Protein AF-0000000076651238 (afdb_homodimer)

Secondary structure (DSSP, 8-state):
-----------------------------------HHHHT-EE-B-SSTTEEEEEEES---TTHHHHHHHHHHTT--EEEE---TTGGG-TTHHHHHHHHHHTT-EE-B--SS---HHHH-HHHHHHHHHHHHHHHHHHHS----EE--GGG---HHHHHHHHHTTPEEE--SEE--HHHH-STTTHHHHHHHHHHHHHT-TTTTSTT---BEEEEETTSHHIIIIIHHHHHHHHHHTTPEE--HHHHTTPPP-/-----------------------------------HHHHT-EE-B-SSTTEEEEEEES---TTHHHHHHHHHHTT--EEEE---TTGGG-TTHHHHHHHHHHTT-EE-B--SS---HHHH-HHHHHHHHHHHHHHHHHHHS----EE--GGG---HHHHHHHHHTTPEEE--SEE--HHHH-STTTHHHHHHHHHHHHHT-TTTTSTT---BEEEEETTSHHIIIIIHHHHHHHHHHTTPEE--HHHHTTPPP-

Sequence (508 aa):
MSSLQPAHKGILILLGVALVFFYFQSSSDYGSSISLRERTKVHRRCATPRTIALTYDDNPNEGIYDLLALLKSYNATATFFPNAPHHYNTVKLDKYVHDAHAAGHQIGIHTWDHINLDDAGHERALDNIEKMNAWLYNVIGSRSSFVRPPYGACEIDCRMTLTGNGYSIVQWNMDTLDWIFGTDDKFESTIEIIKNWVGNQPDIDKDDYAGPIVLMHGRYHTSATVVTQHLLDLFTSKGFRFVSISECLGLAREMSSLQPAHKGILILLGVALVFFYFQSSSDYGSSISLRERTKVHRRCATPRTIALTYDDNPNEGIYDLLALLKSYNATATFFPNAPHHYNTVKLDKYVHDAHAAGHQIGIHTWDHINLDDAGHERALDNIEKMNAWLYNVIGSRSSFVRPPYGACEIDCRMTLTGNGYSIVQWNMDTLDWIFGTDDKFESTIEIIKNWVGNQPDIDKDDYAGPIVLMHGRYHTSATVVTQHLLDLFTSKGFRFVSISECLGLARE

pLDDT: mean 88.25, std 22.01, range [24.16, 98.94]

Solvent-accessible surface area (backbone atoms only — not comparable to full-atom values): 27257 Å² total; per-residue (Å²): 134,86,82,80,77,83,87,75,84,77,84,76,75,72,80,72,72,69,78,73,70,72,71,69,67,70,68,68,70,66,65,77,72,73,47,69,64,66,39,48,54,68,42,34,48,29,65,28,51,37,20,28,21,50,32,25,42,47,56,52,48,83,53,42,56,61,26,53,52,54,32,53,76,66,69,39,29,34,26,37,22,36,44,37,50,76,51,89,69,29,87,56,42,60,57,53,52,33,52,44,42,73,72,63,29,37,65,40,35,20,29,32,76,55,53,50,38,64,75,52,43,67,68,53,38,53,49,32,39,48,53,35,33,55,52,39,27,72,56,66,73,47,71,56,50,40,32,36,47,34,95,67,36,57,48,70,71,38,26,37,49,40,39,72,69,65,33,44,41,43,60,49,70,35,72,38,51,34,91,78,26,29,42,87,90,32,43,65,60,25,51,48,46,51,51,51,53,56,72,70,39,92,55,63,80,43,79,77,29,40,31,46,18,33,45,40,38,35,59,28,59,39,36,34,43,57,50,40,48,49,50,52,53,54,38,48,76,65,62,39,44,46,27,26,59,36,49,17,57,68,42,74,79,119,128,91,75,82,80,82,83,87,79,74,73,86,71,72,81,73,72,70,78,75,69,75,73,69,68,69,68,68,72,66,64,76,72,74,48,70,64,67,39,48,54,67,41,33,49,29,64,28,50,37,19,28,20,49,31,25,40,48,55,52,48,84,52,41,57,61,25,53,52,53,31,54,78,67,71,39,28,33,26,36,21,37,44,36,50,76,52,88,68,29,86,58,40,62,56,53,53,33,53,44,41,74,72,65,28,37,65,39,35,20,29,32,77,56,55,51,38,65,77,52,42,67,69,54,38,52,50,31,39,46,54,36,34,54,50,40,26,71,56,65,72,46,70,54,50,40,32,37,46,33,94,68,35,57,48,69,70,37,26,3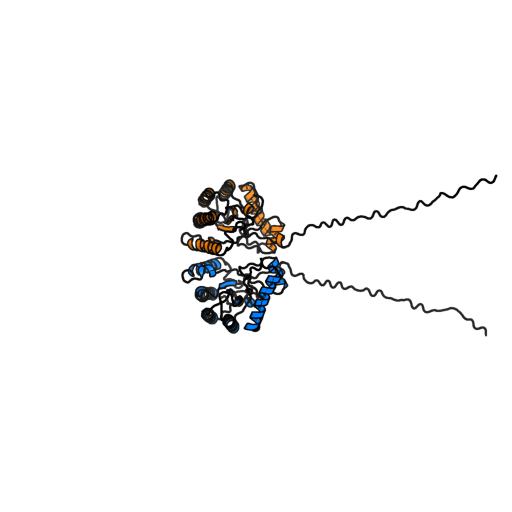7,50,40,36,73,70,66,32,44,41,44,59,50,72,35,73,38,52,36,91,78,24,29,43,87,88,33,42,66,59,27,52,48,46,50,50,51,54,55,71,71,40,91,54,63,81,43,79,76,30,40,31,46,20,34,46,40,36,36,60,28,59,39,36,34,42,58,51,43,49,50,51,53,54,55,38,47,77,64,62,38,42,46,27,25,59,35,51,16,57,68,43,74,80,121

InterPro domains:
  IPR002509 NodB homology domain [PF01522] (46-163)
  IPR002509 NodB homology domain [PS51677] (50-243)
  IPR011330 Glycoside hydrolase/deacetylase, beta/alpha-barrel [SSF88713] (41-251)

Foldseek 3Di:
DDDPDDDDDDDPVPPPVPPPPPPPPPPPCCVVPQPLCLLQPEAAFFQFFQAEEEEAEEAAAPLLVVLLVLCVVLVAEYEYAYEACPVVVNPCRLVSLQVNVVSPHHYAYCFHPLDQLVPLDLPRRVVRRVVRQVVVCVSHVDGAQEYERRVSHADSRNSNSSVVVRHHYYDWDQELVCVPQLDPVRSVSSVVSVVVVVVPPPCSLPRSDTGIHYYHHNHRSCRSHVVVNSVSVVSVVSRHHHYYPCVSHVHDDD/DPPPDDDDPDDPPPDPPPDPPPPPPPPPCCVVPQDLCLLQPEAAFFQFFQAEEEEAEEAAAPLLVVLLVLCVVLVAEYEYAYEACPVVVNPCRLVSLQVNVVSPHHYAYCFHPLDQ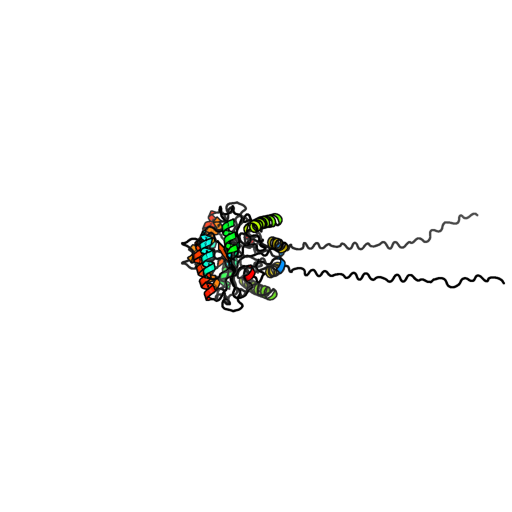LVPLDQVRNVVRRVVRQVVVCVSHVDGAQEYERRVNHADSRNSNSSVVVRHHYYDWDQELVCVPQLDPVRSVSSVVSVVVVVVPPPCSLPRSDTGIHYYHHNHRSCRSHVVVNSVSVVSVVSRHHHYYPCVSHVHDDD

Radius of gyration: 33.0 Å; Cα contacts (8 Å, |Δi|>4): 913; chains: 2; bounding box: 131×65×66 Å

Nearest PDB structures (foldseek):
  2iw0-assembly1_A  TM=9.184E-01  e=7.757E-20  Colletotrichum lindemuthianum
  7bly-assembly1_A  TM=9.451E-01  e=1.455E-18  Aspergillus niger CBS 513.88
  8hf9-assembly1_A  TM=8.721E-01  e=4.841E-15  Puccinia striiformis f. sp. tritici
  8hfa-assembly5_E  TM=8.864E-01  e=3.348E-14  Verticillium dahliae
  6hpa-assembly1_A  TM=8.774E-01  e=8.533E-14  Bacillus anthracis

Organism: Fusarium proliferatum (strain ET1) (NCBI:txid1227346)

Structure (mmCIF, N/CA/C/O backbone):
data_AF-0000000076651238-model_v1
#
loop_
_entity.id
_entity.type
_entity.pdbx_description
1 polymer 'Probable chitin binding protein'
#
loop_
_atom_site.group_PDB
_atom_site.id
_atom_site.type_symbol
_atom_site.label_atom_id
_atom_site.label_alt_id
_atom_site.label_comp_id
_atom_site.label_asym_id
_atom_site.label_entity_id
_atom_site.label_seq_id
_atom_site.pdbx_PDB_ins_code
_atom_site.Cartn_x
_atom_site.Cartn_y
_atom_site.Cartn_z
_atom_site.occupancy
_atom_site.B_iso_or_equiv
_atom_site.auth_seq_id
_atom_site.auth_comp_id
_atom_site.auth_asym_id
_atom_site.auth_atom_id
_atom_site.pdbx_PDB_model_num
ATOM 1 N N . MET A 1 1 ? 107.562 -9.992 -39.281 1 27.12 1 MET A N 1
ATOM 2 C CA . MET A 1 1 ? 106.312 -10.727 -39.375 1 27.12 1 MET A CA 1
ATOM 3 C C . MET A 1 1 ? 105.438 -10.398 -38.188 1 27.12 1 MET A C 1
ATOM 5 O O . MET A 1 1 ? 104.562 -11.188 -37.844 1 27.12 1 MET A O 1
ATOM 9 N N . SER A 1 2 ? 105.812 -9.312 -37.469 1 30.16 2 SER A N 1
ATOM 10 C CA . SER A 1 2 ? 105.375 -8.922 -36.125 1 30.16 2 SER A CA 1
ATOM 11 C C . SER A 1 2 ? 103.875 -8.531 -36.156 1 30.16 2 SER A C 1
ATOM 13 O O . SER A 1 2 ? 103.438 -7.777 -37.031 1 30.16 2 SER A O 1
ATOM 15 N N . SER A 1 3 ? 103 -9.398 -35.531 1 32.31 3 SER A N 1
ATOM 16 C CA . SER A 1 3 ? 101.625 -9.812 -35.312 1 32.31 3 SER A CA 1
ATOM 17 C C . SER A 1 3 ? 100.875 -8.742 -34.531 1 32.31 3 SER A C 1
ATOM 19 O O . SER A 1 3 ? 101.062 -8.57 -33.344 1 32.31 3 SER A O 1
ATOM 21 N N . LEU A 1 4 ? 100.75 -7.531 -35.219 1 29.38 4 LEU A N 1
ATOM 22 C CA . LEU A 1 4 ? 100.125 -6.332 -34.656 1 29.38 4 LEU A CA 1
ATOM 23 C C . LEU A 1 4 ? 98.688 -6.617 -34.219 1 29.38 4 LEU A C 1
ATOM 25 O O . LEU A 1 4 ? 97.875 -7.113 -35 1 29.38 4 LEU A O 1
ATOM 29 N N . GLN A 1 5 ? 98.375 -6.746 -32.906 1 28.61 5 GLN A N 1
ATOM 30 C CA . GLN A 1 5 ? 97.312 -7.238 -31.969 1 28.61 5 GLN A CA 1
ATOM 31 C C . GLN A 1 5 ? 96.125 -6.332 -31.969 1 28.61 5 GLN A C 1
ATOM 33 O O . GLN A 1 5 ? 95.25 -6.477 -31.109 1 28.61 5 GLN A O 1
ATOM 38 N N . PRO A 1 6 ? 95.812 -5.391 -32.938 1 25.62 6 PRO A N 1
ATOM 39 C CA . PRO A 1 6 ? 95 -4.285 -32.406 1 25.62 6 PRO A CA 1
ATOM 40 C C . PRO A 1 6 ? 93.625 -4.75 -31.906 1 25.62 6 PRO A C 1
ATOM 42 O O . PRO A 1 6 ? 93.188 -5.84 -32.25 1 25.62 6 PRO A O 1
ATOM 45 N N . ALA A 1 7 ? 92.75 -3.791 -31.141 1 29.86 7 ALA A N 1
ATOM 46 C CA . ALA A 1 7 ? 91.812 -3.383 -30.094 1 29.86 7 ALA A CA 1
ATOM 47 C C . ALA A 1 7 ? 90.375 -3.428 -30.578 1 29.86 7 ALA A C 1
ATOM 49 O O . ALA A 1 7 ? 89.438 -3.049 -29.844 1 29.86 7 ALA A O 1
ATOM 50 N N . HIS A 1 8 ? 90.125 -3.584 -31.984 1 25.14 8 HIS A N 1
ATOM 51 C CA . HIS A 1 8 ? 89 -2.775 -32.438 1 25.14 8 HIS A CA 1
ATOM 52 C C . HIS A 1 8 ? 87.75 -3.184 -31.734 1 25.14 8 HIS A C 1
ATOM 54 O O . HIS A 1 8 ? 87.062 -2.338 -31.172 1 25.14 8 HIS A O 1
ATOM 60 N N . LYS A 1 9 ? 86.688 -3.822 -32.469 1 28.11 9 LYS A N 1
ATOM 61 C CA . LYS A 1 9 ? 85.375 -3.477 -32.875 1 28.11 9 LYS A CA 1
ATOM 62 C C . LYS A 1 9 ? 84.312 -4.105 -31.953 1 28.11 9 LYS A C 1
ATOM 64 O O . LYS A 1 9 ? 83.938 -5.25 -32.156 1 28.11 9 LYS A O 1
ATOM 69 N N . GLY A 1 10 ? 84.625 -4.211 -30.594 1 26.03 10 GLY A N 1
ATOM 70 C CA . GLY A 1 10 ? 83.688 -4.949 -29.797 1 26.03 10 GLY A CA 1
ATOM 71 C C . GLY A 1 10 ? 82.25 -4.492 -30 1 26.03 10 GLY A C 1
ATOM 72 O O . GLY A 1 10 ? 82 -3.396 -30.516 1 26.03 10 GLY A O 1
ATOM 73 N N . ILE A 1 11 ? 81.25 -5.48 -29.781 1 27.14 11 ILE A N 1
ATOM 74 C CA . ILE A 1 11 ? 79.875 -5.902 -29.859 1 27.14 11 ILE A CA 1
ATOM 75 C C . ILE A 1 11 ? 79 -4.973 -29.016 1 27.14 11 ILE A C 1
ATOM 77 O O . ILE A 1 11 ? 79.125 -4.926 -27.797 1 27.14 11 ILE A O 1
ATOM 81 N N . LEU A 1 12 ? 78.875 -3.693 -29.406 1 26.05 12 LEU A N 1
ATOM 82 C CA . LEU A 1 12 ? 77.875 -2.773 -28.891 1 26.05 12 LEU A CA 1
ATOM 83 C C . LEU A 1 12 ? 76.5 -3.432 -28.844 1 26.05 12 LEU A C 1
ATOM 85 O O . LEU A 1 12 ? 75.625 -3.166 -29.688 1 26.05 12 LEU A O 1
ATOM 89 N N . ILE A 1 13 ? 76.375 -4.754 -28.578 1 29.97 13 ILE A N 1
ATOM 90 C CA . ILE A 1 13 ? 74.938 -5.223 -28.625 1 29.97 13 ILE A CA 1
ATOM 91 C C . ILE A 1 13 ? 74.125 -4.445 -27.609 1 29.97 13 ILE A C 1
ATOM 93 O O . ILE A 1 13 ? 74.312 -4.562 -26.391 1 29.97 13 ILE A O 1
ATOM 97 N N . LEU A 1 14 ? 74.062 -3.119 -27.75 1 27.58 14 LEU A N 1
ATOM 98 C CA . LEU A 1 14 ? 73.125 -2.316 -26.969 1 27.58 14 LEU A CA 1
ATOM 99 C C . LEU A 1 14 ? 71.812 -3.029 -26.797 1 27.58 14 LEU A C 1
ATOM 101 O O . LEU A 1 14 ? 71.312 -3.703 -27.719 1 27.58 14 LEU A O 1
ATOM 105 N N . LEU A 1 15 ? 71.375 -3.27 -25.469 1 28.48 15 LEU A N 1
ATOM 106 C CA . LEU A 1 15 ? 70.25 -3.65 -24.656 1 28.48 15 LEU A CA 1
ATOM 107 C C . LEU A 1 15 ? 69 -2.959 -25.141 1 28.48 15 LEU A C 1
ATOM 109 O O . LEU A 1 15 ? 68.875 -1.742 -25 1 28.48 15 LEU A O 1
ATOM 113 N N . GLY A 1 16 ? 68.562 -3.127 -26.359 1 29.48 16 GLY A N 1
ATOM 114 C CA . GLY A 1 16 ? 67.25 -2.674 -26.734 1 29.48 16 GLY A CA 1
ATOM 115 C C . GLY A 1 16 ? 66.188 -3.121 -25.766 1 29.48 16 GLY A C 1
ATOM 116 O O . GLY A 1 16 ? 65.625 -4.223 -25.891 1 29.48 16 GLY A O 1
ATOM 117 N N . VAL A 1 17 ? 66.5 -3.283 -24.484 1 30.72 17 VAL A N 1
ATOM 118 C CA . VAL A 1 17 ? 65.312 -3.629 -23.656 1 30.72 17 VAL A CA 1
ATOM 119 C C . VAL A 1 17 ? 64.188 -2.652 -23.938 1 30.72 17 VAL A C 1
ATOM 121 O O . VAL A 1 17 ? 64.312 -1.471 -23.594 1 30.72 17 VAL A O 1
ATOM 124 N N . ALA A 1 18 ? 63.656 -2.645 -25.141 1 28.78 18 ALA A N 1
ATOM 125 C CA . ALA A 1 18 ? 62.344 -2.02 -25.391 1 28.78 18 ALA A CA 1
ATOM 126 C C . ALA A 1 18 ? 61.438 -2.143 -24.172 1 28.78 18 ALA A C 1
ATOM 128 O O . ALA A 1 18 ? 61.375 -3.205 -23.547 1 28.78 18 ALA A O 1
ATOM 129 N N . LEU A 1 19 ? 61.094 -0.967 -23.547 1 31.25 19 LEU A N 1
ATOM 130 C CA . LEU A 1 19 ? 59.969 -0.554 -22.719 1 31.25 19 LEU A CA 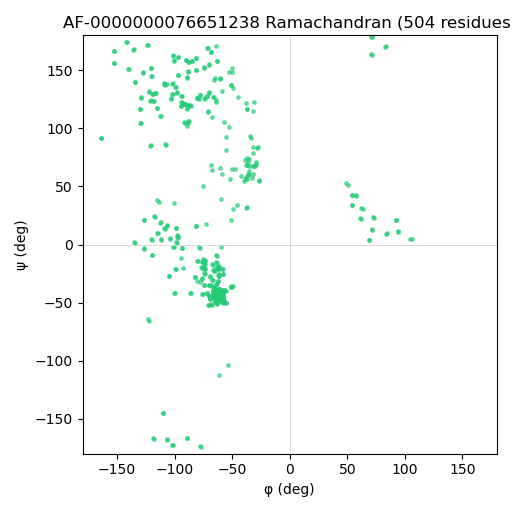1
ATOM 131 C C . LEU A 1 19 ? 58.688 -1.275 -23.141 1 31.25 19 LEU A C 1
ATOM 133 O O . LEU A 1 19 ? 58.156 -1.026 -24.219 1 31.25 19 LEU A O 1
ATOM 137 N N . VAL A 1 20 ? 58.688 -2.602 -23.125 1 33.62 20 VAL A N 1
ATOM 138 C CA . VAL A 1 20 ? 57.344 -3.182 -23.109 1 33.62 20 VAL A CA 1
ATOM 139 C C . VAL A 1 20 ? 56.438 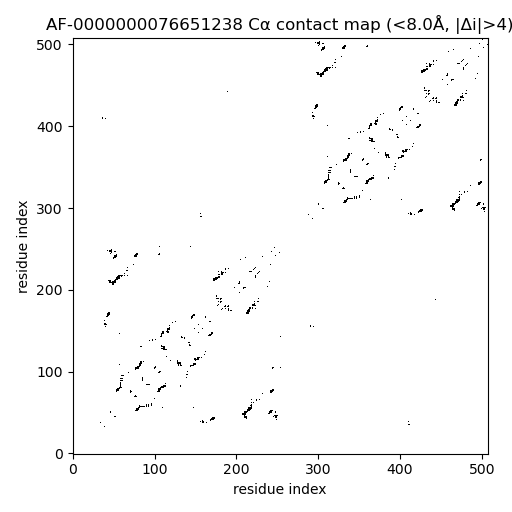-2.324 -22.234 1 33.62 20 VAL A C 1
ATOM 141 O O . VAL A 1 20 ? 56.594 -2.275 -21.016 1 33.62 20 VAL A O 1
ATOM 144 N N . PHE A 1 21 ? 56.125 -1.09 -22.672 1 32.09 21 PHE A N 1
ATOM 145 C CA . PHE A 1 21 ? 54.938 -0.409 -22.188 1 32.09 21 PHE A CA 1
ATOM 146 C C . PHE A 1 21 ? 53.812 -1.412 -21.859 1 32.09 21 PHE A C 1
ATOM 148 O O . PHE A 1 21 ? 53.344 -2.139 -22.75 1 32.09 21 PHE A O 1
ATOM 155 N N . PHE A 1 22 ? 53.906 -2.082 -20.688 1 33.88 22 PHE A N 1
ATOM 156 C CA . PHE A 1 22 ? 52.688 -2.562 -20.047 1 33.88 22 PHE A CA 1
ATOM 157 C C . PHE A 1 22 ? 51.531 -1.635 -20.359 1 33.88 22 PHE A C 1
ATOM 159 O O . PHE A 1 22 ? 51.469 -0.514 -19.844 1 33.88 22 PHE A O 1
ATOM 166 N N . TYR A 1 23 ? 51.094 -1.567 -21.594 1 33.16 23 TYR A N 1
ATOM 167 C CA . TYR A 1 23 ? 49.688 -1.209 -21.719 1 33.16 23 TYR A CA 1
ATOM 168 C C . TYR A 1 23 ? 48.844 -1.857 -20.609 1 33.16 23 TYR A C 1
ATOM 170 O O . TYR A 1 23 ? 48.531 -3.051 -20.688 1 33.16 23 TYR A O 1
ATOM 178 N N . PHE A 1 24 ? 49.156 -1.59 -19.359 1 34.59 24 PHE A N 1
ATOM 179 C CA . PHE A 1 24 ? 48 -1.722 -18.469 1 34.59 24 PHE A CA 1
ATOM 180 C C . PHE A 1 24 ? 46.75 -1.25 -19.172 1 34.59 24 PHE A C 1
ATOM 182 O O . PHE A 1 24 ? 46.562 -0.052 -19.391 1 34.59 24 PHE A O 1
ATOM 189 N N . GLN A 1 25 ? 46.25 -1.968 -20.141 1 31.53 25 GLN A N 1
ATOM 190 C CA . GLN A 1 25 ? 44.812 -1.87 -20.344 1 31.53 25 GLN A CA 1
ATOM 191 C C . GLN A 1 25 ? 44.062 -1.745 -19 1 31.53 25 GLN A C 1
ATOM 193 O O . GLN A 1 25 ? 44.062 -2.689 -18.219 1 31.53 25 GLN A O 1
ATOM 198 N N . SER A 1 26 ? 44.125 -0.64 -18.406 1 35.44 26 SER A N 1
ATOM 199 C CA . SER A 1 26 ? 42.969 -0.405 -17.562 1 35.44 26 SER A CA 1
ATOM 200 C C . SER A 1 26 ? 41.688 -0.993 -18.188 1 35.44 26 SER A C 1
ATOM 202 O O . SER A 1 26 ? 41.188 -0.472 -19.172 1 35.44 26 SER A O 1
ATOM 204 N N . SER A 1 27 ? 41.656 -2.279 -18.422 1 34.75 27 SER A N 1
ATOM 205 C CA . SER A 1 27 ? 40.25 -2.709 -18.438 1 34.75 27 SER A CA 1
ATOM 206 C C . SER A 1 27 ? 39.438 -1.913 -17.422 1 34.75 27 SER A C 1
ATOM 208 O O . SER A 1 27 ? 39.594 -2.086 -16.219 1 34.75 27 SER A O 1
ATOM 210 N N . SER A 1 28 ? 39.312 -0.667 -17.734 1 35.91 28 SER A N 1
ATOM 211 C CA . SER A 1 28 ? 38.094 -0.158 -17.094 1 35.91 28 SER A CA 1
ATOM 212 C C . SER A 1 28 ? 37 -1.203 -17.109 1 35.91 28 SER A C 1
ATOM 214 O O . SER A 1 28 ? 36.406 -1.501 -18.156 1 35.91 28 SER A O 1
ATOM 216 N N . ASP A 1 29 ? 37.188 -2.371 -16.594 1 35 29 ASP A N 1
ATOM 217 C CA . ASP A 1 29 ? 35.969 -3.049 -16.188 1 35 29 ASP A CA 1
ATOM 218 C C . ASP A 1 29 ? 34.844 -2.043 -15.852 1 35 29 ASP A C 1
ATOM 220 O O . ASP A 1 29 ? 34.812 -1.502 -14.75 1 35 29 ASP A O 1
ATOM 224 N N . TYR A 1 30 ? 34.531 -1.171 -16.734 1 37.22 30 TYR A N 1
ATOM 225 C CA . TYR A 1 30 ? 33.25 -0.538 -16.625 1 37.22 30 TYR A CA 1
ATOM 226 C C . TYR A 1 30 ? 32.188 -1.537 -16.156 1 37.22 30 TYR A C 1
ATOM 228 O O . TYR A 1 30 ? 31.547 -2.203 -16.969 1 37.22 30 TYR A O 1
ATOM 236 N N . GLY A 1 31 ? 32.469 -2.502 -15.383 1 41.16 31 GLY A N 1
ATOM 237 C CA . GLY A 1 31 ? 31.281 -3.105 -14.766 1 41.16 31 GLY A CA 1
ATOM 238 C C . GLY A 1 31 ? 30.125 -2.143 -14.625 1 41.16 31 GLY A C 1
ATOM 239 O O . GLY A 1 31 ? 30.266 -1.061 -14.055 1 41.16 31 GLY A O 1
ATOM 240 N N . SER A 1 32 ? 29.344 -1.942 -15.602 1 46.44 32 SER A N 1
ATOM 241 C CA . SER A 1 32 ? 28.109 -1.158 -15.648 1 46.44 32 SER A CA 1
ATOM 242 C C . SER A 1 32 ? 27.422 -1.145 -14.289 1 46.44 32 SER A C 1
ATOM 244 O O . SER A 1 32 ? 27 -2.191 -13.789 1 46.44 32 SER A O 1
ATOM 246 N N . SER A 1 33 ? 27.875 -0.523 -13.312 1 61.31 33 SER A N 1
ATOM 247 C CA . SER A 1 33 ? 27.234 -0.354 -12.008 1 61.31 33 SER A CA 1
ATOM 248 C C . SER A 1 33 ? 25.719 -0.256 -12.125 1 61.31 33 SER A C 1
ATOM 250 O O . SER A 1 33 ? 25.203 0.612 -12.836 1 61.31 33 SER A O 1
ATOM 252 N N . ILE A 1 34 ? 25 -1.379 -12.023 1 75.31 34 ILE A N 1
ATOM 253 C CA . ILE A 1 34 ? 23.547 -1.434 -11.93 1 75.31 34 ILE A CA 1
ATOM 254 C C . ILE A 1 34 ? 23.047 -0.261 -11.094 1 75.31 34 ILE A C 1
ATOM 256 O O . ILE A 1 34 ? 23.547 -0.005 -10 1 75.31 34 ILE A O 1
ATOM 260 N N . SER A 1 35 ? 22.312 0.549 -11.766 1 88.38 35 SER A N 1
ATOM 261 C CA . SER A 1 35 ? 21.75 1.735 -11.117 1 88.38 35 SER A CA 1
ATOM 262 C C . SER A 1 35 ? 21.047 1.375 -9.82 1 88.38 35 SER A C 1
ATOM 264 O O . SER A 1 35 ? 20.656 0.221 -9.609 1 88.38 35 SER A O 1
ATOM 266 N N . LEU A 1 36 ? 21.047 2.172 -8.938 1 90.12 36 LEU A N 1
ATOM 267 C CA . LEU A 1 36 ? 20.312 1.993 -7.699 1 90.12 36 LEU A CA 1
ATOM 268 C C . LEU A 1 36 ? 18.859 1.625 -7.988 1 90.12 36 LEU A C 1
ATOM 270 O O . LEU A 1 36 ? 18.266 0.798 -7.289 1 90.12 36 LEU A O 1
ATOM 274 N N . ARG A 1 37 ? 18.344 2.184 -9.031 1 90.5 37 ARG A N 1
ATOM 275 C CA . ARG A 1 37 ? 16.984 1.873 -9.453 1 90.5 37 ARG A CA 1
ATOM 276 C C . ARG A 1 37 ? 16.828 0.391 -9.781 1 90.5 37 ARG A C 1
ATOM 278 O O . ARG A 1 37 ? 15.852 -0.245 -9.375 1 90.5 37 ARG A O 1
ATOM 285 N N . GLU A 1 38 ? 17.766 -0.11 -10.484 1 93.25 38 GLU A N 1
ATOM 286 C CA . GLU A 1 38 ? 17.719 -1.519 -10.867 1 93.25 38 GLU A CA 1
ATOM 287 C C . GLU A 1 38 ? 17.953 -2.424 -9.664 1 93.25 38 GLU A C 1
ATOM 289 O O . GLU A 1 38 ? 17.312 -3.469 -9.523 1 93.25 38 GLU A O 1
ATOM 294 N N . ARG A 1 39 ? 18.781 -1.983 -8.773 1 93.94 39 ARG A N 1
ATOM 295 C CA . ARG A 1 39 ? 19.156 -2.785 -7.613 1 93.94 39 ARG A CA 1
ATOM 296 C C . ARG A 1 39 ? 18.047 -2.824 -6.582 1 93.94 39 ARG A C 1
ATOM 298 O O . ARG A 1 39 ? 18.062 -3.645 -5.66 1 93.94 39 ARG A O 1
ATOM 305 N N . THR A 1 40 ? 17.047 -1.931 -6.766 1 95.69 40 THR A N 1
ATOM 306 C CA . THR A 1 40 ? 15.984 -1.834 -5.766 1 95.69 40 THR A CA 1
ATOM 307 C C . THR A 1 40 ? 14.617 -1.968 -6.418 1 95.69 40 THR A C 1
ATOM 309 O O . THR A 1 40 ? 13.602 -1.587 -5.824 1 95.69 40 THR A O 1
ATOM 312 N N . LYS A 1 41 ? 14.594 -2.525 -7.535 1 95.75 41 LYS A N 1
ATOM 313 C CA . LYS A 1 41 ? 13.375 -2.564 -8.336 1 95.75 41 LYS A CA 1
ATOM 314 C C . LYS A 1 41 ? 12.336 -3.488 -7.711 1 95.75 41 LYS A C 1
ATOM 316 O O . LYS A 1 41 ? 12.656 -4.602 -7.293 1 95.75 41 LYS A O 1
ATOM 321 N N . VAL A 1 42 ? 11.133 -3.027 -7.578 1 97.75 42 VAL A N 1
ATOM 322 C CA . VAL A 1 42 ? 9.953 -3.791 -7.188 1 97.75 42 VAL A CA 1
ATOM 323 C C . VAL A 1 42 ? 8.906 -3.734 -8.305 1 97.75 42 VAL A C 1
ATOM 325 O O . VAL A 1 42 ? 8.625 -2.662 -8.844 1 97.75 42 VAL A O 1
ATOM 328 N N . HIS A 1 43 ? 8.391 -4.852 -8.719 1 98 43 HIS A N 1
ATOM 329 C CA . HIS A 1 43 ? 7.359 -4.898 -9.75 1 98 43 HIS A CA 1
ATOM 330 C C . HIS A 1 43 ? 5.965 -4.848 -9.148 1 98 43 HIS A C 1
ATOM 332 O O . HIS A 1 43 ? 5.59 -5.723 -8.359 1 98 43 HIS A O 1
ATOM 338 N N . ARG A 1 44 ? 5.191 -3.824 -9.539 1 97.75 44 ARG A N 1
ATOM 339 C CA . ARG A 1 44 ? 3.863 -3.654 -8.961 1 97.75 44 ARG A CA 1
ATOM 340 C C . ARG A 1 44 ? 2.787 -3.717 -10.039 1 97.75 44 ARG A C 1
ATOM 342 O O . ARG A 1 44 ? 1.594 -3.758 -9.734 1 97.75 44 ARG A O 1
ATOM 349 N N . ARG A 1 45 ? 3.225 -3.725 -11.289 1 97.88 45 ARG A N 1
ATOM 350 C CA . ARG A 1 45 ? 2.334 -3.773 -12.445 1 97.88 45 ARG A CA 1
ATOM 351 C C . ARG A 1 45 ? 3.018 -4.434 -13.633 1 97.88 45 ARG A C 1
ATOM 353 O O . ARG A 1 45 ? 4.238 -4.609 -13.641 1 97.88 45 ARG A O 1
ATOM 360 N N . CYS A 1 46 ? 2.186 -4.742 -14.586 1 98.56 46 CYS A N 1
ATOM 361 C CA . CYS A 1 46 ? 2.734 -5.328 -15.805 1 98.56 46 CYS A CA 1
ATOM 362 C C . CYS A 1 46 ? 3.537 -4.297 -16.594 1 98.56 46 CYS A C 1
ATOM 364 O O . CYS A 1 46 ? 3.338 -3.092 -16.422 1 98.56 46 CYS A O 1
ATOM 366 N N . ALA A 1 47 ? 4.461 -4.828 -17.375 1 98 47 ALA A N 1
ATOM 367 C CA . ALA A 1 47 ? 5.203 -4.035 -18.359 1 98 47 ALA A CA 1
ATOM 368 C C . ALA A 1 47 ? 4.707 -4.301 -19.766 1 98 47 ALA A C 1
ATOM 370 O O . ALA A 1 47 ? 4.789 -3.43 -20.641 1 98 47 ALA A O 1
ATOM 371 N N . THR A 1 48 ? 4.176 -5.465 -19.969 1 98.5 48 THR A N 1
ATOM 372 C CA . THR A 1 48 ? 3.658 -5.867 -21.266 1 98.5 48 THR A CA 1
ATOM 373 C C . THR A 1 48 ? 2.262 -5.293 -21.5 1 98.5 48 THR A C 1
ATOM 375 O O . THR A 1 48 ? 1.361 -5.496 -20.672 1 98.5 48 THR A O 1
ATOM 378 N N . PRO A 1 49 ? 2.061 -4.594 -22.594 1 98.44 49 PRO A N 1
ATOM 379 C CA . PRO A 1 49 ? 0.755 -3.98 -22.844 1 98.44 49 PRO A CA 1
ATOM 380 C C . PRO A 1 49 ? -0.372 -5.008 -22.938 1 98.44 49 PRO A C 1
ATOM 382 O O . PRO A 1 49 ? -0.153 -6.133 -23.391 1 98.44 49 PRO A O 1
ATOM 385 N N . ARG A 1 50 ? -1.53 -4.613 -22.422 1 98.69 50 ARG A N 1
ATOM 386 C CA . ARG A 1 50 ? -2.791 -5.34 -22.531 1 98.69 50 ARG A CA 1
ATOM 387 C C . ARG A 1 50 ? -2.699 -6.699 -21.859 1 98.69 50 ARG A C 1
ATOM 389 O O . ARG A 1 50 ? -3.254 -7.684 -22.344 1 98.69 50 ARG A O 1
ATOM 396 N N . THR A 1 51 ? -1.874 -6.711 -20.812 1 98.81 51 THR A N 1
ATOM 397 C CA . THR A 1 51 ? -1.811 -7.902 -19.969 1 98.81 51 THR A CA 1
ATOM 398 C C . THR A 1 51 ? -2.188 -7.57 -18.531 1 98.81 51 THR A C 1
ATOM 400 O O . THR A 1 51 ? -2.115 -6.41 -18.109 1 98.81 51 THR A O 1
ATOM 403 N N . ILE A 1 52 ? -2.695 -8.461 -17.828 1 98.88 52 ILE A N 1
ATOM 404 C CA . ILE A 1 52 ? -3.002 -8.43 -16.406 1 98.88 52 ILE A CA 1
ATOM 405 C C . ILE A 1 52 ? -2.535 -9.727 -15.742 1 98.88 52 ILE A C 1
ATOM 407 O O . ILE A 1 52 ? -2.65 -10.805 -16.328 1 98.88 52 ILE A O 1
ATOM 411 N N . ALA A 1 53 ? -1.984 -9.648 -14.57 1 98.94 53 ALA A N 1
ATOM 412 C CA . ALA A 1 53 ? -1.531 -10.82 -13.836 1 98.94 53 ALA A CA 1
ATOM 413 C C . ALA A 1 53 ? -2.383 -11.055 -12.594 1 98.94 53 ALA A C 1
ATOM 415 O O . ALA A 1 53 ? -2.336 -10.266 -11.641 1 98.94 53 ALA A O 1
ATOM 416 N N . LEU A 1 54 ? -3.174 -12.109 -12.602 1 98.94 54 LEU A N 1
ATOM 417 C CA . LEU A 1 54 ? -3.846 -12.562 -11.391 1 98.94 54 LEU A CA 1
ATOM 418 C C . LEU A 1 54 ? -2.891 -13.352 -10.5 1 98.94 54 LEU A C 1
ATOM 420 O O . LEU A 1 54 ? -2.229 -14.281 -10.977 1 98.94 54 LEU A O 1
ATOM 424 N N . THR A 1 55 ? -2.775 -12.93 -9.258 1 98.94 55 THR A N 1
ATOM 425 C CA . THR A 1 55 ? -1.851 -13.625 -8.367 1 98.94 55 THR A CA 1
ATOM 426 C C . THR A 1 55 ? -2.553 -14.047 -7.078 1 98.94 55 THR A C 1
ATOM 428 O O . THR A 1 55 ? -3.488 -13.383 -6.633 1 98.94 55 THR A O 1
ATOM 431 N N . TYR A 1 56 ? -2.102 -15.156 -6.535 1 98.88 56 TYR A N 1
ATOM 432 C CA . TYR A 1 56 ? -2.688 -15.758 -5.34 1 98.88 56 TYR A CA 1
ATOM 433 C C . TYR A 1 56 ? -1.612 -16.078 -4.309 1 98.88 56 TYR A C 1
ATOM 435 O O . TYR A 1 56 ? -0.753 -16.938 -4.551 1 98.88 56 TYR A O 1
ATOM 443 N N . ASP A 1 57 ? -1.745 -15.391 -3.188 1 98.5 57 ASP A N 1
ATOM 444 C CA . ASP A 1 57 ? -0.809 -15.609 -2.09 1 98.5 57 ASP A CA 1
ATOM 445 C C . ASP A 1 57 ? -1.308 -16.703 -1.151 1 98.5 57 ASP A C 1
ATOM 447 O O . ASP A 1 57 ? -2.498 -17.031 -1.144 1 98.5 57 ASP A O 1
ATOM 451 N N . ASP A 1 58 ? -0.356 -17.312 -0.365 1 98.06 58 ASP A N 1
ATOM 452 C CA . ASP A 1 58 ? -0.602 -18.297 0.674 1 98.06 58 ASP A CA 1
ATOM 453 C C . ASP A 1 58 ? -1.033 -19.641 0.067 1 98.06 58 ASP A C 1
ATOM 455 O O . ASP A 1 58 ? -1.152 -19.75 -1.154 1 98.06 58 ASP A O 1
ATOM 459 N N . ASN A 1 59 ? -1.241 -20.609 0.957 1 98.38 59 ASN A N 1
ATOM 460 C CA . ASN A 1 59 ? -1.564 -21.969 0.514 1 98.38 59 ASN A CA 1
ATOM 461 C C . ASN A 1 59 ? -3.027 -22.094 0.095 1 98.38 59 ASN A C 1
ATOM 463 O O . ASN A 1 59 ? -3.922 -21.641 0.814 1 98.38 59 ASN A O 1
ATOM 467 N N . PRO A 1 60 ? -3.195 -22.641 -1.104 1 97.25 60 PRO A N 1
ATOM 468 C CA . PRO A 1 60 ? -4.574 -22.969 -1.475 1 97.25 60 PRO A CA 1
ATOM 469 C C . PRO A 1 60 ? -5.125 -24.172 -0.697 1 97.25 60 PRO A C 1
ATOM 471 O O . PRO A 1 60 ? -4.398 -24.797 0.078 1 97.25 60 PRO A O 1
ATOM 474 N N . ASN A 1 61 ? -6.418 -24.359 -0.841 1 96.38 61 ASN A N 1
ATOM 475 C CA . ASN A 1 61 ? -7.09 -25.578 -0.419 1 96.38 61 ASN A CA 1
ATOM 476 C C . ASN A 1 61 ? -7.75 -26.297 -1.597 1 96.38 61 ASN A C 1
ATOM 478 O O . ASN A 1 61 ? -7.41 -26.031 -2.752 1 96.38 61 ASN A O 1
ATOM 482 N N . GLU A 1 62 ? -8.57 -27.203 -1.34 1 95.94 62 GLU A N 1
ATOM 483 C CA . GLU A 1 62 ? -9.18 -28.016 -2.391 1 95.94 62 GLU A CA 1
ATOM 484 C C . GLU A 1 62 ? -9.938 -27.141 -3.391 1 95.94 62 GLU A C 1
ATOM 486 O O . GLU A 1 62 ? -10.141 -27.531 -4.539 1 95.94 62 GLU A O 1
ATOM 491 N N . GLY A 1 63 ? -10.305 -25.953 -3.004 1 95.94 63 GLY A N 1
ATOM 492 C CA . GLY A 1 63 ? -10.992 -25.016 -3.881 1 95.94 63 GLY A CA 1
ATOM 493 C C . GLY A 1 63 ? -10.148 -24.578 -5.062 1 95.94 63 GLY A C 1
ATOM 494 O O . GLY A 1 63 ? -10.664 -23.969 -6.004 1 95.94 63 GLY A O 1
ATOM 495 N N . ILE A 1 64 ? -8.891 -24.922 -5.051 1 97.81 64 ILE A N 1
ATOM 496 C CA . ILE A 1 64 ? -8 -24.547 -6.137 1 97.81 64 ILE A CA 1
ATOM 497 C C . ILE A 1 64 ? -8.492 -25.156 -7.449 1 97.81 64 ILE A C 1
ATOM 499 O O . ILE A 1 64 ? -8.305 -24.578 -8.523 1 97.81 64 ILE A O 1
ATOM 503 N N . TYR A 1 65 ? -9.164 -26.234 -7.383 1 98.38 65 TYR A N 1
ATOM 504 C CA . TYR A 1 65 ? -9.578 -26.906 -8.609 1 98.38 65 TYR A CA 1
ATOM 505 C C . TYR A 1 65 ? -10.719 -26.156 -9.281 1 98.38 65 TYR A C 1
ATOM 507 O O . TYR A 1 65 ? -10.812 -26.125 -10.508 1 98.38 65 TYR A O 1
ATOM 515 N N . ASP A 1 66 ? -11.594 -25.562 -8.461 1 98.5 66 ASP A N 1
ATOM 516 C CA . ASP A 1 66 ? -12.586 -24.656 -9.039 1 98.5 66 ASP A CA 1
ATOM 517 C C . ASP A 1 66 ? -11.906 -23.453 -9.719 1 98.5 66 ASP A C 1
ATOM 519 O O . ASP A 1 66 ? -12.32 -23.031 -10.797 1 98.5 66 ASP A O 1
ATOM 523 N N . LEU A 1 67 ? -10.898 -22.969 -9.086 1 98.69 67 LEU A N 1
ATOM 524 C CA . LEU A 1 67 ? -10.148 -21.844 -9.633 1 98.69 67 LEU A CA 1
ATOM 525 C C . LEU A 1 67 ? -9.461 -22.234 -10.938 1 98.69 67 LEU A C 1
ATOM 527 O O . LEU A 1 67 ? -9.555 -21.5 -11.93 1 98.69 67 LEU A O 1
ATOM 531 N N . LEU A 1 68 ? -8.773 -23.344 -10.961 1 98.81 68 LEU A N 1
ATOM 532 C CA . LEU A 1 68 ? -8.062 -23.797 -12.156 1 98.81 68 LEU A CA 1
ATOM 533 C C . LEU A 1 68 ? -9.031 -24.016 -13.312 1 98.81 68 LEU A C 1
ATOM 535 O O . LEU A 1 68 ? -8.727 -23.688 -14.453 1 98.81 68 LEU A O 1
ATOM 539 N N . ALA A 1 69 ? -10.172 -24.578 -12.992 1 98.75 69 ALA A N 1
ATOM 540 C CA . ALA A 1 69 ? -11.18 -24.797 -14.023 1 98.75 69 ALA A CA 1
ATOM 541 C C . ALA A 1 69 ? -11.664 -23.469 -14.594 1 98.75 69 ALA A C 1
ATOM 543 O O . ALA A 1 69 ? -11.828 -23.328 -15.805 1 98.75 69 ALA A O 1
ATOM 544 N N . LEU A 1 70 ? -11.891 -22.578 -13.742 1 98.75 70 LEU A N 1
ATOM 545 C CA . LEU A 1 70 ? -12.344 -21.25 -14.156 1 98.75 70 LEU A CA 1
ATOM 546 C C . LEU A 1 70 ? -11.289 -20.562 -15.023 1 98.75 70 LEU A C 1
ATOM 548 O O . LEU A 1 70 ? -11.609 -20.031 -16.078 1 98.75 70 LEU A O 1
ATOM 552 N N . LEU A 1 71 ? -10.062 -20.547 -14.57 1 98.88 71 LEU A N 1
ATOM 553 C CA . LEU A 1 71 ? -8.977 -19.938 -15.336 1 98.88 71 LEU A CA 1
ATOM 554 C C . LEU A 1 71 ? -8.852 -20.594 -16.703 1 98.88 71 LEU A C 1
ATOM 556 O O . LEU A 1 71 ? -8.656 -19.906 -17.719 1 98.88 71 LEU A O 1
ATOM 560 N N . LYS A 1 72 ? -8.961 -21.891 -16.734 1 98.88 72 LYS A N 1
ATOM 561 C CA . LYS A 1 72 ? -8.883 -22.609 -18 1 98.88 72 LYS A CA 1
ATOM 562 C C . LYS A 1 72 ? -9.977 -22.172 -18.953 1 98.88 72 LYS A C 1
ATOM 564 O O . LYS A 1 72 ? -9.727 -22 -20.156 1 98.88 72 LYS A O 1
ATOM 569 N N . SER A 1 73 ? -11.156 -21.969 -18.484 1 98.56 73 SER A N 1
ATOM 570 C CA . SER A 1 73 ? -12.289 -21.594 -19.328 1 98.56 73 SER A CA 1
ATOM 571 C C . SER A 1 73 ? -12.062 -20.234 -19.984 1 98.56 73 SER A C 1
ATOM 573 O O . SER A 1 73 ? -12.703 -19.906 -20.984 1 98.56 73 SER A O 1
ATOM 575 N N . TYR A 1 74 ? -11.125 -19.469 -19.516 1 98.62 74 TYR A N 1
ATOM 576 C CA . TYR A 1 74 ? -10.82 -18.156 -20.078 1 98.62 74 TYR A CA 1
ATOM 577 C C . TYR A 1 74 ? -9.461 -18.156 -20.75 1 98.62 74 TYR A C 1
ATOM 579 O O . TYR A 1 74 ? -8.961 -17.109 -21.172 1 98.62 74 TYR A O 1
ATOM 587 N N . ASN A 1 75 ? -8.828 -19.328 -20.797 1 98.5 75 ASN A N 1
ATOM 588 C CA . ASN A 1 75 ? -7.453 -19.422 -21.281 1 98.5 75 ASN A CA 1
ATOM 589 C C . ASN A 1 75 ? -6.535 -18.469 -20.516 1 98.5 75 ASN A C 1
ATOM 591 O O . ASN A 1 75 ? -5.727 -17.766 -21.125 1 98.5 75 ASN A O 1
ATOM 595 N N . ALA A 1 76 ? -6.746 -18.438 -19.219 1 98.88 76 ALA A N 1
ATOM 596 C CA . ALA A 1 76 ? -6.016 -17.516 -18.359 1 98.88 76 ALA A CA 1
ATOM 597 C C . ALA A 1 76 ? -4.891 -18.234 -17.625 1 98.88 76 ALA A C 1
ATOM 599 O O . ALA A 1 76 ? -5.062 -19.375 -17.172 1 98.88 76 ALA A O 1
ATOM 600 N N . THR A 1 77 ? -3.766 -17.594 -17.531 1 98.69 77 THR A N 1
ATOM 601 C CA . THR A 1 77 ? -2.656 -18.047 -16.703 1 98.69 77 THR A CA 1
ATOM 602 C C . THR A 1 77 ? -2.506 -17.141 -15.484 1 98.69 77 THR A C 1
ATOM 604 O O . THR A 1 77 ? -2.609 -15.914 -15.594 1 98.69 77 THR A O 1
ATOM 607 N N . ALA A 1 78 ? -2.279 -17.766 -14.328 1 98.81 78 ALA A N 1
ATOM 608 C CA . ALA A 1 78 ? -2.084 -17.031 -13.078 1 98.81 78 ALA A CA 1
ATOM 609 C C . ALA A 1 78 ? -0.745 -17.391 -12.438 1 98.81 78 ALA A C 1
ATOM 611 O O . ALA A 1 78 ? -0.006 -18.234 -12.961 1 98.81 78 ALA A O 1
ATOM 612 N N . THR A 1 79 ? -0.407 -16.672 -11.422 1 98.88 79 THR A N 1
ATOM 613 C CA . THR A 1 79 ? 0.771 -16.984 -10.617 1 98.88 79 THR A CA 1
ATOM 614 C C . THR A 1 79 ? 0.389 -17.203 -9.156 1 98.88 79 THR A C 1
ATOM 616 O O . THR A 1 79 ? -0.363 -16.406 -8.586 1 98.88 79 THR A O 1
ATOM 619 N N . PHE A 1 80 ? 0.89 -18.266 -8.609 1 98.88 80 PHE A N 1
ATOM 620 C CA . PHE A 1 80 ? 0.647 -18.625 -7.215 1 98.88 80 PHE A CA 1
ATOM 621 C C . PHE A 1 80 ? 1.912 -18.438 -6.383 1 98.88 80 PHE A C 1
ATOM 623 O O . PHE A 1 80 ? 3.012 -18.766 -6.84 1 98.88 80 PHE A O 1
ATOM 630 N N . PHE A 1 81 ? 1.777 -17.891 -5.18 1 98.81 81 PHE A N 1
ATOM 631 C CA . PHE A 1 81 ? 2.865 -17.719 -4.227 1 98.81 81 PHE A CA 1
ATOM 632 C C . PHE A 1 81 ? 2.578 -18.453 -2.926 1 98.81 81 PHE A C 1
ATOM 634 O O . PHE A 1 81 ? 2.131 -17.859 -1.947 1 98.81 81 PHE A O 1
ATOM 641 N N . PRO A 1 82 ? 2.908 -19.734 -2.875 1 98.44 82 PRO A N 1
ATOM 642 C CA . PRO A 1 82 ? 2.652 -20.516 -1.662 1 98.44 82 PRO A CA 1
ATOM 643 C C . PRO A 1 82 ? 3.727 -20.312 -0.596 1 98.44 82 PRO A C 1
ATOM 645 O O . PRO A 1 82 ? 4.816 -19.812 -0.896 1 98.44 82 PRO A O 1
ATOM 648 N N . ASN A 1 83 ? 3.348 -20.656 0.658 1 97.31 83 ASN A N 1
ATOM 649 C CA . ASN A 1 83 ? 4.258 -20.828 1.786 1 97.31 83 ASN A CA 1
ATOM 650 C C . ASN A 1 83 ? 4.523 -22.312 2.072 1 97.31 83 ASN A C 1
ATOM 652 O O . ASN A 1 83 ? 4.184 -23.172 1.265 1 97.31 83 ASN A O 1
ATOM 656 N N . ALA A 1 84 ? 5.227 -22.578 3.189 1 97.75 84 ALA A N 1
ATOM 657 C CA . ALA A 1 84 ? 5.488 -23.953 3.586 1 97.75 84 ALA A CA 1
ATOM 658 C C . ALA A 1 84 ? 4.188 -24.688 3.889 1 97.75 84 ALA A C 1
ATOM 660 O O . ALA A 1 84 ? 3.193 -24.078 4.285 1 97.75 84 ALA A O 1
ATOM 661 N N . PRO A 1 85 ? 4.215 -26.016 3.822 1 95.5 85 PRO A N 1
ATOM 662 C CA . PRO A 1 85 ? 3.004 -26.812 3.998 1 95.5 85 PRO A CA 1
ATOM 663 C C . PRO A 1 85 ? 2.377 -26.641 5.379 1 95.5 85 PRO A C 1
ATOM 665 O O . PRO A 1 85 ? 1.165 -26.812 5.539 1 95.5 85 PRO A O 1
ATOM 668 N N . HIS A 1 86 ? 3.145 -26.297 6.352 1 93.81 86 HIS A N 1
ATOM 669 C CA . HIS A 1 86 ? 2.605 -26.219 7.703 1 93.81 86 HIS A CA 1
ATOM 670 C C . HIS A 1 86 ? 1.741 -24.969 7.883 1 93.81 86 HIS A C 1
ATOM 672 O O . HIS A 1 86 ? 0.996 -24.859 8.859 1 93.81 86 HIS A O 1
ATOM 678 N N . HIS A 1 87 ? 1.894 -24.078 6.93 1 93.44 87 HIS A N 1
ATOM 679 C CA . HIS A 1 87 ? 1.002 -22.922 6.973 1 93.44 87 HIS A CA 1
ATOM 680 C C . HIS A 1 87 ? -0.421 -23.312 6.586 1 93.44 87 HIS A C 1
ATOM 682 O O . HIS A 1 87 ? -0.627 -24.016 5.594 1 93.44 87 HIS A O 1
ATOM 688 N N . TYR A 1 88 ? -1.427 -22.938 7.461 1 90.94 88 TYR A N 1
ATOM 689 C CA . TYR A 1 88 ? -2.854 -23.203 7.316 1 90.94 88 T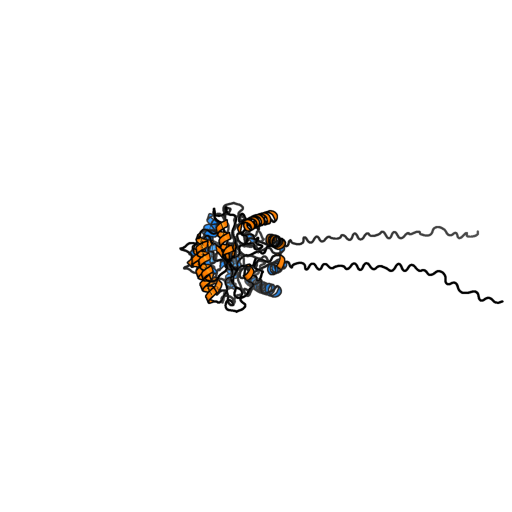YR A CA 1
ATOM 690 C C . TYR A 1 88 ? -3.123 -24.703 7.305 1 90.94 88 TYR A C 1
ATOM 692 O O . TYR A 1 88 ? -4.082 -25.172 6.684 1 90.94 88 TYR A O 1
ATOM 700 N N . ASN A 1 89 ? -2.199 -25.453 7.855 1 91.56 89 ASN A N 1
ATOM 701 C CA . ASN A 1 89 ? -2.33 -26.891 7.953 1 91.56 89 ASN A CA 1
ATOM 702 C C . ASN A 1 89 ? -2.701 -27.516 6.609 1 91.56 89 ASN A C 1
ATOM 704 O O . ASN A 1 89 ? -3.629 -28.328 6.527 1 91.56 89 ASN A O 1
ATOM 708 N N . THR A 1 90 ? -1.92 -27.156 5.617 1 93.44 90 THR A N 1
ATOM 709 C CA . THR A 1 90 ? -2.236 -27.594 4.266 1 93.44 90 THR A CA 1
ATOM 710 C C . THR A 1 90 ? -1.606 -28.953 3.977 1 93.44 90 THR A C 1
ATOM 712 O O . THR A 1 90 ? -0.428 -29.047 3.625 1 93.44 90 THR A O 1
ATOM 715 N N . VAL A 1 91 ? -2.383 -30.016 3.971 1 91 91 VAL A N 1
ATOM 716 C CA . VAL A 1 91 ? -1.9 -31.391 3.902 1 91 91 VAL A CA 1
ATOM 717 C C . VAL A 1 91 ? -1.554 -31.75 2.459 1 91 91 VAL A C 1
ATOM 719 O O . VAL A 1 91 ? -0.575 -32.469 2.205 1 91 91 VAL A O 1
ATOM 722 N N . LYS A 1 92 ? -2.193 -31.234 1.469 1 97 92 LYS A N 1
ATOM 723 C CA . LYS A 1 92 ? -1.986 -31.625 0.077 1 97 92 LYS A CA 1
ATOM 724 C C . LYS A 1 92 ? -1.423 -30.469 -0.74 1 97 92 LYS A C 1
ATOM 726 O O . LYS A 1 92 ? -1.756 -30.312 -1.916 1 97 92 LYS A O 1
ATOM 731 N N . LEU A 1 93 ? -0.562 -29.766 -0.084 1 98.25 93 LEU A N 1
ATOM 732 C CA . LEU A 1 93 ? -0.037 -28.594 -0.777 1 98.25 93 LEU A CA 1
ATOM 733 C C . LEU A 1 93 ? 0.777 -29 -1.999 1 98.25 93 LEU A C 1
ATOM 735 O O . LEU A 1 93 ? 0.692 -28.375 -3.051 1 98.25 93 LEU A O 1
ATOM 739 N N . ASP A 1 94 ? 1.627 -30.062 -1.815 1 98.38 94 ASP A N 1
ATOM 740 C CA . ASP A 1 94 ? 2.449 -30.531 -2.926 1 98.38 94 ASP A CA 1
ATOM 741 C C . ASP A 1 94 ? 1.587 -30.875 -4.137 1 98.38 94 ASP A C 1
ATOM 743 O O . ASP A 1 94 ? 1.92 -30.516 -5.266 1 98.38 94 ASP A O 1
ATOM 747 N N . LYS A 1 95 ? 0.458 -31.469 -3.939 1 98.56 95 LYS A N 1
ATOM 748 C CA . LYS A 1 95 ? -0.449 -31.828 -5.027 1 98.56 95 LYS A CA 1
ATOM 749 C C . LYS A 1 95 ? -1.076 -30.594 -5.652 1 98.56 95 LYS A C 1
ATOM 751 O O . LYS A 1 95 ? -1.147 -30.469 -6.879 1 98.56 95 LYS A O 1
ATOM 756 N N . TYR A 1 96 ? -1.57 -29.672 -4.812 1 98.38 96 TYR A N 1
ATOM 757 C CA . TYR A 1 96 ? -2.199 -28.453 -5.305 1 98.38 96 TYR A CA 1
ATOM 758 C C . TYR A 1 96 ? -1.232 -27.656 -6.164 1 98.38 96 TYR A C 1
ATOM 760 O O . TYR A 1 96 ? -1.587 -27.219 -7.262 1 98.38 96 TYR A O 1
ATOM 768 N N . VAL A 1 97 ? -0.009 -27.5 -5.719 1 98.62 97 VAL A N 1
ATOM 769 C CA . VAL A 1 97 ? 1.002 -26.719 -6.41 1 98.62 97 VAL A CA 1
ATOM 770 C C . VAL A 1 97 ? 1.428 -27.438 -7.691 1 98.62 97 VAL A C 1
ATOM 772 O O . VAL A 1 97 ? 1.57 -26.797 -8.742 1 98.62 97 VAL A O 1
ATOM 775 N N . HIS A 1 98 ? 1.645 -28.703 -7.602 1 98.69 98 HIS A N 1
ATOM 776 C CA . HIS A 1 98 ? 1.978 -29.484 -8.789 1 98.69 98 HIS A CA 1
ATOM 777 C C . HIS A 1 98 ? 0.899 -29.359 -9.859 1 98.69 98 HIS A C 1
ATOM 779 O O . HIS A 1 98 ? 1.206 -29.109 -11.023 1 98.69 98 HIS A O 1
ATOM 785 N N . ASP A 1 99 ? -0.339 -29.531 -9.461 1 98.75 99 ASP A N 1
ATOM 786 C CA . ASP A 1 99 ? -1.448 -29.5 -10.406 1 98.75 99 ASP A CA 1
ATOM 787 C C . ASP A 1 99 ? -1.595 -28.125 -11.031 1 98.75 99 ASP A C 1
ATOM 789 O O . ASP A 1 99 ? -1.886 -28 -12.227 1 98.75 99 ASP A O 1
ATOM 793 N N . ALA A 1 100 ? -1.408 -27.078 -10.234 1 98.75 100 ALA A N 1
ATOM 794 C CA . ALA A 1 100 ? -1.433 -25.719 -10.781 1 98.75 100 ALA A CA 1
ATOM 795 C C . ALA A 1 100 ? -0.325 -25.531 -11.812 1 98.75 100 ALA A C 1
ATOM 797 O O . ALA A 1 100 ? -0.565 -25 -12.898 1 98.75 100 ALA A O 1
ATOM 798 N N . HIS A 1 101 ? 0.863 -25.969 -11.461 1 98.75 101 HIS A N 1
ATOM 799 C CA . HIS A 1 101 ? 1.993 -25.859 -12.383 1 98.75 101 HIS A CA 1
ATOM 800 C C . HIS A 1 101 ? 1.748 -26.672 -13.648 1 98.75 101 HIS A C 1
ATOM 802 O O . HIS A 1 101 ? 1.997 -26.188 -14.758 1 98.75 101 HIS A O 1
ATOM 808 N N . ALA A 1 102 ? 1.279 -27.844 -13.508 1 98.56 102 ALA A N 1
ATOM 809 C CA . ALA A 1 102 ? 1.004 -28.734 -14.641 1 98.56 102 ALA A CA 1
ATOM 810 C C . ALA A 1 102 ? -0.061 -28.125 -15.555 1 98.56 102 ALA A C 1
ATOM 812 O O . ALA A 1 102 ? -0.053 -28.359 -16.766 1 98.56 102 ALA A O 1
ATOM 813 N N . ALA A 1 103 ? -0.932 -27.391 -14.945 1 98.62 103 ALA A N 1
ATOM 814 C CA . ALA A 1 103 ? -1.996 -26.75 -15.703 1 98.62 103 ALA A CA 1
ATOM 815 C C . ALA A 1 103 ? -1.479 -25.5 -16.422 1 98.62 103 ALA A C 1
ATOM 817 O O . ALA A 1 103 ? -2.232 -24.812 -17.109 1 98.62 103 ALA A O 1
ATOM 818 N N . GLY A 1 104 ? -0.215 -25.141 -16.219 1 98.12 104 GLY A N 1
ATOM 819 C CA . GLY A 1 104 ? 0.402 -24.078 -17 1 98.12 104 GLY A CA 1
ATOM 820 C C . GLY A 1 104 ? 0.581 -22.797 -16.203 1 98.12 104 GLY A C 1
ATOM 821 O O . GLY A 1 104 ? 1.032 -21.781 -16.75 1 98.12 104 GLY A O 1
ATOM 822 N N . HIS A 1 105 ? 0.288 -22.797 -14.961 1 98.75 105 HIS A N 1
ATOM 823 C CA . HIS A 1 105 ? 0.409 -21.594 -14.148 1 98.75 105 HIS A CA 1
ATOM 824 C C . HIS A 1 105 ? 1.813 -21.469 -13.562 1 98.75 105 HIS A C 1
ATOM 826 O O . HIS A 1 105 ? 2.551 -22.453 -13.484 1 98.75 105 HIS A O 1
ATOM 832 N N . GLN A 1 106 ? 2.164 -20.234 -13.234 1 98.69 106 GLN A N 1
ATOM 833 C CA . GLN A 1 106 ? 3.473 -19.953 -12.656 1 98.69 106 GLN A CA 1
ATOM 834 C C . GLN A 1 106 ? 3.434 -20.062 -11.133 1 98.69 106 GLN A C 1
ATOM 836 O O . GLN A 1 106 ? 2.434 -19.703 -10.508 1 98.69 106 GLN A O 1
ATOM 841 N N . ILE A 1 107 ? 4.543 -20.578 -10.586 1 98.88 107 ILE A N 1
ATOM 842 C CA . ILE A 1 107 ? 4.652 -20.656 -9.133 1 98.88 107 ILE A CA 1
ATOM 843 C C . ILE A 1 107 ? 5.828 -19.812 -8.656 1 98.88 107 ILE A C 1
ATOM 845 O O . ILE A 1 107 ? 6.949 -19.953 -9.148 1 98.88 107 ILE A O 1
ATOM 849 N N . GLY A 1 108 ? 5.574 -18.875 -7.77 1 98.69 108 GLY A N 1
ATOM 850 C CA . GLY A 1 108 ? 6.594 -18.062 -7.113 1 98.69 108 GLY A CA 1
ATOM 851 C C . GLY A 1 108 ? 6.812 -18.453 -5.664 1 98.69 108 GLY A C 1
ATOM 852 O O . GLY A 1 108 ? 6.414 -19.531 -5.234 1 98.69 108 GLY A O 1
ATOM 853 N N . ILE A 1 109 ? 7.555 -17.562 -4.961 1 98.62 109 ILE A N 1
ATOM 854 C CA . ILE A 1 109 ? 7.957 -17.859 -3.59 1 98.62 109 ILE A CA 1
ATOM 855 C C . ILE A 1 109 ? 7.328 -16.844 -2.639 1 98.62 109 ILE A C 1
ATOM 857 O O . ILE A 1 109 ? 7.406 -15.625 -2.871 1 98.62 109 ILE A O 1
ATOM 861 N N . HIS A 1 110 ? 6.719 -17.297 -1.601 1 98.62 110 HIS A N 1
ATOM 862 C CA . HIS A 1 110 ? 6.137 -16.438 -0.575 1 98.62 110 HIS A CA 1
ATOM 863 C C . HIS A 1 110 ? 6.797 -16.672 0.779 1 98.62 110 HIS A C 1
ATOM 865 O O . HIS A 1 110 ? 6.16 -16.516 1.822 1 98.62 110 HIS A O 1
ATOM 871 N N . THR A 1 111 ? 8.062 -17.172 0.756 1 98.19 111 THR A N 1
ATOM 872 C CA . THR A 1 111 ? 8.93 -17.531 1.875 1 98.19 111 THR A CA 1
ATOM 873 C C . THR A 1 111 ? 8.414 -18.797 2.564 1 98.19 111 THR A C 1
ATOM 875 O O . THR A 1 111 ? 7.262 -19.188 2.375 1 98.19 111 THR A O 1
ATOM 878 N N . TRP A 1 112 ? 9.289 -19.406 3.359 1 98.38 112 TRP A N 1
ATOM 879 C CA . TRP A 1 112 ? 8.961 -20.641 4.051 1 98.38 112 TRP A CA 1
ATOM 880 C C . TRP A 1 112 ? 8.047 -20.375 5.242 1 98.38 112 TRP A C 1
ATOM 882 O O . TRP A 1 112 ? 7 -21.016 5.383 1 98.38 112 TRP A O 1
ATOM 892 N N . ASP A 1 113 ? 8.328 -19.344 5.996 1 97.56 113 ASP A N 1
ATOM 893 C CA . ASP A 1 113 ? 7.641 -19.141 7.27 1 97.56 113 ASP A CA 1
ATOM 894 C C . ASP A 1 113 ? 6.789 -17.875 7.234 1 97.56 113 ASP A C 1
ATOM 896 O O . ASP A 1 113 ? 6.371 -17.375 8.281 1 97.56 113 ASP A O 1
ATOM 900 N N . HIS A 1 114 ? 6.621 -17.281 6.055 1 97.62 114 HIS A N 1
ATOM 901 C CA . HIS A 1 114 ? 5.844 -16.047 5.938 1 97.62 114 HIS A CA 1
ATOM 902 C C . HIS A 1 114 ? 6.418 -14.945 6.82 1 97.62 114 HIS A C 1
ATOM 904 O O . HIS A 1 114 ? 5.68 -14.266 7.539 1 97.62 114 HIS A O 1
ATOM 910 N N . ILE A 1 115 ? 7.684 -14.82 6.848 1 96.5 115 ILE A N 1
ATOM 911 C CA . ILE A 1 115 ? 8.383 -13.891 7.727 1 96.5 115 ILE A CA 1
ATOM 912 C C . ILE A 1 115 ? 8.359 -12.484 7.121 1 96.5 115 ILE A C 1
ATOM 914 O O . ILE A 1 115 ? 8.32 -12.328 5.898 1 96.5 115 ILE A O 1
ATOM 918 N N . ASN A 1 116 ? 8.375 -11.484 7.953 1 96.25 116 ASN A N 1
ATOM 919 C CA . ASN A 1 116 ? 8.594 -10.117 7.508 1 96.25 116 ASN A CA 1
ATOM 920 C C . ASN A 1 116 ? 10.039 -9.891 7.074 1 96.25 116 ASN A C 1
ATOM 922 O O . ASN A 1 116 ? 10.945 -9.891 7.906 1 96.25 116 ASN A O 1
ATOM 926 N N . LEU A 1 117 ? 10.25 -9.625 5.844 1 97.88 117 LEU A N 1
ATOM 927 C CA . LEU A 1 117 ? 11.594 -9.609 5.273 1 97.88 117 LEU A CA 1
ATOM 928 C C . LEU A 1 117 ? 12.344 -8.352 5.691 1 97.88 117 LEU A C 1
ATOM 930 O O . LEU A 1 117 ? 13.578 -8.312 5.633 1 97.88 117 LEU A O 1
ATOM 934 N N . ASP A 1 118 ? 11.617 -7.344 6.098 1 94.81 118 ASP A N 1
ATOM 935 C CA . ASP A 1 118 ? 12.266 -6.137 6.602 1 94.81 118 ASP A CA 1
ATOM 936 C C . ASP A 1 118 ? 12.836 -6.367 8 1 94.81 118 ASP A C 1
ATOM 938 O O . ASP A 1 118 ? 13.82 -5.73 8.391 1 94.81 118 ASP A O 1
ATOM 942 N N . ASP A 1 119 ? 12.266 -7.328 8.719 1 92.94 119 ASP A N 1
ATOM 943 C CA . ASP A 1 119 ? 12.648 -7.555 10.109 1 92.94 119 ASP A CA 1
ATOM 944 C C . ASP A 1 119 ? 13.633 -8.719 10.227 1 92.94 119 ASP A C 1
ATOM 946 O O . ASP A 1 119 ? 14.328 -8.852 11.234 1 92.94 119 ASP A O 1
ATOM 950 N N . ALA A 1 120 ? 13.688 -9.594 9.25 1 93.81 120 ALA A N 1
ATOM 951 C CA . ALA A 1 120 ? 14.391 -10.867 9.344 1 93.81 120 ALA A CA 1
ATOM 952 C C . ALA A 1 120 ? 15.898 -10.672 9.234 1 93.81 120 ALA A C 1
ATOM 954 O O . ALA A 1 120 ? 16.672 -11.43 9.828 1 93.81 120 ALA A O 1
ATOM 955 N N . GLY A 1 121 ? 16.375 -9.625 8.508 1 92.56 121 GLY A N 1
ATOM 956 C CA . GLY A 1 121 ? 17.781 -9.523 8.133 1 92.56 121 GLY A CA 1
ATOM 957 C C . GLY A 1 121 ? 18.141 -10.32 6.895 1 92.56 121 GLY A C 1
ATOM 958 O O . GLY A 1 121 ? 17.375 -11.195 6.48 1 92.56 121 GLY A O 1
ATOM 959 N N . HIS A 1 122 ? 19.266 -10.125 6.418 1 94.56 122 HIS A N 1
ATOM 960 C CA . HIS A 1 122 ? 19.672 -10.641 5.113 1 94.56 122 HIS A CA 1
ATOM 961 C C . HIS A 1 122 ? 19.766 -12.164 5.129 1 94.56 122 HIS A C 1
ATOM 963 O O . HIS A 1 122 ? 19.156 -12.844 4.305 1 94.56 122 HIS A O 1
ATOM 969 N N . GLU A 1 123 ? 20.484 -12.711 6.07 1 97.19 123 GLU A N 1
ATOM 970 C CA . GLU A 1 123 ? 20.75 -14.141 6.098 1 97.19 123 GLU A CA 1
ATOM 971 C C . GLU A 1 123 ? 19.453 -14.938 6.305 1 97.19 123 GLU A C 1
ATOM 973 O O . GLU A 1 123 ? 19.188 -15.898 5.582 1 97.19 123 GLU A O 1
ATOM 978 N N . ARG A 1 124 ? 18.656 -14.547 7.238 1 97.69 124 ARG A N 1
ATOM 979 C CA . ARG A 1 124 ? 17.406 -15.242 7.527 1 97.69 124 ARG A CA 1
ATOM 980 C C . ARG A 1 124 ? 16.438 -15.141 6.355 1 97.69 124 ARG A C 1
ATOM 982 O O . ARG A 1 124 ? 15.734 -16.094 6.039 1 97.69 124 ARG A O 1
ATOM 989 N N . ALA A 1 125 ? 16.391 -14 5.773 1 98.12 125 ALA A N 1
ATOM 990 C CA . ALA A 1 125 ? 15.531 -13.812 4.602 1 98.12 125 ALA A CA 1
ATOM 991 C C . ALA A 1 125 ? 15.906 -14.789 3.488 1 98.12 125 ALA A C 1
ATOM 993 O O . ALA A 1 125 ? 15.047 -15.516 2.98 1 98.12 125 ALA A O 1
ATOM 994 N N . LEU A 1 126 ? 17.188 -14.883 3.146 1 98.5 126 LEU A N 1
ATOM 995 C CA . LEU A 1 126 ? 17.641 -15.727 2.049 1 98.5 126 LEU A CA 1
ATOM 996 C C . LEU A 1 126 ? 17.469 -17.203 2.393 1 98.5 126 LEU A C 1
ATOM 998 O O . LEU A 1 126 ? 17.125 -18.016 1.526 1 98.5 126 LEU A O 1
ATOM 1002 N N . ASP A 1 127 ? 17.672 -17.516 3.635 1 98.44 127 ASP A N 1
ATOM 1003 C CA . ASP A 1 127 ? 17.484 -18.906 4.07 1 98.44 127 ASP A CA 1
ATOM 1004 C C . ASP A 1 127 ? 16.031 -19.328 3.926 1 98.44 127 ASP A C 1
ATOM 1006 O O . ASP A 1 127 ? 15.742 -20.422 3.436 1 98.44 127 ASP A O 1
ATOM 1010 N N . ASN A 1 128 ? 15.125 -18.469 4.375 1 98.56 128 ASN A N 1
ATOM 1011 C CA . ASN A 1 128 ? 13.695 -18.75 4.281 1 98.56 128 ASN A CA 1
ATOM 1012 C C . ASN A 1 128 ? 13.25 -18.906 2.83 1 98.56 128 ASN A C 1
ATOM 1014 O O . ASN A 1 128 ? 12.461 -19.812 2.514 1 98.56 128 ASN A O 1
ATOM 1018 N N . ILE A 1 129 ? 13.781 -18.125 1.964 1 98.69 129 ILE A N 1
ATOM 1019 C CA . ILE A 1 129 ? 13.453 -18.156 0.543 1 98.69 129 ILE A CA 1
ATOM 1020 C C . ILE A 1 129 ? 14.055 -19.406 -0.096 1 98.69 129 ILE A C 1
ATOM 1022 O O . ILE A 1 129 ? 13.391 -20.094 -0.88 1 98.69 129 ILE A O 1
ATOM 1026 N N . GLU A 1 130 ? 15.281 -19.75 0.258 1 98.56 130 GLU A N 1
ATOM 1027 C CA . GLU A 1 130 ? 15.938 -20.922 -0.304 1 98.56 130 GLU A CA 1
ATOM 1028 C C . GLU A 1 130 ? 15.25 -22.203 0.139 1 98.56 130 GLU A C 1
ATOM 1030 O O . GLU A 1 130 ? 15.102 -23.141 -0.649 1 98.56 130 GLU A O 1
ATOM 1035 N N . LYS A 1 131 ? 14.859 -22.25 1.353 1 98.69 131 LYS A N 1
ATOM 1036 C CA . LYS A 1 131 ? 14.117 -23.406 1.833 1 98.69 131 LYS A CA 1
ATOM 1037 C C . LYS A 1 131 ? 12.844 -23.625 1.016 1 98.69 131 LYS A C 1
ATOM 1039 O O . LYS A 1 131 ? 12.531 -24.75 0.626 1 98.69 131 LYS A O 1
ATOM 1044 N N . MET A 1 132 ? 12.156 -22.562 0.783 1 98.56 132 MET A N 1
ATOM 1045 C CA . MET A 1 132 ? 10.945 -22.641 -0.021 1 98.56 132 MET A CA 1
ATOM 1046 C C . MET A 1 132 ? 11.266 -23.078 -1.447 1 98.56 132 MET A C 1
ATOM 1048 O O . MET A 1 132 ? 10.562 -23.906 -2.02 1 98.56 132 MET A O 1
ATOM 1052 N N . ASN A 1 133 ? 12.289 -22.5 -1.967 1 98.5 133 ASN A N 1
ATOM 1053 C CA . ASN A 1 133 ? 12.68 -22.797 -3.344 1 98.5 133 ASN A CA 1
ATOM 1054 C C . ASN A 1 133 ? 13.133 -24.234 -3.506 1 98.5 133 ASN A C 1
ATOM 1056 O O . ASN A 1 133 ? 12.852 -24.875 -4.523 1 98.5 133 ASN A O 1
ATOM 1060 N N . ALA A 1 134 ? 13.859 -24.766 -2.545 1 98.69 134 ALA A N 1
ATOM 1061 C CA . ALA A 1 134 ? 14.258 -26.172 -2.555 1 98.69 134 ALA A CA 1
ATOM 1062 C C . ALA A 1 134 ? 13.039 -27.094 -2.529 1 98.69 134 ALA A C 1
ATOM 1064 O O . ALA A 1 134 ? 12.984 -28.078 -3.264 1 98.69 134 ALA A O 1
ATOM 1065 N N . TRP A 1 135 ? 12.078 -26.75 -1.696 1 98.62 135 TRP A N 1
ATOM 1066 C CA . TRP A 1 135 ? 10.836 -27.5 -1.642 1 98.62 135 TRP A CA 1
ATOM 1067 C C . TRP A 1 135 ? 10.109 -27.469 -2.984 1 98.62 135 TRP A C 1
ATOM 1069 O O . TRP A 1 135 ? 9.633 -28.5 -3.473 1 98.62 135 TRP A O 1
ATOM 1079 N N . LEU A 1 136 ? 10.047 -26.297 -3.533 1 98.62 136 LEU A N 1
ATOM 1080 C CA . LEU A 1 136 ? 9.406 -26.109 -4.828 1 98.62 136 LEU A CA 1
ATOM 1081 C C . LEU A 1 136 ? 10.062 -26.984 -5.891 1 98.62 136 LEU A C 1
ATOM 1083 O O . LEU A 1 136 ? 9.367 -27.641 -6.68 1 98.62 136 LEU A O 1
ATOM 1087 N N . TYR A 1 137 ? 11.344 -26.984 -5.887 1 98.56 137 TYR A N 1
ATOM 1088 C CA . TYR A 1 137 ? 12.078 -27.828 -6.836 1 98.56 137 TYR A CA 1
ATOM 1089 C C . TYR A 1 137 ? 11.703 -29.297 -6.68 1 98.56 137 TYR A C 1
ATOM 1091 O O . TYR A 1 137 ? 11.547 -30 -7.672 1 98.56 137 TYR A O 1
ATOM 1099 N N . ASN A 1 138 ? 11.562 -29.688 -5.504 1 98.38 138 ASN A N 1
ATOM 1100 C CA . ASN A 1 138 ? 11.195 -31.078 -5.242 1 98.38 138 ASN A CA 1
ATOM 1101 C C . ASN A 1 138 ? 9.789 -31.391 -5.734 1 98.38 138 ASN A C 1
ATOM 1103 O O . ASN A 1 138 ? 9.5 -32.5 -6.152 1 98.38 138 ASN A O 1
ATOM 1107 N N . VAL A 1 139 ? 8.938 -30.422 -5.715 1 98.44 139 VAL A N 1
ATOM 1108 C CA . VAL A 1 139 ? 7.527 -30.625 -6.008 1 98.44 139 VAL A CA 1
ATOM 1109 C C . VAL A 1 139 ? 7.293 -30.547 -7.516 1 98.44 139 VAL A C 1
ATOM 1111 O O . VAL A 1 139 ? 6.547 -31.359 -8.078 1 98.44 139 VAL A O 1
ATOM 1114 N N . ILE A 1 140 ? 7.965 -29.562 -8.172 1 98.12 140 ILE A N 1
ATOM 1115 C CA . ILE A 1 140 ? 7.562 -29.344 -9.555 1 98.12 140 ILE A CA 1
ATOM 1116 C C . ILE A 1 140 ? 8.789 -29.406 -10.469 1 98.12 140 ILE A C 1
ATOM 1118 O O . ILE A 1 140 ? 8.68 -29.219 -11.68 1 98.12 140 ILE A O 1
ATOM 1122 N N . GLY A 1 141 ? 10 -29.562 -9.977 1 97.94 141 GLY A N 1
ATOM 1123 C CA . GLY A 1 141 ? 11.211 -29.75 -10.758 1 97.94 141 GLY A CA 1
ATOM 1124 C C . GLY A 1 141 ? 11.82 -28.438 -11.227 1 97.94 141 GLY A C 1
ATOM 1125 O O . GLY A 1 141 ? 12.688 -28.422 -12.094 1 97.94 141 GLY A O 1
ATOM 1126 N N . SER A 1 142 ? 11.289 -27.359 -10.703 1 96.5 142 SER A N 1
ATOM 1127 C CA . SER A 1 142 ? 11.812 -26.062 -11.086 1 96.5 142 SER A CA 1
ATOM 1128 C C . SER A 1 142 ? 11.891 -25.125 -9.891 1 96.5 142 SER A C 1
ATOM 1130 O O . SER A 1 142 ? 11.148 -25.281 -8.914 1 96.5 142 SER A O 1
ATOM 1132 N N . ARG A 1 143 ? 12.852 -24.188 -9.953 1 97.69 143 ARG A N 1
ATOM 1133 C CA . ARG A 1 143 ? 13 -23.109 -8.984 1 97.69 143 ARG A CA 1
ATOM 1134 C C . ARG A 1 143 ? 12.352 -21.828 -9.484 1 97.69 143 ARG A C 1
ATOM 1136 O O . ARG A 1 143 ? 12 -21.719 -10.664 1 97.69 143 ARG A O 1
ATOM 1143 N N . SER A 1 144 ? 12.094 -20.969 -8.633 1 98.31 144 SER A N 1
ATOM 1144 C CA . SER A 1 144 ? 11.547 -19.672 -9.016 1 98.31 144 SER A CA 1
ATOM 1145 C C . SER A 1 144 ? 12.461 -18.531 -8.586 1 98.31 144 SER A C 1
ATOM 1147 O O . SER A 1 144 ? 13.055 -18.594 -7.508 1 98.31 144 SER A O 1
ATOM 1149 N N . SER A 1 145 ? 12.539 -17.5 -9.359 1 98.06 145 SER A N 1
ATOM 1150 C CA . SER A 1 145 ? 13.273 -16.297 -9.008 1 98.06 145 SER A CA 1
ATOM 1151 C C . SER A 1 145 ? 12.336 -15.164 -8.594 1 98.06 145 SER A C 1
ATOM 1153 O O . SER A 1 145 ? 12.773 -14.039 -8.344 1 98.06 145 SER A O 1
ATOM 1155 N N . PHE A 1 146 ? 11.062 -15.414 -8.484 1 98.69 146 PHE A N 1
ATOM 1156 C CA . PHE A 1 146 ? 10.07 -14.398 -8.141 1 98.69 146 PHE A CA 1
ATOM 1157 C C . PHE A 1 146 ? 9.641 -14.531 -6.691 1 98.69 146 PHE A C 1
ATOM 1159 O O . PHE A 1 146 ? 9.18 -15.594 -6.27 1 98.69 146 PHE A O 1
ATOM 1166 N N . VAL A 1 147 ? 9.75 -13.445 -5.953 1 98.81 147 VAL A N 1
ATOM 1167 C CA . VAL A 1 147 ? 9.43 -13.461 -4.531 1 98.81 147 VAL A CA 1
ATOM 1168 C C . VAL A 1 147 ? 8.32 -12.453 -4.242 1 98.81 147 VAL A C 1
ATOM 1170 O O . VAL A 1 147 ? 8.391 -11.297 -4.676 1 98.81 147 VAL A O 1
ATOM 1173 N N . ARG A 1 148 ? 7.297 -12.914 -3.682 1 98.88 148 ARG A N 1
ATOM 1174 C CA . ARG A 1 148 ? 6.281 -12.086 -3.041 1 98.88 148 ARG A CA 1
ATOM 1175 C C . ARG A 1 148 ? 6.59 -11.891 -1.562 1 98.88 148 ARG A C 1
ATOM 1177 O O . ARG A 1 148 ? 6.375 -12.789 -0.747 1 98.88 148 ARG A O 1
ATOM 1184 N N . PRO A 1 149 ? 7.062 -10.68 -1.195 1 98.75 149 PRO A N 1
ATOM 1185 C CA . PRO A 1 149 ? 7.332 -10.477 0.231 1 98.75 149 PRO A CA 1
ATOM 1186 C C . PRO A 1 149 ? 6.059 -10.492 1.077 1 98.75 149 PRO A C 1
ATOM 1188 O O . PRO A 1 149 ? 5.105 -9.773 0.783 1 98.75 149 PRO A O 1
ATOM 1191 N N . PRO A 1 150 ? 6.062 -11.352 2.125 1 98 150 PRO A N 1
ATOM 1192 C CA . PRO A 1 150 ? 4.914 -11.281 3.027 1 98 150 PRO A CA 1
ATOM 1193 C C . PRO A 1 150 ? 4.625 -9.859 3.5 1 98 150 PRO A C 1
ATOM 1195 O O . PRO A 1 150 ? 5.551 -9.078 3.742 1 98 150 PRO A O 1
ATOM 1198 N N . TYR A 1 151 ? 3.277 -9.5 3.514 1 94.62 151 TYR A N 1
ATOM 1199 C CA . TYR A 1 151 ? 2.789 -8.195 3.949 1 94.62 151 TYR A CA 1
ATOM 1200 C C . TYR A 1 151 ? 3.189 -7.109 2.961 1 94.62 151 TYR A C 1
ATOM 1202 O O . TYR A 1 151 ? 2.922 -5.926 3.188 1 94.62 151 TYR A O 1
ATOM 1210 N N . GLY A 1 152 ? 3.828 -7.5 1.836 1 96.88 152 GLY A N 1
ATOM 1211 C CA . GLY A 1 152 ? 4.387 -6.496 0.944 1 96.88 152 GLY A CA 1
ATOM 1212 C C . GLY A 1 152 ? 5.613 -5.805 1.515 1 96.88 152 GLY A C 1
ATOM 1213 O O . GLY A 1 152 ? 6.086 -4.812 0.96 1 96.88 152 GLY A O 1
ATOM 1214 N N . ALA A 1 153 ? 6.137 -6.352 2.549 1 96.19 153 ALA A N 1
ATOM 1215 C CA . ALA A 1 153 ? 7.191 -5.691 3.316 1 96.19 153 ALA A CA 1
ATOM 1216 C C . ALA A 1 153 ? 8.57 -6.016 2.75 1 96.19 153 ALA A C 1
ATOM 1218 O O . ALA A 1 153 ? 9.109 -7.102 2.994 1 96.19 153 ALA A O 1
ATOM 1219 N N . CYS A 1 154 ? 9.172 -5.059 2.084 1 97.31 154 CYS A N 1
ATOM 1220 C CA . CYS A 1 154 ? 10.523 -5.18 1.548 1 97.31 154 CYS A CA 1
ATOM 1221 C C . CYS A 1 154 ? 11.086 -3.811 1.182 1 97.31 154 CYS A C 1
ATOM 1223 O O . CYS A 1 154 ? 10.891 -3.332 0.064 1 97.31 154 CYS A O 1
ATOM 1225 N N . GLU A 1 155 ? 11.734 -3.262 2.133 1 95.75 155 GLU A N 1
ATOM 1226 C CA . GLU A 1 155 ? 12.32 -1.938 1.937 1 95.75 155 GLU A CA 1
ATOM 1227 C C . GLU A 1 155 ? 13.734 -2.039 1.368 1 95.75 155 GLU A C 1
ATOM 1229 O O . GLU A 1 155 ? 14.117 -3.074 0.819 1 95.75 155 GLU A O 1
ATOM 1234 N N . ILE A 1 156 ? 14.469 -0.954 1.398 1 94.94 156 ILE A N 1
ATOM 1235 C CA . ILE A 1 156 ? 15.648 -0.762 0.559 1 94.94 156 ILE A CA 1
ATOM 1236 C C . ILE A 1 156 ? 16.656 -1.87 0.833 1 94.94 156 ILE A C 1
ATOM 1238 O O . ILE A 1 156 ? 17.25 -2.426 -0.097 1 94.94 156 ILE A O 1
ATOM 1242 N N . ASP A 1 157 ? 16.922 -2.24 2.096 1 95.19 157 ASP A N 1
ATOM 1243 C CA . ASP A 1 157 ? 17.906 -3.283 2.41 1 95.19 157 ASP A CA 1
ATOM 1244 C C . ASP A 1 157 ? 17.438 -4.641 1.896 1 95.19 157 ASP A C 1
ATOM 1246 O O . ASP A 1 157 ? 18.219 -5.395 1.317 1 95.19 157 ASP A O 1
ATOM 1250 N N . CYS A 1 158 ? 16.188 -4.895 2.141 1 97.25 158 CYS A N 1
ATOM 1251 C CA . CYS A 1 158 ? 15.578 -6.113 1.619 1 97.25 158 CYS A CA 1
ATOM 1252 C C . CYS A 1 158 ? 15.672 -6.164 0.1 1 97.25 158 CYS A C 1
ATOM 1254 O O . CYS A 1 158 ? 16.062 -7.188 -0.467 1 97.25 158 CYS A O 1
ATOM 1256 N N . ARG A 1 159 ? 15.344 -5.082 -0.525 1 97.62 159 ARG A N 1
ATOM 1257 C CA . ARG A 1 159 ? 15.344 -5.02 -1.983 1 97.62 159 ARG A CA 1
ATOM 1258 C C . ARG A 1 159 ? 16.75 -5.281 -2.535 1 97.62 159 ARG A C 1
ATOM 1260 O O . ARG A 1 159 ? 16.906 -6.066 -3.471 1 97.62 159 ARG A O 1
ATOM 1267 N N . MET A 1 160 ? 17.719 -4.688 -1.936 1 96.56 160 MET A N 1
ATOM 1268 C CA . MET A 1 160 ? 19.094 -4.867 -2.385 1 96.56 160 MET A CA 1
ATOM 1269 C C . MET A 1 160 ? 19.547 -6.312 -2.189 1 96.56 160 MET A C 1
ATOM 1271 O O . MET A 1 160 ? 20.203 -6.879 -3.055 1 96.56 160 MET A O 1
ATOM 1275 N N . THR A 1 161 ? 19.156 -6.836 -1.112 1 97.12 161 THR A N 1
ATOM 1276 C CA . THR A 1 161 ? 19.516 -8.219 -0.813 1 97.12 161 THR A CA 1
ATOM 1277 C C . THR A 1 161 ? 18.906 -9.172 -1.838 1 97.12 161 THR A C 1
ATOM 1279 O O . THR A 1 161 ? 19.625 -9.984 -2.434 1 97.12 161 THR A O 1
ATOM 1282 N N . LEU A 1 162 ? 17.656 -9.039 -2.062 1 98.31 162 LEU A N 1
ATOM 1283 C CA . LEU A 1 162 ? 16.969 -9.984 -2.938 1 98.31 162 LEU A CA 1
ATOM 1284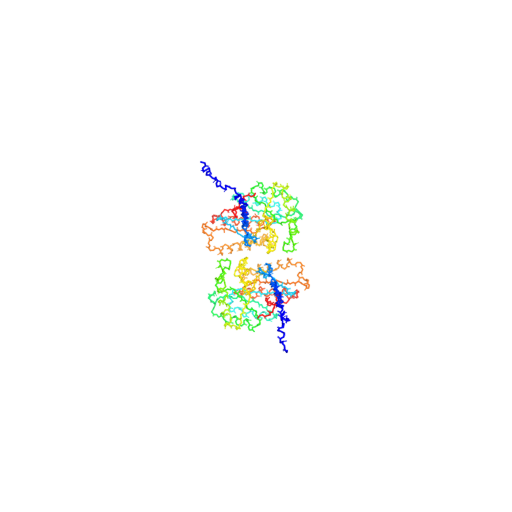 C C . LEU A 1 162 ? 17.406 -9.805 -4.387 1 98.31 162 LEU A C 1
ATOM 1286 O O . LEU A 1 162 ? 17.734 -10.781 -5.062 1 98.31 162 LEU A O 1
ATOM 1290 N N . THR A 1 163 ? 17.453 -8.57 -4.797 1 97.56 163 THR A N 1
ATOM 1291 C CA . THR A 1 163 ? 17.859 -8.312 -6.18 1 97.56 163 THR A CA 1
ATOM 1292 C C . THR A 1 163 ? 19.312 -8.727 -6.402 1 97.56 163 THR A C 1
ATOM 1294 O O . THR A 1 163 ? 19.641 -9.312 -7.434 1 97.56 163 THR A O 1
ATOM 1297 N N . GLY A 1 164 ? 20.109 -8.484 -5.43 1 96.75 164 GLY A N 1
ATOM 1298 C CA . GLY A 1 164 ? 21.516 -8.844 -5.516 1 96.75 164 GLY A CA 1
ATOM 1299 C C . GLY A 1 164 ? 21.75 -10.344 -5.547 1 96.75 164 GLY A C 1
ATOM 1300 O O . GLY A 1 164 ? 22.828 -10.805 -5.934 1 96.75 164 GLY A O 1
ATOM 1301 N N . ASN A 1 165 ? 20.797 -11.047 -5.164 1 97.69 165 ASN A N 1
ATOM 1302 C CA . ASN A 1 165 ? 20.922 -12.5 -5.152 1 97.69 165 ASN A CA 1
ATOM 1303 C C . ASN A 1 165 ? 20.062 -13.133 -6.25 1 97.69 165 ASN A C 1
ATOM 1305 O O . ASN A 1 165 ? 19.75 -14.32 -6.184 1 97.69 165 ASN A O 1
ATOM 1309 N N . GLY A 1 166 ? 19.594 -12.344 -7.195 1 96.69 166 GLY A N 1
ATOM 1310 C CA . GLY A 1 166 ? 19.016 -12.859 -8.422 1 96.69 166 GLY A CA 1
ATOM 1311 C C . GLY A 1 166 ? 17.5 -13 -8.344 1 96.69 166 GLY A C 1
ATOM 1312 O O . GLY A 1 166 ? 16.891 -13.633 -9.203 1 96.69 166 GLY A O 1
ATOM 1313 N N . TYR A 1 167 ? 16.875 -12.453 -7.32 1 98 167 TYR A N 1
ATOM 1314 C CA . TYR A 1 167 ? 15.43 -12.555 -7.184 1 98 167 TYR A CA 1
ATOM 1315 C C . TYR A 1 167 ? 14.742 -11.305 -7.711 1 98 167 TYR A C 1
ATOM 1317 O O . TYR A 1 167 ? 15.297 -10.203 -7.633 1 98 167 TYR A O 1
ATOM 1325 N N . SER A 1 168 ? 13.609 -11.477 -8.266 1 98.06 168 SER A N 1
ATOM 1326 C CA . SER A 1 168 ? 12.688 -10.398 -8.617 1 98.06 168 SER A CA 1
ATOM 1327 C C . SER A 1 168 ? 11.602 -10.234 -7.555 1 98.06 168 SER A C 1
ATOM 1329 O O . SER A 1 168 ? 10.984 -11.219 -7.137 1 98.06 168 SER A O 1
ATOM 1331 N N . ILE A 1 169 ? 11.414 -9.047 -7.141 1 98.62 169 ILE A N 1
ATOM 1332 C CA . ILE A 1 169 ? 10.438 -8.758 -6.098 1 98.62 169 ILE A CA 1
ATOM 1333 C C . ILE A 1 169 ? 9.102 -8.375 -6.73 1 98.62 169 ILE A C 1
ATOM 1335 O O . ILE A 1 169 ? 9.031 -7.414 -7.504 1 98.62 169 ILE A O 1
ATOM 1339 N N . VAL A 1 170 ? 8.047 -9.133 -6.375 1 98.81 170 VAL A N 1
ATOM 1340 C CA . VAL A 1 170 ? 6.734 -8.906 -6.965 1 98.81 170 VAL A CA 1
ATOM 1341 C C . VAL A 1 170 ? 5.758 -8.438 -5.891 1 98.81 170 VAL A C 1
ATOM 1343 O O . VAL A 1 170 ? 5.508 -9.148 -4.914 1 98.81 170 VAL A O 1
ATOM 1346 N N . GLN A 1 171 ? 5.281 -7.266 -6.066 1 98.56 171 GLN A N 1
ATOM 1347 C CA . GLN A 1 171 ? 4.156 -6.762 -5.285 1 98.56 171 GLN A CA 1
ATOM 1348 C C . GLN A 1 171 ? 2.906 -6.625 -6.148 1 98.56 171 GLN A C 1
ATOM 1350 O O . GLN A 1 171 ? 2.564 -7.535 -6.906 1 98.56 171 GLN A O 1
ATOM 1355 N N . TRP A 1 172 ? 2.076 -5.574 -5.875 1 98.75 172 TRP A N 1
ATOM 1356 C CA . TRP A 1 172 ? 0.814 -5.402 -6.586 1 98.75 172 TRP A CA 1
ATOM 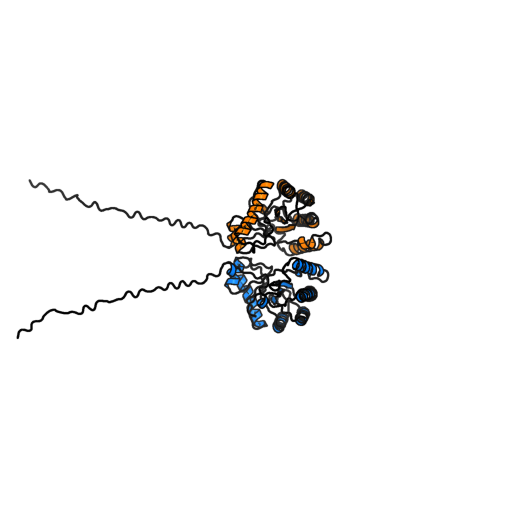1357 C C . TRP A 1 172 ? 0.414 -3.934 -6.641 1 98.75 172 TRP A C 1
ATOM 1359 O O . TRP A 1 172 ? 0.913 -3.117 -5.863 1 98.75 172 TRP A O 1
ATOM 1369 N N . ASN A 1 173 ? -0.382 -3.631 -7.633 1 97.94 173 ASN A N 1
ATOM 1370 C CA . ASN A 1 173 ? -0.972 -2.297 -7.586 1 97.94 173 ASN A CA 1
ATOM 1371 C C . ASN A 1 173 ? -2.496 -2.359 -7.555 1 97.94 173 ASN A C 1
ATOM 1373 O O . ASN A 1 173 ? -3.166 -1.324 -7.582 1 97.94 173 ASN A O 1
ATOM 1377 N N . MET A 1 174 ? -3.057 -3.586 -7.48 1 98.38 174 MET A N 1
ATOM 1378 C CA . MET A 1 174 ? -4.469 -3.785 -7.168 1 98.38 174 MET A CA 1
ATOM 1379 C C . MET A 1 174 ? -4.641 -4.805 -6.047 1 98.38 174 MET A C 1
ATOM 1381 O O . MET A 1 174 ? -4.496 -6.008 -6.27 1 98.38 174 MET A O 1
ATOM 1385 N N . ASP A 1 175 ? -4.945 -4.301 -4.887 1 98.19 175 ASP A N 1
ATOM 1386 C CA . ASP A 1 175 ? -5.301 -5.141 -3.746 1 98.19 175 ASP A CA 1
ATOM 1387 C C . ASP A 1 175 ? -6.812 -5.312 -3.641 1 98.19 175 ASP A C 1
ATOM 1389 O O . ASP A 1 175 ? -7.539 -4.348 -3.4 1 98.19 175 ASP A O 1
ATOM 1393 N N . THR A 1 176 ? -7.262 -6.492 -3.721 1 97.88 176 THR A N 1
ATOM 1394 C CA . THR A 1 176 ? -8.695 -6.754 -3.707 1 97.88 176 THR A CA 1
ATOM 1395 C C . THR A 1 176 ? -9.242 -6.723 -2.281 1 97.88 176 THR A C 1
ATOM 1397 O O . THR A 1 176 ? -10.453 -6.691 -2.074 1 97.88 176 THR A O 1
ATOM 1400 N N . LEU A 1 177 ? -8.32 -6.766 -1.347 1 97.31 177 LEU A N 1
ATOM 1401 C CA . LEU A 1 177 ? -8.633 -6.875 0.074 1 97.31 177 LEU A CA 1
ATOM 1402 C C . LEU A 1 177 ? -9.539 -8.078 0.34 1 97.31 177 LEU A C 1
ATOM 1404 O O . LEU A 1 177 ? -10.398 -8.031 1.221 1 97.31 177 LEU A O 1
ATOM 1408 N N . ASP A 1 178 ? -9.336 -9.125 -0.446 1 96.75 178 ASP A N 1
ATOM 1409 C CA . ASP A 1 178 ? -10.102 -10.344 -0.241 1 96.75 178 ASP A CA 1
ATOM 1410 C C . ASP A 1 178 ? -9.805 -10.961 1.126 1 96.75 178 ASP A C 1
ATOM 1412 O O . ASP A 1 178 ? -10.617 -11.711 1.663 1 96.75 178 ASP A O 1
ATOM 1416 N N . TRP A 1 179 ? -8.688 -10.594 1.722 1 94.5 179 TRP A N 1
ATOM 1417 C CA . TRP A 1 179 ? -8.32 -11.109 3.037 1 94.5 179 TRP A CA 1
ATOM 1418 C C . TRP A 1 179 ? -9.172 -10.461 4.129 1 94.5 179 TRP A C 1
ATOM 1420 O O . TRP A 1 179 ? -9.234 -10.969 5.25 1 94.5 179 TRP A O 1
ATOM 1430 N N . ILE A 1 180 ? -9.797 -9.375 3.795 1 94.31 180 ILE A N 1
ATOM 1431 C CA . ILE A 1 180 ? -10.742 -8.75 4.711 1 94.31 180 ILE A CA 1
ATOM 1432 C C . ILE A 1 180 ? -12.164 -9.125 4.316 1 94.31 180 ILE A C 1
ATOM 1434 O O . ILE A 1 180 ? -12.992 -9.438 5.176 1 94.31 180 ILE A O 1
ATOM 1438 N N . PHE A 1 181 ? -12.359 -9.102 2.965 1 91.69 181 PHE A N 1
ATOM 1439 C CA . PHE A 1 181 ? -13.727 -9.172 2.461 1 91.69 181 PHE A CA 1
ATOM 1440 C C . PHE A 1 181 ? -13.961 -10.492 1.734 1 91.69 181 PHE A C 1
ATOM 1442 O O . PHE A 1 181 ? -14.906 -10.602 0.943 1 91.69 181 PHE A O 1
ATOM 1449 N N . GLY A 1 182 ? -13.18 -11.43 1.955 1 80.75 182 GLY A N 1
ATOM 1450 C CA . GLY A 1 182 ? -13.18 -12.672 1.193 1 80.75 182 GLY A CA 1
ATOM 1451 C C . GLY A 1 182 ? -14.234 -13.656 1.657 1 80.75 182 GLY A C 1
ATOM 1452 O O . GLY A 1 182 ? -14.117 -14.859 1.423 1 80.75 182 GLY A O 1
ATOM 1453 N N . THR A 1 183 ? -15.141 -13.133 2.404 1 84.12 183 THR A N 1
ATOM 1454 C CA . THR A 1 183 ? -16.234 -14.008 2.803 1 84.12 183 THR A CA 1
ATOM 1455 C C . THR A 1 183 ? -17.469 -13.758 1.939 1 84.12 183 THR A C 1
ATOM 1457 O O . THR A 1 183 ? -17.594 -12.703 1.312 1 84.12 183 THR A O 1
ATOM 1460 N N . ASP A 1 184 ? -18.312 -14.75 1.922 1 81.31 184 ASP A N 1
ATOM 1461 C CA . ASP A 1 184 ? -19.453 -14.773 1.006 1 81.31 184 ASP A CA 1
ATOM 1462 C C . ASP A 1 184 ? -20.344 -13.555 1.22 1 81.31 184 ASP A C 1
ATOM 1464 O O . ASP A 1 184 ? -20.953 -13.047 0.274 1 81.31 184 ASP A O 1
ATOM 1468 N N . ASP A 1 185 ? -20.344 -13.039 2.24 1 86.12 185 ASP A N 1
ATOM 1469 C CA . ASP A 1 185 ? -21.297 -11.969 2.533 1 86.12 185 ASP A CA 1
ATOM 1470 C C . ASP A 1 185 ? -20.656 -10.602 2.344 1 86.12 185 ASP A C 1
ATOM 1472 O O . ASP A 1 185 ? -21.328 -9.57 2.479 1 86.12 185 ASP A O 1
ATOM 1476 N N . LYS A 1 186 ? -19.422 -10.602 1.829 1 90.19 186 LYS A N 1
ATOM 1477 C CA . LYS A 1 186 ? -18.766 -9.297 1.82 1 90.19 186 LYS A CA 1
ATOM 1478 C C . LYS A 1 186 ? -18.078 -9.039 0.48 1 90.19 186 LYS A C 1
ATOM 1480 O O . LYS A 1 186 ? -17.469 -7.984 0.279 1 90.19 186 LYS A O 1
ATOM 1485 N N . PHE A 1 187 ? -18.234 -10.016 -0.476 1 90.94 187 PHE A N 1
ATOM 1486 C CA . PHE A 1 187 ? -17.469 -9.93 -1.72 1 90.94 187 PHE A CA 1
ATOM 1487 C C . PHE A 1 187 ? -17.828 -8.664 -2.488 1 90.94 187 PHE A C 1
ATOM 1489 O O . PHE A 1 187 ? -17.062 -8.203 -3.324 1 90.94 187 PHE A O 1
ATOM 1496 N N . GLU A 1 188 ? -18.953 -8.031 -2.227 1 92.81 188 GLU A N 1
ATOM 1497 C CA . GLU A 1 188 ? -19.375 -6.816 -2.92 1 92.81 188 GLU A CA 1
ATOM 1498 C C . GLU A 1 188 ? -18.406 -5.668 -2.658 1 92.81 188 GLU A C 1
ATOM 1500 O O . GLU A 1 188 ? -18.188 -4.82 -3.527 1 92.81 188 GLU A O 1
ATOM 1505 N N . SER A 1 189 ? -17.828 -5.652 -1.432 1 94.19 189 SER A N 1
ATOM 1506 C CA . SER A 1 189 ? -16.828 -4.637 -1.113 1 94.19 189 SER A CA 1
ATOM 1507 C C . SER A 1 189 ? -15.57 -4.809 -1.96 1 94.19 189 SER A C 1
ATOM 1509 O O . SER A 1 189 ? -14.984 -3.828 -2.424 1 94.19 189 SER A O 1
ATOM 1511 N N . THR A 1 190 ? -15.219 -6.059 -2.207 1 96.5 190 THR A N 1
ATOM 1512 C CA . THR A 1 190 ? -14.086 -6.348 -3.084 1 96.5 190 THR A CA 1
ATOM 1513 C C . THR A 1 190 ? -14.383 -5.902 -4.512 1 96.5 190 THR A C 1
ATOM 1515 O O . THR A 1 190 ? -13.539 -5.289 -5.164 1 96.5 190 THR A O 1
ATOM 1518 N N . ILE A 1 191 ? -15.578 -6.191 -4.969 1 96.5 191 ILE A N 1
ATOM 1519 C CA . ILE A 1 191 ? -15.977 -5.805 -6.316 1 96.5 191 ILE A CA 1
ATOM 1520 C C . ILE A 1 191 ? -15.945 -4.285 -6.449 1 96.5 191 ILE A C 1
ATOM 1522 O O . ILE A 1 191 ? -15.5 -3.75 -7.465 1 96.5 191 ILE A O 1
ATOM 1526 N N . GLU A 1 192 ? -16.359 -3.604 -5.398 1 95.44 192 GLU A N 1
ATOM 1527 C CA . GLU A 1 192 ? -16.328 -2.143 -5.398 1 95.44 192 GLU A CA 1
ATOM 1528 C C . GLU A 1 192 ? -14.891 -1.627 -5.48 1 95.44 192 GLU A C 1
ATOM 1530 O O . GLU A 1 192 ? -14.617 -0.658 -6.191 1 95.44 192 GLU A O 1
ATOM 1535 N N . ILE A 1 193 ? -14 -2.229 -4.801 1 97.31 193 ILE A N 1
ATOM 1536 C CA . ILE A 1 193 ? -12.586 -1.869 -4.824 1 97.31 193 ILE A CA 1
ATOM 1537 C C . ILE A 1 193 ? -12.039 -2.021 -6.242 1 97.31 193 ILE A C 1
ATOM 1539 O O . ILE A 1 193 ? -11.359 -1.125 -6.75 1 97.31 193 ILE A O 1
ATOM 1543 N N . ILE A 1 194 ? -12.406 -3.102 -6.91 1 98.06 194 ILE A N 1
ATOM 1544 C CA . ILE A 1 194 ? -11.953 -3.373 -8.266 1 98.06 194 ILE A CA 1
ATOM 1545 C C . ILE A 1 194 ? -12.5 -2.314 -9.219 1 98.06 194 ILE A C 1
ATOM 1547 O O . ILE A 1 194 ? -11.766 -1.762 -10.039 1 98.06 194 ILE A O 1
ATOM 1551 N N . LYS A 1 195 ? -13.781 -2.02 -9.062 1 97.06 195 LYS A N 1
ATOM 1552 C CA . LYS A 1 195 ? -14.414 -1.033 -9.93 1 97.06 195 LYS A CA 1
ATOM 1553 C C . LYS A 1 195 ? -13.797 0.348 -9.734 1 97.06 195 LYS A C 1
ATOM 1555 O O . LYS A 1 195 ? -13.57 1.071 -10.711 1 97.06 195 LYS A O 1
ATOM 1560 N N . ASN A 1 196 ? -13.578 0.681 -8.516 1 96.56 196 ASN A N 1
ATOM 1561 C CA . ASN A 1 196 ? -12.945 1.965 -8.234 1 96.56 196 ASN A CA 1
ATOM 1562 C C . ASN A 1 196 ? -11.547 2.043 -8.82 1 96.56 196 ASN A C 1
ATOM 1564 O O . ASN A 1 196 ? -11.164 3.064 -9.398 1 96.56 196 ASN A O 1
ATOM 1568 N N . TRP A 1 197 ? -10.789 0.995 -8.648 1 97.62 197 TRP A N 1
ATOM 1569 C CA . TRP A 1 197 ? -9.453 0.96 -9.234 1 97.62 197 TRP A CA 1
ATOM 1570 C C . TRP A 1 197 ? -9.516 1.207 -10.742 1 97.62 197 TRP A C 1
ATOM 1572 O O . TRP A 1 197 ? -8.781 2.045 -11.273 1 97.62 197 TRP A O 1
ATOM 1582 N N . VAL A 1 198 ? -10.383 0.459 -11.398 1 98.06 198 VAL A N 1
ATOM 1583 C CA . VAL A 1 198 ? -10.516 0.57 -12.844 1 98.06 198 VAL A CA 1
ATOM 1584 C C . VAL A 1 198 ? -10.938 1.991 -13.219 1 98.06 198 VAL A C 1
ATOM 1586 O O . VAL A 1 198 ? -10.406 2.574 -14.164 1 98.06 198 VAL A O 1
ATOM 1589 N N . GLY A 1 199 ? -11.828 2.533 -12.484 1 96.31 199 GLY A N 1
ATOM 1590 C CA . GLY A 1 199 ? -12.32 3.877 -12.742 1 96.31 199 GLY A CA 1
ATOM 1591 C C . GLY A 1 199 ? -11.242 4.938 -12.633 1 96.31 199 GLY A C 1
ATOM 1592 O O . GLY A 1 199 ? -11.375 6.031 -13.188 1 96.31 199 GLY A O 1
ATOM 1593 N N . ASN A 1 200 ? -10.188 4.562 -11.914 1 94.62 200 ASN A N 1
ATOM 1594 C CA . ASN A 1 200 ? -9.109 5.523 -11.703 1 94.62 200 ASN A CA 1
ATOM 1595 C C . ASN A 1 200 ? -7.949 5.285 -12.672 1 94.62 200 ASN A C 1
ATOM 1597 O O . ASN A 1 200 ? -6.84 5.773 -12.453 1 94.62 200 ASN A O 1
ATOM 1601 N N . GLN A 1 201 ? -8.211 4.488 -13.695 1 96.19 201 GLN A N 1
ATOM 1602 C CA . GLN A 1 201 ? -7.234 4.238 -14.758 1 96.19 201 GLN A CA 1
ATOM 1603 C C . GLN A 1 201 ? -7.641 4.93 -16.047 1 96.19 201 GLN A C 1
ATOM 1605 O O . GLN A 1 201 ? -8.234 4.309 -16.938 1 96.19 201 GLN A O 1
ATOM 1610 N N . PRO A 1 202 ? -7.312 6.211 -16.312 1 93.69 202 PRO A N 1
ATOM 1611 C CA . PRO A 1 202 ? -7.816 6.961 -17.469 1 93.69 202 PRO A CA 1
ATOM 1612 C C . PRO A 1 202 ? -7.328 6.395 -18.797 1 93.69 202 PRO A C 1
ATOM 1614 O O . PRO A 1 202 ? -8 6.547 -19.812 1 93.69 202 PRO A O 1
ATOM 1617 N N . ASP A 1 203 ? -6.199 5.648 -18.781 1 95.81 203 ASP A N 1
ATOM 1618 C CA . ASP A 1 203 ? -5.625 5.176 -20.047 1 95.81 203 ASP A CA 1
ATOM 1619 C C . ASP A 1 203 ? -5.863 3.68 -20.234 1 95.81 203 ASP A C 1
ATOM 1621 O O . ASP A 1 203 ? -5.262 3.053 -21.109 1 95.81 203 ASP A O 1
ATOM 1625 N N . ILE A 1 204 ? -6.777 3.119 -19.469 1 97.62 204 ILE A N 1
ATOM 1626 C CA . ILE A 1 204 ? -6.895 1.668 -19.391 1 97.62 204 ILE A CA 1
ATOM 1627 C C . ILE A 1 204 ? -7.34 1.107 -20.734 1 97.62 204 ILE A C 1
ATOM 1629 O O . ILE A 1 204 ? -7.074 -0.056 -21.047 1 97.62 204 ILE A O 1
ATOM 1633 N N . ASP A 1 205 ? -7.957 1.899 -21.594 1 97.69 205 ASP A N 1
ATOM 1634 C CA . ASP A 1 205 ? -8.469 1.402 -22.875 1 97.69 205 ASP A CA 1
ATOM 1635 C C . ASP A 1 205 ? -7.453 1.601 -24 1 97.69 205 ASP A C 1
ATOM 1637 O O . ASP A 1 205 ? -7.676 1.169 -25.125 1 97.69 205 ASP A O 1
ATOM 1641 N N . LYS A 1 206 ? -6.324 2.23 -23.672 1 97.94 206 LYS A N 1
ATOM 1642 C CA . LYS A 1 206 ? -5.281 2.438 -24.672 1 97.94 206 LYS A CA 1
ATOM 1643 C C . LYS A 1 206 ? -4.531 1.141 -24.969 1 97.94 206 LYS A C 1
ATOM 1645 O O . LYS A 1 206 ? -4.32 0.323 -24.062 1 97.94 206 LYS A O 1
ATOM 1650 N N . ASP A 1 207 ? -4.012 1.036 -26.172 1 97.75 207 ASP A N 1
ATOM 1651 C CA . ASP A 1 207 ? -3.389 -0.194 -26.656 1 97.75 207 ASP A CA 1
ATOM 1652 C C . ASP A 1 207 ? -2.076 -0.464 -25.922 1 97.75 207 ASP A C 1
ATOM 1654 O O . ASP A 1 207 ? -1.676 -1.619 -25.766 1 97.75 207 ASP A O 1
ATOM 1658 N N . ASP A 1 208 ? -1.498 0.564 -25.484 1 97.69 208 ASP A N 1
ATOM 1659 C CA . ASP A 1 208 ? -0.177 0.397 -24.891 1 97.69 208 ASP A CA 1
ATOM 1660 C C . ASP A 1 208 ? -0.269 0.325 -23.375 1 97.69 208 ASP A C 1
ATOM 1662 O O . ASP A 1 208 ? 0.754 0.311 -22.688 1 97.69 208 ASP A O 1
ATOM 1666 N N . TYR A 1 209 ? -1.525 0.254 -22.828 1 98.06 209 TYR A N 1
ATOM 1667 C CA . TYR A 1 209 ? -1.71 0.198 -21.391 1 98.06 209 TYR A CA 1
ATOM 1668 C C . TYR A 1 209 ? -1.345 -1.178 -20.844 1 98.06 209 TYR A C 1
ATOM 1670 O O . TYR A 1 209 ? -1.818 -2.197 -21.344 1 98.06 209 TYR A O 1
ATOM 1678 N N . ALA A 1 210 ? -0.451 -1.235 -19.859 1 98.31 210 ALA A N 1
ATOM 1679 C CA . ALA A 1 210 ? -0.131 -2.463 -19.141 1 98.31 210 ALA A CA 1
ATOM 1680 C C . ALA A 1 210 ? -0.97 -2.584 -17.875 1 98.31 210 ALA A C 1
ATOM 1682 O O . ALA A 1 210 ? -1.057 -1.637 -17.094 1 98.31 210 ALA A O 1
ATOM 1683 N N . GLY A 1 211 ? -1.628 -3.676 -17.688 1 98.62 211 GLY A N 1
ATOM 1684 C CA . GLY A 1 211 ? -2.6 -3.861 -16.625 1 98.62 211 GLY A CA 1
ATOM 1685 C C . GLY A 1 211 ? -1.961 -4.113 -15.273 1 98.62 211 GLY A C 1
ATOM 1686 O O . GLY A 1 211 ? -0.743 -3.994 -15.125 1 98.62 211 GLY A O 1
ATOM 1687 N N . PRO A 1 212 ? -2.809 -4.414 -14.305 1 98.81 212 PRO A N 1
ATOM 1688 C CA . PRO A 1 212 ? -2.342 -4.539 -12.922 1 98.81 212 PRO A CA 1
ATOM 1689 C C . PRO A 1 212 ? -1.797 -5.93 -12.609 1 98.81 212 PRO A C 1
ATOM 1691 O O . PRO A 1 212 ? -2.068 -6.883 -13.344 1 98.81 212 PRO A O 1
ATOM 1694 N N . ILE A 1 213 ? -0.974 -6.008 -11.602 1 98.94 213 ILE A N 1
ATOM 1695 C CA . ILE A 1 213 ? -0.786 -7.211 -10.797 1 98.94 213 ILE A CA 1
ATOM 1696 C C . ILE A 1 213 ? -1.791 -7.223 -9.648 1 98.94 213 ILE A C 1
ATOM 1698 O O . ILE A 1 213 ? -1.819 -6.297 -8.828 1 98.94 213 ILE A O 1
ATOM 1702 N N . VAL A 1 214 ? -2.635 -8.25 -9.617 1 98.94 214 VAL A N 1
ATOM 1703 C CA . VAL A 1 214 ? -3.752 -8.305 -8.68 1 98.94 214 VAL A CA 1
ATOM 1704 C C . VAL A 1 214 ? -3.406 -9.219 -7.508 1 98.94 214 VAL A C 1
ATOM 1706 O O . VAL A 1 214 ? -2.951 -10.352 -7.711 1 98.94 214 VAL A O 1
ATOM 1709 N N . LEU A 1 215 ? -3.6 -8.711 -6.309 1 98.88 215 LEU A N 1
ATOM 1710 C CA . LEU A 1 215 ? -3.375 -9.508 -5.109 1 98.88 215 LEU A CA 1
ATOM 1711 C C . LEU A 1 215 ? -4.668 -10.18 -4.656 1 98.88 215 LEU A C 1
ATOM 1713 O O . LEU A 1 215 ? -5.664 -9.508 -4.391 1 98.88 215 LEU A O 1
ATOM 1717 N N . MET A 1 216 ? -4.656 -11.508 -4.59 1 98.5 216 MET A N 1
ATOM 1718 C CA . MET A 1 216 ? -5.738 -12.328 -4.047 1 98.5 216 MET A CA 1
ATOM 1719 C C . MET A 1 216 ? -5.184 -13.508 -3.262 1 98.5 216 MET A C 1
ATOM 1721 O O . MET A 1 216 ? -3.967 -13.695 -3.188 1 98.5 216 MET A O 1
ATOM 1725 N N . HIS A 1 217 ? -6.094 -14.234 -2.627 1 97.81 217 HIS A N 1
ATOM 1726 C CA . HIS A 1 217 ? -5.738 -15.445 -1.893 1 97.81 217 HIS A CA 1
ATOM 1727 C C . HIS A 1 217 ? -6.621 -16.625 -2.305 1 97.81 217 HIS A C 1
ATOM 1729 O O . HIS A 1 217 ? -7.848 -16.531 -2.232 1 97.81 217 HIS A O 1
ATOM 1735 N N . GLY A 1 218 ? -5.953 -17.719 -2.689 1 94.75 218 GLY A N 1
ATOM 1736 C CA . GLY A 1 218 ? -6.66 -18.875 -3.221 1 94.75 218 GLY A CA 1
ATOM 1737 C C . GLY A 1 218 ? -7.398 -19.656 -2.156 1 94.75 218 GLY A C 1
ATOM 1738 O O . GLY A 1 218 ? -8.25 -20.5 -2.475 1 94.75 218 GLY A O 1
ATOM 1739 N N . ARG A 1 219 ? -7.082 -19.391 -0.873 1 94.56 219 ARG A N 1
ATOM 1740 C CA . ARG A 1 219 ? -7.715 -20.141 0.206 1 94.56 219 ARG A CA 1
ATOM 1741 C C . ARG A 1 219 ? -9.148 -19.656 0.443 1 94.56 219 ARG A C 1
ATOM 1743 O O . ARG A 1 219 ? -9.93 -20.344 1.107 1 94.56 219 ARG A O 1
ATOM 1750 N N . TYR A 1 220 ? -9.492 -18.453 0 1 94.81 220 TYR A N 1
ATOM 1751 C CA . TYR A 1 220 ? -10.859 -17.953 0.09 1 94.81 220 TYR A CA 1
ATOM 1752 C C . TYR A 1 220 ? -11.664 -18.344 -1.143 1 94.81 220 TYR A C 1
ATOM 1754 O O . TYR A 1 220 ? -11.375 -17.906 -2.254 1 94.81 220 TYR A O 1
ATOM 1762 N N . HIS A 1 221 ? -12.664 -19.125 -0.938 1 93.81 221 HIS A N 1
ATOM 1763 C CA . HIS A 1 221 ? -13.461 -19.625 -2.053 1 93.81 221 HIS A CA 1
ATOM 1764 C C . HIS A 1 221 ? -14.055 -18.469 -2.863 1 93.81 221 HIS A C 1
ATOM 1766 O O . HIS A 1 221 ? -14.094 -18.531 -4.094 1 93.81 221 HIS A O 1
ATOM 1772 N N . THR A 1 222 ? -14.477 -17.453 -2.217 1 95.06 222 THR A N 1
ATOM 1773 C CA . THR A 1 222 ? -15.055 -16.297 -2.887 1 95.06 222 THR A CA 1
ATOM 1774 C C . THR A 1 222 ? -14.023 -15.617 -3.779 1 95.06 222 THR A C 1
ATOM 1776 O O . THR A 1 222 ? -14.344 -15.172 -4.887 1 95.06 222 THR A O 1
ATOM 1779 N N . SER A 1 223 ? -12.797 -15.539 -3.318 1 95.44 223 SER A N 1
ATOM 1780 C CA . SER A 1 223 ? -11.711 -14.977 -4.125 1 95.44 223 SER A CA 1
ATOM 1781 C C . SER A 1 223 ? -11.422 -15.852 -5.34 1 95.44 223 SER A C 1
ATOM 1783 O O . SER A 1 223 ? -11.289 -15.344 -6.457 1 95.44 223 SER A O 1
ATOM 1785 N N . ALA A 1 224 ? -11.453 -17.156 -5.129 1 95.44 224 ALA A N 1
ATOM 1786 C CA . ALA A 1 224 ? -11.094 -18.125 -6.156 1 95.44 224 ALA A CA 1
ATOM 1787 C C . ALA A 1 224 ? -12.18 -18.234 -7.219 1 95.44 224 ALA A C 1
ATOM 1789 O O . ALA A 1 224 ? -11.914 -18.625 -8.359 1 95.44 224 ALA A O 1
ATOM 1790 N N . THR A 1 225 ? -13.367 -17.828 -6.902 1 95.5 225 THR A N 1
ATOM 1791 C CA . THR A 1 225 ? -14.461 -18.062 -7.84 1 95.5 225 THR A CA 1
ATOM 1792 C C . THR A 1 225 ? -15.133 -16.734 -8.211 1 95.5 225 THR A C 1
ATOM 1794 O O . THR A 1 225 ? -14.836 -16.156 -9.258 1 95.5 225 THR A O 1
ATOM 1797 N N . VAL A 1 226 ? -15.734 -16.078 -7.254 1 96.69 226 VAL A N 1
ATOM 1798 C CA . VAL A 1 226 ? -16.594 -14.93 -7.531 1 96.69 226 VAL A CA 1
ATOM 1799 C C . VAL A 1 226 ? -15.742 -13.742 -7.973 1 96.69 226 VAL A C 1
ATOM 1801 O O . VAL A 1 226 ? -15.984 -13.164 -9.031 1 96.69 226 VAL A O 1
ATOM 1804 N N . VAL A 1 227 ? -14.773 -13.43 -7.211 1 97.88 227 VAL A N 1
ATOM 1805 C CA . VAL A 1 227 ? -13.93 -12.273 -7.496 1 97.88 227 VAL A CA 1
ATOM 1806 C C . VAL A 1 227 ? -13.125 -12.523 -8.766 1 97.88 227 VAL A C 1
ATOM 1808 O O . VAL A 1 227 ? -13.039 -11.648 -9.641 1 97.88 227 VAL A O 1
ATOM 1811 N N . THR A 1 228 ? -12.57 -13.711 -8.859 1 98.56 228 THR A N 1
ATOM 1812 C CA . THR A 1 228 ? -11.805 -14.062 -10.047 1 98.56 228 THR A CA 1
ATOM 1813 C C . THR A 1 228 ? -12.688 -13.984 -11.297 1 98.56 228 THR A C 1
ATOM 1815 O O . THR A 1 228 ? -12.281 -13.422 -12.312 1 98.56 228 THR A O 1
ATOM 1818 N N . GLN A 1 229 ? -13.883 -14.508 -11.227 1 98.62 229 GLN A N 1
ATOM 1819 C CA . GLN A 1 229 ? -14.789 -14.438 -12.367 1 98.62 229 GLN A CA 1
ATOM 1820 C C . GLN A 1 229 ? -15.062 -12.992 -12.766 1 98.62 229 GLN A C 1
ATOM 1822 O O . GLN A 1 229 ? -15.086 -12.656 -13.953 1 98.62 229 GLN A O 1
ATOM 1827 N N . HIS A 1 230 ? -15.289 -12.188 -11.797 1 98.44 230 HIS A N 1
ATOM 1828 C CA . HIS A 1 230 ? -15.531 -10.773 -12.07 1 98.44 230 HIS A CA 1
ATOM 1829 C C . HIS A 1 230 ? -14.352 -10.141 -12.805 1 98.44 230 HIS A C 1
ATOM 1831 O O . HIS A 1 230 ? -14.547 -9.422 -13.789 1 98.44 230 HIS A O 1
ATOM 1837 N N . LEU A 1 231 ? -13.164 -10.414 -12.312 1 98.81 231 LEU A N 1
ATOM 1838 C CA . LEU A 1 231 ? -11.961 -9.875 -12.945 1 98.81 231 LEU A CA 1
ATOM 1839 C C . LEU A 1 231 ? -11.805 -10.398 -14.367 1 98.81 231 LEU A C 1
ATOM 1841 O O . LEU A 1 231 ? -11.477 -9.641 -15.281 1 98.81 231 LEU A O 1
ATOM 1845 N N . LEU A 1 232 ? -12.023 -11.672 -14.523 1 98.94 232 LEU A N 1
ATOM 1846 C CA . LEU A 1 232 ? -11.914 -12.281 -15.852 1 98.94 232 LEU A CA 1
ATOM 1847 C C . LEU A 1 232 ? -12.906 -11.641 -16.812 1 98.94 232 LEU A C 1
ATOM 1849 O O . LEU A 1 232 ? -12.547 -11.273 -17.938 1 98.94 232 LEU A O 1
ATOM 1853 N N . ASP A 1 233 ? -14.164 -11.484 -16.375 1 98.88 233 ASP A N 1
ATOM 1854 C CA . ASP A 1 233 ? -15.188 -10.867 -17.203 1 98.88 233 ASP A CA 1
ATOM 1855 C C . ASP A 1 233 ? -14.812 -9.43 -17.562 1 98.88 233 ASP A C 1
ATOM 1857 O O . ASP A 1 233 ? -14.844 -9.039 -18.734 1 98.88 233 ASP A O 1
ATOM 1861 N N . LEU A 1 234 ? -14.414 -8.695 -16.594 1 98.69 234 LEU A N 1
ATOM 1862 C CA . LEU A 1 234 ? -14.148 -7.27 -16.734 1 98.69 234 LEU A CA 1
ATOM 1863 C C . LEU A 1 234 ? -12.977 -7.02 -17.672 1 98.69 234 LEU A C 1
ATOM 1865 O O . LEU A 1 234 ? -13.094 -6.242 -18.625 1 98.69 234 LEU A O 1
ATOM 1869 N N . PHE A 1 235 ? -11.914 -7.68 -17.469 1 98.75 235 PHE A N 1
ATOM 1870 C CA . PHE A 1 235 ? -10.703 -7.371 -18.219 1 98.75 235 PHE A CA 1
ATOM 1871 C C . PHE A 1 235 ? -10.727 -8.039 -19.594 1 98.75 235 PHE A C 1
ATOM 1873 O O . PHE A 1 235 ? -10.109 -7.555 -20.547 1 98.75 235 PHE A O 1
ATOM 1880 N N . THR A 1 236 ? -11.445 -9.18 -19.703 1 98.69 236 THR A N 1
ATOM 1881 C CA . THR A 1 236 ? -11.703 -9.703 -21.047 1 98.69 236 THR A CA 1
ATOM 1882 C C . THR A 1 236 ? -12.484 -8.688 -21.875 1 98.69 236 THR A C 1
ATOM 1884 O O . THR A 1 236 ? -12.141 -8.438 -23.031 1 98.69 236 THR A O 1
ATOM 1887 N N . SER A 1 237 ? -13.477 -8.102 -21.312 1 98.31 237 SER A N 1
ATOM 1888 C CA . SER A 1 237 ? -14.305 -7.129 -22.016 1 98.31 237 SER A CA 1
ATOM 1889 C C . SER A 1 237 ? -13.492 -5.914 -22.438 1 98.31 237 SER A C 1
ATOM 1891 O O . SER A 1 237 ? -13.867 -5.211 -23.391 1 98.31 237 SER A O 1
ATOM 1893 N N . LYS A 1 238 ? -12.359 -5.707 -21.812 1 98 238 LYS A N 1
ATOM 1894 C CA . LYS A 1 238 ? -11.516 -4.559 -22.125 1 98 238 LYS A CA 1
ATOM 1895 C C . LYS A 1 238 ? -10.344 -4.969 -23.016 1 98 238 LYS A C 1
ATOM 1897 O O . LYS A 1 238 ? -9.469 -4.152 -23.312 1 98 238 LYS A O 1
ATOM 1902 N N . GLY A 1 239 ? -10.242 -6.25 -23.312 1 98.25 239 GLY A N 1
ATOM 1903 C CA . GLY A 1 239 ? -9.266 -6.715 -24.281 1 98.25 239 GLY A CA 1
ATOM 1904 C C . GLY A 1 239 ? -7.945 -7.109 -23.656 1 98.25 239 GLY A C 1
ATOM 1905 O O . GLY A 1 239 ? -6.91 -7.117 -24.328 1 98.25 239 GLY A O 1
ATOM 1906 N N . PHE A 1 240 ? -7.934 -7.398 -22.375 1 98.75 240 PHE A N 1
ATOM 1907 C CA . PHE A 1 240 ? -6.703 -7.809 -21.719 1 98.75 240 PHE A CA 1
ATOM 1908 C C . PHE A 1 240 ? -6.512 -9.32 -21.812 1 98.75 240 PHE A C 1
ATOM 1910 O O . PHE A 1 240 ? -7.488 -10.07 -21.844 1 98.75 240 PHE A O 1
ATOM 1917 N N . ARG A 1 241 ? -5.277 -9.758 -21.844 1 98.75 241 ARG A N 1
ATOM 1918 C CA . ARG A 1 241 ? -4.898 -11.156 -21.688 1 98.75 241 ARG A CA 1
ATOM 1919 C C . ARG A 1 241 ? -4.422 -11.43 -20.266 1 98.75 241 ARG A C 1
ATOM 1921 O O . 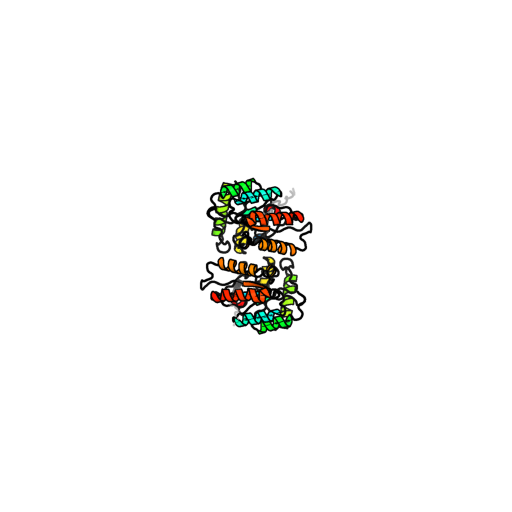ARG A 1 241 ? -3.721 -10.609 -19.672 1 98.75 241 ARG A O 1
ATOM 1928 N N . PHE A 1 242 ? -4.867 -12.484 -19.734 1 98.88 242 PHE A N 1
ATOM 1929 C CA . PHE A 1 242 ? -4.422 -12.922 -18.422 1 98.88 242 PHE A CA 1
ATOM 1930 C C . PHE A 1 242 ? -3.154 -13.758 -18.531 1 98.88 242 PHE A C 1
ATOM 1932 O O . PHE A 1 242 ? -3.15 -14.812 -19.156 1 98.88 242 PHE A O 1
ATOM 1939 N N . VAL A 1 243 ? -2.053 -13.289 -17.875 1 98.81 243 VAL A N 1
ATOM 1940 C CA . VAL A 1 243 ? -0.752 -13.914 -18.094 1 98.81 243 VAL A CA 1
ATOM 1941 C C . VAL A 1 243 ? -0.038 -14.109 -16.766 1 98.81 243 VAL A C 1
ATOM 1943 O O . VAL A 1 243 ? -0.47 -13.586 -15.734 1 98.81 243 VAL A O 1
ATOM 1946 N N . SER A 1 244 ? 1.061 -14.906 -16.781 1 98.75 244 SER A N 1
ATOM 1947 C CA . SER A 1 244 ? 1.928 -15.078 -15.625 1 98.75 244 SER A CA 1
ATOM 1948 C C . SER A 1 244 ? 2.691 -13.797 -15.312 1 98.75 244 SER A C 1
ATOM 1950 O O . SER A 1 244 ? 2.758 -12.891 -16.141 1 98.75 244 SER A O 1
ATOM 1952 N N . ILE A 1 245 ? 3.252 -13.758 -14.156 1 98.81 245 ILE A N 1
ATOM 1953 C CA . ILE A 1 245 ? 4.09 -12.625 -13.766 1 98.81 245 ILE A CA 1
ATOM 1954 C C . ILE A 1 245 ? 5.258 -12.492 -14.742 1 98.81 245 ILE A C 1
ATOM 1956 O O . ILE A 1 245 ? 5.621 -11.375 -15.133 1 98.81 245 ILE A O 1
ATOM 1960 N N . SER A 1 246 ? 5.863 -13.57 -15.172 1 98.44 246 SER A N 1
ATOM 1961 C CA . SER A 1 246 ? 6.973 -13.508 -16.125 1 98.44 246 SER A CA 1
ATOM 1962 C C . SER A 1 246 ? 6.555 -12.812 -17.406 1 98.44 246 SER A C 1
ATOM 1964 O O . SER A 1 246 ? 7.234 -11.891 -17.875 1 98.44 246 SER A O 1
ATOM 1966 N N . GLU A 1 247 ? 5.461 -13.273 -17.922 1 98.19 247 GLU A N 1
ATOM 1967 C CA . GLU A 1 247 ? 4.973 -12.672 -19.156 1 98.19 247 GLU A CA 1
ATOM 1968 C C . GLU A 1 247 ? 4.527 -11.227 -18.938 1 98.19 247 GLU A C 1
ATOM 1970 O O . GLU A 1 247 ? 4.789 -10.359 -19.766 1 98.19 247 GLU A O 1
ATOM 1975 N N . CYS A 1 248 ? 3.834 -10.969 -17.875 1 98.44 248 CYS A N 1
ATOM 1976 C CA . CYS A 1 248 ? 3.404 -9.641 -17.453 1 98.44 248 CYS A CA 1
ATOM 1977 C C . CYS A 1 248 ? 4.578 -8.664 -17.438 1 98.44 248 CYS A C 1
ATOM 1979 O O . CYS A 1 248 ? 4.445 -7.52 -17.875 1 98.44 248 CYS A O 1
ATOM 1981 N N . LEU A 1 249 ? 5.77 -9.164 -17.047 1 98.25 249 LEU A N 1
ATOM 1982 C CA . LEU A 1 249 ? 6.941 -8.312 -16.859 1 98.25 249 LEU A CA 1
ATOM 1983 C C . LEU A 1 249 ? 7.852 -8.367 -18.078 1 98.25 249 LEU A C 1
ATOM 1985 O O . LEU A 1 249 ? 8.906 -7.727 -18.109 1 98.25 249 LEU A O 1
ATOM 1989 N N . GLY A 1 250 ? 7.465 -9.094 -19.078 1 96.56 250 GLY A N 1
ATOM 1990 C CA . GLY A 1 250 ? 8.258 -9.227 -20.297 1 96.56 250 GLY A CA 1
ATOM 1991 C C . GLY A 1 250 ? 9.5 -10.07 -20.109 1 96.56 250 GLY A C 1
ATOM 1992 O O . GLY A 1 250 ? 10.516 -9.844 -20.766 1 96.56 250 GLY A O 1
ATOM 1993 N N . LEU A 1 251 ? 9.43 -10.891 -19.125 1 90.25 251 LEU A N 1
ATOM 1994 C CA . LEU A 1 251 ? 10.539 -11.789 -18.844 1 90.25 251 LEU A CA 1
ATOM 1995 C C . LEU A 1 251 ? 10.266 -13.188 -19.359 1 90.25 251 LEU A C 1
ATOM 1997 O O . LEU A 1 251 ? 9.133 -13.508 -19.734 1 90.25 251 LEU A O 1
ATOM 2001 N N . ALA A 1 252 ? 11.297 -13.938 -19.484 1 79 252 ALA A N 1
ATOM 2002 C CA . ALA A 1 252 ? 11.156 -15.312 -19.953 1 79 252 ALA A CA 1
ATOM 2003 C C . ALA A 1 252 ? 10.359 -16.156 -18.938 1 79 252 ALA A C 1
ATOM 2005 O O . ALA A 1 252 ? 10.43 -15.914 -17.734 1 79 252 ALA A O 1
ATOM 2006 N N . ARG A 1 253 ? 9.562 -17.031 -19.578 1 73.56 253 ARG A N 1
ATOM 2007 C CA . ARG A 1 253 ? 8.758 -17.906 -18.75 1 73.56 253 ARG A CA 1
ATOM 2008 C C . ARG A 1 253 ? 9.641 -18.844 -17.922 1 73.56 253 ARG A C 1
ATOM 2010 O O . ARG A 1 253 ? 10.641 -19.375 -18.438 1 73.56 253 ARG A O 1
ATOM 2017 N N . GLU A 1 254 ? 9.453 -18.797 -16.656 1 69.88 254 GLU A N 1
ATOM 2018 C CA . GLU A 1 254 ? 10.102 -19.812 -15.844 1 69.88 254 GLU A CA 1
ATOM 2019 C C . GLU A 1 254 ? 9.234 -21.062 -15.742 1 69.88 254 GLU A C 1
ATOM 2021 O O . GLU A 1 254 ? 8.008 -20.984 -15.844 1 69.88 254 GLU A O 1
ATOM 2026 N N . MET B 1 1 ? 107.875 31.141 22.312 1 25.53 1 MET B N 1
ATOM 2027 C CA . MET B 1 1 ? 107.5 31.547 20.969 1 25.53 1 MET B CA 1
ATOM 2028 C C . MET B 1 1 ? 106.312 30.719 20.469 1 25.53 1 MET B C 1
ATOM 2030 O O . MET B 1 1 ? 105.75 31.031 19.422 1 25.53 1 MET B O 1
ATOM 2034 N N . SER B 1 2 ? 106.375 29.453 20.859 1 29.66 2 SER B N 1
ATOM 2035 C CA . SER B 1 2 ? 105.625 28.453 20.109 1 29.66 2 SER B CA 1
ATOM 2036 C C . SER B 1 2 ? 104.062 28.641 20.297 1 29.66 2 SER B C 1
ATOM 2038 O O . SER B 1 2 ? 103.562 28.328 21.375 1 29.66 2 SER B O 1
ATOM 2040 N N . SER B 1 3 ? 103.562 29.781 19.719 1 32.44 3 SER B N 1
ATOM 2041 C CA . SER B 1 3 ? 102.188 30.359 19.594 1 32.44 3 SER B CA 1
ATOM 2042 C C . SER B 1 3 ? 101.25 29.391 18.953 1 32.44 3 SER B C 1
ATOM 2044 O O . SER B 1 3 ? 101.5 28.906 17.844 1 32.44 3 SER B O 1
ATOM 2046 N N . LEU B 1 4 ? 100.562 28.594 19.812 1 30.44 4 LEU B N 1
ATOM 2047 C CA . LEU B 1 4 ? 99.562 27.5 19.641 1 30.44 4 LEU B CA 1
ATOM 2048 C C . LEU B 1 4 ? 98.438 27.953 18.766 1 30.44 4 LEU B C 1
ATOM 2050 O O . LEU B 1 4 ? 97.812 28.984 19 1 30.44 4 LEU B O 1
ATOM 2054 N N . GLN B 1 5 ? 98.375 27.578 17.422 1 28.42 5 GLN B N 1
ATOM 2055 C CA . GLN B 1 5 ? 97.625 27.719 16.188 1 28.42 5 GLN B CA 1
ATOM 2056 C C . GLN B 1 5 ? 96.125 27.312 16.375 1 28.42 5 GLN B C 1
ATOM 2058 O O . GLN B 1 5 ? 95.875 26.141 16.672 1 28.42 5 GLN B O 1
ATOM 2063 N N . PRO B 1 6 ? 95.188 28.172 16.906 1 29.03 6 PRO B N 1
ATOM 2064 C CA . PRO B 1 6 ? 93.812 27.781 17.219 1 29.03 6 PRO B CA 1
ATOM 2065 C C . PRO B 1 6 ? 93.062 27.266 16 1 29.03 6 PRO B C 1
ATOM 2067 O O . PRO B 1 6 ? 93.375 27.609 14.875 1 29.03 6 PRO B O 1
ATOM 2070 N N . ALA B 1 7 ? 92.312 26.062 16.062 1 29.45 7 ALA B N 1
ATOM 2071 C CA . ALA B 1 7 ? 91.438 25.156 15.359 1 29.45 7 ALA B CA 1
ATOM 2072 C C . ALA B 1 7 ? 90.312 25.922 14.711 1 29.45 7 ALA B C 1
ATOM 2074 O O . ALA B 1 7 ? 89.875 26.953 15.227 1 29.45 7 ALA B O 1
ATOM 2075 N N . HIS B 1 8 ? 89.938 25.656 13.375 1 26.86 8 HIS B N 1
ATOM 2076 C CA . HIS B 1 8 ? 89.125 25.812 12.203 1 26.86 8 HIS B CA 1
ATOM 2077 C C . HIS B 1 8 ? 87.625 25.719 12.57 1 26.86 8 HIS B C 1
ATOM 2079 O O . HIS B 1 8 ? 87.125 24.609 12.773 1 26.86 8 HIS B O 1
ATOM 2085 N N . LYS B 1 9 ? 87 26.625 13.367 1 30.11 9 LYS B N 1
ATOM 2086 C CA . LYS B 1 9 ? 85.562 26.672 13.758 1 30.11 9 LYS B CA 1
ATOM 2087 C C . LYS B 1 9 ? 84.688 26.797 12.539 1 30.11 9 LYS B C 1
ATOM 2089 O O . LYS B 1 9 ? 83.5 27.078 12.672 1 30.11 9 LYS B O 1
ATOM 2094 N N . GLY B 1 10 ? 85.25 26.891 11.273 1 24.16 10 GLY B N 1
ATOM 2095 C CA . GLY B 1 10 ? 84.312 27.5 10.336 1 24.16 10 GLY B CA 1
ATOM 2096 C C . GLY B 1 10 ? 82.938 26.812 10.297 1 24.16 10 GLY B C 1
ATOM 2097 O O . GLY B 1 10 ? 81.938 27.453 10.461 1 24.16 10 GLY B O 1
ATOM 2098 N N . ILE B 1 11 ? 82.688 25.984 9.203 1 26.75 11 ILE B N 1
ATOM 2099 C CA . ILE B 1 11 ? 81.75 26.109 8.047 1 26.75 11 ILE B CA 1
ATOM 2100 C C . ILE B 1 11 ? 80.438 25.422 8.32 1 26.75 11 ILE B C 1
ATOM 2102 O O . ILE B 1 11 ? 79.5 25.625 7.59 1 26.75 11 ILE B O 1
ATOM 2106 N N . LEU B 1 12 ? 80.25 24.453 9.266 1 26.91 12 LEU B N 1
ATOM 2107 C CA . LEU B 1 12 ? 79.25 23.5 8.797 1 26.91 12 LEU B CA 1
ATOM 2108 C C . LEU B 1 12 ? 77.875 24.094 8.898 1 26.91 12 LEU B C 1
ATOM 2110 O O . LEU B 1 12 ? 77.312 24.203 10 1 26.91 12 LEU B O 1
ATOM 2114 N N . ILE B 1 13 ? 77.562 25.281 8.414 1 30.66 13 ILE B N 1
ATOM 2115 C CA . ILE B 1 13 ? 76.188 25.766 8.484 1 30.66 13 ILE B CA 1
ATOM 2116 C C . ILE B 1 13 ? 75.25 24.812 7.727 1 30.66 13 ILE B C 1
ATOM 2118 O O . ILE B 1 13 ? 75.312 24.781 6.496 1 30.66 13 ILE B O 1
ATOM 2122 N N . LEU B 1 14 ? 75.438 23.469 7.809 1 28.31 14 LEU B N 1
ATOM 2123 C CA . LEU B 1 14 ? 74.5 22.656 7.059 1 28.31 14 LEU B CA 1
ATOM 2124 C C . LEU B 1 14 ? 73.062 23.156 7.27 1 28.31 14 LEU B C 1
ATOM 2126 O O . LEU B 1 14 ? 72.75 23.656 8.352 1 28.31 14 LEU B O 1
ATOM 2130 N N . LEU B 1 15 ? 72.312 23.422 6.082 1 28.47 15 LEU B N 1
ATOM 2131 C CA . LEU B 1 15 ? 71 23.672 5.543 1 28.47 15 LEU B CA 1
ATOM 2132 C C . LEU B 1 15 ? 69.938 22.828 6.266 1 28.47 15 LEU B C 1
ATOM 2134 O O . LEU B 1 15 ? 69.938 21.594 6.152 1 28.47 15 LEU B O 1
ATOM 2138 N N . GLY B 1 16 ? 69.625 23.047 7.48 1 28.88 16 GLY B N 1
ATOM 2139 C CA . GLY B 1 16 ? 68.5 22.5 8.195 1 28.88 16 GLY B CA 1
ATOM 2140 C C . GLY B 1 16 ? 67.188 22.688 7.457 1 28.88 16 GLY B C 1
ATOM 2141 O O . GLY B 1 16 ? 66.5 23.656 7.684 1 28.88 16 GLY B O 1
ATOM 2142 N N . VAL B 1 17 ? 67.25 22.906 6.105 1 31.7 17 VAL B N 1
ATOM 2143 C CA . VAL B 1 17 ? 65.875 23.031 5.594 1 31.7 17 VAL B CA 1
ATOM 2144 C C . VAL B 1 17 ? 65 21.844 6.035 1 31.7 17 VAL B C 1
ATOM 2146 O O . VAL B 1 17 ? 65.25 20.719 5.566 1 31.7 17 VAL B O 1
ATOM 2149 N N . ALA B 1 18 ? 64.875 21.562 7.281 1 28.03 18 ALA B N 1
ATOM 2150 C CA . ALA B 1 18 ? 63.844 20.625 7.77 1 28.03 18 ALA B CA 1
ATOM 2151 C C . ALA B 1 18 ? 62.594 20.672 6.895 1 28.03 18 ALA B C 1
ATOM 2153 O O . ALA B 1 18 ? 62.188 21.734 6.465 1 28.03 18 ALA B O 1
ATOM 2154 N N . LEU B 1 19 ? 62.219 19.469 6.336 1 30.81 19 LEU B N 1
ATOM 2155 C CA . LEU B 1 19 ? 61 18.812 5.82 1 30.81 19 LEU B CA 1
ATOM 2156 C C . LEU B 1 19 ? 59.781 19.281 6.578 1 30.81 19 LEU B C 1
ATOM 2158 O O . LEU B 1 19 ? 59.594 18.969 7.762 1 30.81 19 LEU B O 1
ATOM 2162 N N . VAL B 1 20 ? 59.438 20.562 6.578 1 34.38 20 VAL B N 1
ATOM 2163 C CA . VAL B 1 20 ? 58.062 20.859 6.867 1 34.38 20 VAL B CA 1
ATOM 2164 C C . VAL B 1 20 ? 57.156 19.766 6.273 1 34.38 20 VAL B C 1
ATOM 2166 O O . VAL B 1 20 ? 57 19.672 5.051 1 34.38 20 VAL B O 1
ATOM 2169 N N . PHE B 1 21 ? 57.281 18.5 6.734 1 32.28 21 PHE B N 1
ATOM 2170 C CA . PHE B 1 21 ? 56.219 17.531 6.559 1 32.28 21 PHE B CA 1
ATOM 2171 C C . PHE B 1 21 ? 54.875 18.219 6.59 1 32.28 21 PHE B C 1
ATOM 2173 O O . PHE B 1 21 ? 54.5 18.844 7.59 1 32.28 21 PHE B O 1
ATOM 2180 N N . PHE B 1 22 ? 54.406 18.781 5.445 1 34.69 22 PHE B N 1
ATOM 2181 C CA . PHE B 1 22 ? 52.969 18.906 5.156 1 34.69 22 PHE B CA 1
ATOM 2182 C C . PHE B 1 22 ? 52.188 17.766 5.805 1 34.69 22 PHE B C 1
ATOM 2184 O O . PHE B 1 22 ? 52.25 16.625 5.363 1 34.69 22 PHE B O 1
ATOM 2191 N N . TYR B 1 23 ? 52.125 17.734 7.113 1 33.75 23 TYR B N 1
ATOM 2192 C CA . TYR B 1 23 ? 50.938 17.078 7.66 1 33.75 23 TYR B CA 1
ATOM 2193 C C . TYR B 1 23 ? 49.688 17.438 6.848 1 33.75 23 TYR B C 1
ATOM 2195 O O . TYR B 1 23 ? 49.094 18.516 7.023 1 33.75 23 TYR B O 1
ATOM 2203 N N . PHE B 1 24 ? 49.719 17.219 5.539 1 35.81 24 PHE B N 1
ATOM 2204 C CA . PHE B 1 24 ? 48.375 17.031 5.016 1 35.81 24 PHE B CA 1
ATOM 2205 C C . PHE B 1 24 ? 47.5 16.219 5.992 1 35.81 24 PHE B C 1
ATOM 2207 O O . PHE B 1 24 ? 47.719 15.023 6.172 1 35.81 24 PHE B O 1
ATOM 2214 N N . GLN B 1 25 ? 47.094 16.828 7.094 1 32.03 25 GLN B N 1
ATOM 2215 C CA . GLN B 1 25 ? 45.812 16.344 7.66 1 32.03 25 GLN B CA 1
ATOM 2216 C C . GLN B 1 25 ? 44.844 15.938 6.566 1 32.03 25 GLN B C 1
ATOM 2218 O O . GLN B 1 25 ? 44.344 16.797 5.836 1 32.03 25 GLN B O 1
ATOM 2223 N N . SER B 1 26 ? 45.062 14.875 5.957 1 35.94 26 SER B N 1
ATOM 2224 C CA . SER B 1 26 ? 43.844 14.281 5.422 1 35.94 26 SER B CA 1
ATOM 2225 C C . SER B 1 26 ? 42.656 14.492 6.367 1 35.94 26 SER B C 1
ATOM 2227 O O . SER B 1 26 ? 42.594 13.867 7.43 1 35.94 26 SER B O 1
ATOM 2229 N N . SER B 1 27 ? 42.281 15.703 6.66 1 35.44 27 SER B N 1
ATOM 2230 C CA . SER B 1 27 ? 40.875 15.703 7.039 1 35.44 27 SER B CA 1
ATOM 2231 C C . SER B 1 27 ? 40.094 14.641 6.27 1 35.44 27 SER B C 1
ATOM 2233 O O . SER B 1 27 ? 39.844 14.789 5.066 1 35.44 27 SER B O 1
ATOM 2235 N N . SER B 1 28 ? 40.406 13.43 6.574 1 36.31 28 SER B N 1
ATOM 2236 C CA . SER B 1 28 ? 39.281 12.562 6.266 1 36.31 28 SER B CA 1
ATOM 2237 C C . SER B 1 28 ? 37.938 13.227 6.605 1 36.31 28 SER B C 1
ATOM 2239 O O . SER B 1 28 ? 37.625 13.398 7.781 1 36.31 28 SER B O 1
ATOM 2241 N N . ASP B 1 29 ? 37.625 14.375 6.082 1 35.47 29 ASP B N 1
ATOM 2242 C CA . ASP B 1 29 ? 36.188 14.641 6.031 1 35.47 29 ASP B CA 1
ATOM 2243 C C . ASP B 1 29 ? 35.375 13.344 5.969 1 35.47 29 ASP B C 1
ATOM 2245 O O . ASP B 1 29 ? 35.25 12.742 4.902 1 35.47 29 ASP B O 1
ATOM 2249 N N . TYR B 1 30 ? 35.562 12.469 6.902 1 37.69 30 TYR B N 1
ATOM 2250 C CA . TYR B 1 30 ? 34.5 11.484 7.133 1 37.69 30 TYR B CA 1
ATOM 2251 C C . TYR B 1 30 ? 33.125 12.109 6.957 1 37.69 30 TYR B C 1
ATOM 2253 O O . TYR B 1 30 ? 32.531 12.609 7.914 1 37.69 30 TYR B O 1
ATOM 2261 N N . GLY B 1 31 ? 32.875 13.039 6.145 1 41.47 31 GLY B N 1
ATOM 2262 C CA . GLY B 1 31 ? 31.469 13.242 5.855 1 41.47 31 GLY B CA 1
ATOM 2263 C C . GLY B 1 31 ? 30.656 11.977 5.996 1 41.47 31 GLY B C 1
ATOM 2264 O O . GLY B 1 31 ? 30.953 10.953 5.379 1 41.47 31 GLY B O 1
ATOM 2265 N N . SER B 1 32 ? 30.234 11.602 7.133 1 46.94 32 SER B N 1
ATOM 2266 C CA . SER B 1 32 ? 29.344 10.5 7.477 1 46.94 32 SER B CA 1
ATOM 2267 C C . SER B 1 32 ? 28.359 10.211 6.348 1 46.94 32 SER B C 1
ATOM 2269 O O . SER B 1 32 ? 27.516 11.055 6.023 1 46.94 32 SER B O 1
ATOM 2271 N N . SER B 1 33 ? 28.703 9.727 5.258 1 61.66 33 SER B N 1
ATOM 2272 C CA . SER B 1 33 ? 27.844 9.32 4.148 1 61.66 33 SER B CA 1
ATOM 2273 C C . SER B 1 33 ? 26.531 8.742 4.648 1 61.66 33 SER B C 1
ATOM 2275 O O . SER B 1 33 ? 26.516 7.793 5.43 1 61.66 33 SER B O 1
ATOM 2277 N N . ILE B 1 34 ? 25.469 9.57 4.77 1 75.56 34 ILE B N 1
ATOM 2278 C CA . ILE B 1 34 ? 24.094 9.148 5.051 1 75.56 34 ILE B CA 1
ATOM 2279 C C . ILE B 1 34 ? 23.797 7.84 4.32 1 75.56 34 ILE B C 1
ATOM 2281 O O . ILE B 1 34 ? 24.078 7.711 3.125 1 75.56 34 ILE B O 1
ATOM 2285 N N . SER B 1 35 ? 23.547 6.863 5.117 1 88.38 35 SER B N 1
ATOM 2286 C CA . SER B 1 35 ? 23.266 5.535 4.578 1 88.38 35 SER B CA 1
ATOM 2287 C C . SER B 1 35 ? 22.156 5.586 3.527 1 88.38 35 SER B C 1
ATOM 2289 O O . SER B 1 35 ? 21.391 6.543 3.479 1 88.38 35 SER B O 1
ATOM 2291 N N . LEU B 1 36 ? 22.203 4.793 2.645 1 90.31 36 LEU B N 1
ATOM 2292 C CA . LEU B 1 36 ? 21.141 4.66 1.65 1 90.31 36 LEU B CA 1
ATOM 2293 C C . LEU B 1 36 ? 19.766 4.562 2.322 1 90.31 36 LEU B C 1
ATOM 2295 O O . LEU B 1 36 ? 18.797 5.125 1.831 1 90.31 36 LEU B O 1
ATOM 2299 N N . ARG B 1 37 ? 19.75 3.924 3.441 1 90.56 37 ARG B N 1
ATOM 2300 C CA . ARG B 1 37 ? 18.516 3.801 4.211 1 90.56 37 ARG B CA 1
ATOM 2301 C C . ARG B 1 37 ? 17.984 5.172 4.629 1 90.56 37 ARG B C 1
ATOM 2303 O O . ARG B 1 37 ? 16.797 5.441 4.516 1 90.56 37 ARG B O 1
ATOM 2310 N N . GLU B 1 38 ? 18.859 5.98 5.086 1 93.12 38 GLU B N 1
ATOM 2311 C CA . GLU B 1 38 ? 18.469 7.316 5.523 1 93.12 38 GLU B CA 1
ATOM 2312 C C . GLU B 1 38 ? 18.078 8.195 4.336 1 93.12 38 GLU B C 1
ATOM 2314 O O . GLU B 1 38 ? 17.125 8.969 4.418 1 93.12 38 GLU B O 1
ATOM 2319 N N . ARG B 1 39 ? 18.734 7.996 3.246 1 93.94 39 ARG B N 1
ATOM 2320 C CA . ARG B 1 39 ? 18.531 8.82 2.062 1 93.94 39 ARG B CA 1
ATOM 2321 C C . ARG B 1 39 ? 17.219 8.453 1.361 1 93.94 39 ARG B C 1
ATOM 2323 O O . ARG B 1 39 ? 16.734 9.195 0.503 1 93.94 39 ARG B O 1
ATOM 2330 N N . THR B 1 40 ? 16.656 7.289 1.756 1 95.62 40 THR B N 1
ATOM 2331 C CA . THR B 1 40 ? 15.461 6.812 1.064 1 95.62 40 THR B CA 1
ATOM 2332 C C . THR B 1 40 ? 14.336 6.531 2.057 1 95.62 40 THR B C 1
ATOM 2334 O O . THR B 1 40 ? 13.375 5.824 1.734 1 95.62 40 THR B O 1
ATOM 2337 N N . LYS B 1 41 ? 14.43 7.098 3.168 1 95.81 41 LYS B N 1
ATOM 2338 C CA . LYS B 1 41 ? 13.516 6.785 4.262 1 95.81 41 LYS B CA 1
ATOM 2339 C C . LYS B 1 41 ? 12.109 7.301 3.965 1 95.81 41 LYS B C 1
ATOM 2341 O O . LYS B 1 41 ? 11.938 8.438 3.523 1 95.81 41 LYS B O 1
ATOM 2346 N N . VAL B 1 42 ? 11.125 6.473 4.125 1 97.81 42 VAL B N 1
ATOM 2347 C CA . VAL B 1 42 ? 9.703 6.801 4.09 1 97.81 42 VAL B CA 1
ATOM 2348 C C . VAL B 1 42 ? 9.062 6.461 5.434 1 97.81 42 VAL B C 1
ATOM 2350 O O . VAL B 1 42 ? 9.281 5.379 5.977 1 97.81 42 VAL B O 1
ATOM 2353 N N . HIS B 1 43 ? 8.344 7.387 6.012 1 98 43 HIS B N 1
ATOM 2354 C CA . HIS B 1 43 ? 7.66 7.145 7.281 1 98 43 HIS B CA 1
ATOM 2355 C C . HIS B 1 43 ? 6.246 6.621 7.055 1 98 43 HIS B C 1
ATOM 2357 O O . HIS B 1 43 ? 5.422 7.293 6.434 1 98 43 HIS B O 1
ATOM 2363 N N . ARG B 1 44 ? 5.977 5.426 7.59 1 97.75 44 ARG B N 1
ATOM 2364 C CA . ARG B 1 44 ? 4.672 4.812 7.375 1 97.75 44 ARG B CA 1
ATOM 2365 C C . ARG B 1 44 ? 3.955 4.57 8.695 1 97.75 44 ARG B C 1
ATOM 2367 O O . ARG B 1 44 ? 2.775 4.211 8.719 1 97.75 44 ARG B O 1
ATOM 2374 N N . ARG B 1 45 ? 4.668 4.77 9.781 1 97.94 45 ARG B N 1
ATOM 2375 C CA . ARG B 1 45 ? 4.141 4.582 11.133 1 97.94 45 ARG B CA 1
ATOM 2376 C C . ARG B 1 45 ? 4.863 5.477 12.133 1 97.94 45 ARG B C 1
ATOM 2378 O O . ARG B 1 45 ? 5.918 6.039 11.828 1 97.94 45 ARG B O 1
ATOM 2385 N N . CYS B 1 46 ? 4.262 5.551 13.281 1 98.62 46 CYS B N 1
ATOM 2386 C CA . CYS B 1 46 ? 4.891 6.336 14.336 1 98.62 46 CYS B CA 1
ATOM 2387 C C . CYS B 1 46 ? 6.156 5.652 14.844 1 98.62 46 CYS B C 1
ATOM 2389 O O . CYS B 1 46 ? 6.316 4.441 14.68 1 98.62 46 CYS B O 1
ATOM 2391 N N . ALA B 1 47 ? 7.027 6.48 15.383 1 98.06 47 ALA B N 1
ATOM 2392 C CA . ALA B 1 47 ? 8.211 6.008 16.094 1 98.06 47 ALA B CA 1
ATOM 2393 C C . ALA B 1 47 ? 8.039 6.172 17.609 1 98.06 47 ALA B C 1
ATOM 2395 O O . ALA B 1 47 ? 8.625 5.41 18.391 1 98.06 47 ALA B O 1
ATOM 2396 N N . THR B 1 48 ? 7.242 7.109 17.984 1 98.5 48 THR B N 1
ATOM 2397 C CA . THR B 1 48 ? 6.984 7.383 19.391 1 98.5 48 THR B CA 1
ATOM 2398 C C . THR B 1 48 ? 5.953 6.406 19.953 1 98.5 48 THR B C 1
ATOM 2400 O O . THR B 1 48 ? 4.855 6.277 19.406 1 98.5 48 THR B O 1
ATOM 2403 N N . PRO B 1 49 ? 6.273 5.719 21.031 1 98.44 49 PRO B N 1
ATOM 2404 C CA . PRO B 1 49 ? 5.352 4.727 21.594 1 98.44 49 PRO B CA 1
ATOM 2405 C C . PRO B 1 49 ? 4.02 5.34 22.016 1 98.44 49 PRO B C 1
ATOM 2407 O O . PRO B 1 49 ? 3.973 6.492 22.438 1 98.44 49 PRO B O 1
ATOM 2410 N N . ARG B 1 50 ? 2.957 4.578 21.797 1 98.69 50 ARG B N 1
ATOM 2411 C CA . ARG B 1 50 ? 1.603 4.863 22.266 1 98.69 50 ARG B CA 1
ATOM 2412 C C . ARG B 1 50 ? 1.07 6.148 21.641 1 98.69 50 ARG B C 1
ATOM 2414 O O . ARG B 1 50 ? 0.375 6.926 22.297 1 98.69 50 ARG B O 1
ATOM 2421 N N . THR B 1 51 ? 1.556 6.383 20.406 1 98.81 51 THR B N 1
ATOM 2422 C CA . THR B 1 51 ? 1.014 7.496 19.641 1 98.81 51 THR B CA 1
ATOM 2423 C C . THR B 1 51 ? 0.401 6.996 18.328 1 98.81 51 THR B C 1
ATOM 2425 O O . THR B 1 51 ? 0.731 5.906 17.859 1 98.81 51 THR B O 1
ATOM 2428 N N . ILE B 1 52 ? -0.526 7.648 17.828 1 98.94 52 ILE B N 1
ATOM 2429 C CA . ILE B 1 52 ? -1.168 7.461 16.531 1 98.94 52 ILE B CA 1
ATOM 2430 C C . ILE B 1 52 ? -1.328 8.812 15.836 1 98.94 52 ILE B C 1
ATOM 2432 O O . ILE B 1 52 ? -1.621 9.82 16.484 1 98.94 52 ILE B O 1
ATOM 2436 N N . ALA B 1 53 ? -1.11 8.859 14.562 1 98.94 53 ALA B N 1
ATOM 2437 C CA . ALA B 1 53 ? -1.268 10.086 13.789 1 98.94 53 ALA B CA 1
ATOM 2438 C C . ALA B 1 53 ? -2.443 9.977 12.82 1 98.94 53 ALA B C 1
ATOM 2440 O O . ALA B 1 53 ? -2.395 9.203 11.859 1 98.94 53 ALA B O 1
ATOM 2441 N N . LEU B 1 54 ? -3.496 10.719 13.078 1 98.94 54 LEU B N 1
ATOM 2442 C CA . LEU B 1 54 ? -4.57 10.875 12.109 1 98.94 54 LEU B CA 1
ATOM 2443 C C . LEU B 1 54 ? -4.188 11.898 11.039 1 98.94 54 LEU B C 1
ATOM 2445 O O . LEU B 1 54 ? -3.76 13.008 11.359 1 98.94 54 LEU B O 1
ATOM 2449 N N . THR B 1 55 ? -4.273 11.484 9.781 1 98.94 55 THR B N 1
ATOM 2450 C CA . THR B 1 55 ? -3.883 12.391 8.711 1 98.94 55 THR B CA 1
ATOM 2451 C C . THR B 1 55 ? -4.992 12.508 7.672 1 98.94 55 THR B C 1
ATOM 2453 O O . THR B 1 55 ? -5.754 11.562 7.461 1 98.94 55 THR B O 1
ATOM 2456 N N . TYR B 1 56 ? -5.082 13.688 7.086 1 98.88 56 TYR B N 1
ATOM 2457 C CA . TYR B 1 56 ? -6.117 14.008 6.109 1 98.88 56 TYR B CA 1
ATOM 2458 C C . TYR B 1 56 ? -5.508 14.617 4.852 1 98.88 56 TYR B C 1
ATOM 2460 O O . TYR B 1 56 ? -4.934 15.711 4.902 1 98.88 56 TYR B O 1
ATOM 2468 N N . ASP B 1 57 ? -5.699 13.875 3.771 1 98.5 57 ASP B N 1
ATOM 2469 C CA . ASP B 1 57 ? -5.195 14.328 2.48 1 98.5 57 ASP B CA 1
ATOM 2470 C C . ASP B 1 57 ? -6.246 15.164 1.749 1 98.5 57 ASP B C 1
ATOM 2472 O O . ASP B 1 57 ? -7.434 15.094 2.066 1 98.5 57 ASP B O 1
ATOM 2476 N N . ASP B 1 58 ? -5.777 16 0.767 1 98.12 58 ASP B N 1
ATOM 2477 C CA . ASP B 1 58 ? -6.586 16.812 -0.128 1 98.12 58 ASP B CA 1
ATOM 2478 C C . ASP B 1 58 ? -7.246 17.969 0.628 1 98.12 58 ASP B C 1
ATOM 2480 O O . ASP B 1 58 ? -7.07 18.109 1.841 1 98.12 58 ASP B O 1
ATOM 2484 N N . ASN B 1 59 ? -7.984 18.781 -0.135 1 98.44 59 ASN B N 1
ATOM 2485 C CA . ASN B 1 59 ? -8.602 19.984 0.438 1 98.44 59 ASN B CA 1
ATOM 2486 C C . ASN B 1 59 ? -9.859 19.641 1.228 1 98.44 59 ASN B C 1
ATOM 2488 O O . ASN B 1 59 ? -10.719 18.891 0.746 1 98.44 59 ASN B O 1
ATOM 2492 N N . PRO B 1 60 ? -9.883 20.156 2.465 1 97.31 60 PRO B N 1
ATOM 2493 C CA . PRO B 1 60 ? -11.148 20.047 3.195 1 97.31 60 PRO B CA 1
ATOM 2494 C C . PRO B 1 60 ? -12.234 20.969 2.641 1 97.31 60 PRO B C 1
ATOM 2496 O O . PRO B 1 60 ? -11.977 21.75 1.732 1 97.31 60 PRO B O 1
ATOM 2499 N N . ASN B 1 61 ? -13.438 20.734 3.117 1 96.44 61 ASN B N 1
ATOM 2500 C CA . ASN B 1 61 ? -14.555 21.656 2.938 1 96.44 61 ASN B CA 1
ATOM 2501 C C . ASN B 1 61 ? -15.078 22.172 4.273 1 96.44 61 ASN B C 1
ATOM 2503 O O . ASN B 1 61 ? -14.383 22.094 5.289 1 96.44 61 ASN B O 1
ATOM 2507 N N . GLU B 1 62 ? -16.172 22.766 4.273 1 96 62 GLU B N 1
ATOM 2508 C CA . GLU B 1 62 ? -16.719 23.391 5.477 1 96 62 GLU B CA 1
ATOM 2509 C C . GLU B 1 62 ? -16.875 22.359 6.602 1 96 62 GLU B C 1
ATOM 2511 O O . GLU B 1 62 ? -16.891 22.734 7.781 1 96 62 GLU B O 1
ATOM 2516 N N . GLY B 1 63 ? -16.938 21.109 6.277 1 96.06 63 GLY B N 1
ATOM 2517 C CA . GLY B 1 63 ? -17.031 20.047 7.262 1 96.06 63 GLY B CA 1
ATOM 2518 C C . GLY B 1 63 ? -15.812 19.953 8.172 1 96.06 63 GLY B C 1
ATOM 2519 O O . GLY B 1 63 ? -15.844 19.25 9.18 1 96.06 63 GLY B O 1
ATOM 2520 N N . ILE B 1 64 ? -14.781 20.688 7.836 1 97.88 64 ILE B N 1
ATOM 2521 C CA . ILE B 1 64 ? -13.562 20.656 8.641 1 97.88 64 ILE B CA 1
ATOM 2522 C C . ILE B 1 64 ? -13.867 21.141 10.055 1 97.88 64 ILE B C 1
ATOM 2524 O O . ILE B 1 64 ? -13.227 20.703 11.016 1 97.88 64 ILE B O 1
ATOM 2528 N N . TYR B 1 65 ? -14.836 21.938 10.219 1 98.38 65 TYR B N 1
ATOM 2529 C CA . TYR B 1 65 ? -15.109 22.5 11.539 1 98.38 65 TYR B CA 1
ATOM 2530 C C . TYR B 1 65 ? -15.734 21.453 12.453 1 98.38 65 TYR B C 1
ATOM 2532 O O . TYR B 1 65 ? -15.492 21.453 13.664 1 98.38 65 TYR B O 1
ATOM 2540 N N . ASP B 1 66 ? -16.562 20.562 11.875 1 98.5 66 ASP B N 1
ATOM 2541 C CA . ASP B 1 66 ? -17.016 19.406 12.648 1 98.5 66 ASP B CA 1
ATOM 2542 C C . ASP B 1 66 ? -15.836 18.531 13.078 1 98.5 66 ASP B C 1
ATOM 2544 O O . ASP B 1 66 ? -15.797 18.047 14.211 1 98.5 66 ASP B O 1
ATOM 2548 N N . LEU B 1 67 ? -14.93 18.359 12.18 1 98.69 67 LEU B N 1
ATOM 2549 C CA . LEU B 1 67 ? -13.734 17.562 12.461 1 98.69 67 LEU B CA 1
ATOM 2550 C C . LEU B 1 67 ? -12.898 18.219 13.562 1 98.69 67 LEU B C 1
ATOM 2552 O O . LEU B 1 67 ? -12.492 17.547 14.516 1 98.69 67 LEU B O 1
ATOM 2556 N N . LEU B 1 68 ? -12.625 19.484 13.445 1 98.81 68 LEU B N 1
ATOM 2557 C CA . LEU B 1 68 ? -11.812 20.203 14.43 1 98.81 68 LEU B CA 1
ATOM 2558 C C . LEU B 1 68 ? -12.461 20.156 15.812 1 98.81 68 LEU B C 1
ATOM 2560 O O . LEU B 1 68 ? -11.773 19.969 16.812 1 98.81 68 LEU B O 1
ATOM 2564 N N . ALA B 1 69 ? -13.758 20.297 15.828 1 98.75 69 ALA B N 1
ATOM 2565 C CA . ALA B 1 69 ? -14.477 20.219 17.094 1 98.75 69 ALA B CA 1
ATOM 2566 C C . ALA B 1 69 ? -14.344 18.828 17.719 1 98.75 69 ALA B C 1
ATOM 2568 O O . ALA B 1 69 ? -14.125 18.703 18.922 1 98.75 69 ALA B O 1
ATOM 2569 N N . LEU B 1 70 ? -14.484 17.875 16.906 1 98.75 70 LEU B N 1
ATOM 2570 C CA . LEU B 1 70 ? -14.367 16.5 17.375 1 98.75 70 LEU B CA 1
ATOM 2571 C C . LEU B 1 70 ? -12.961 16.219 17.906 1 98.75 70 LEU B C 1
ATOM 2573 O O . LEU B 1 70 ? -12.805 15.664 18.984 1 98.75 70 LEU B O 1
ATOM 2577 N N . LEU B 1 71 ? -11.953 16.578 17.141 1 98.88 71 LEU B N 1
ATOM 2578 C CA . LEU B 1 71 ? -10.578 16.391 17.578 1 98.88 71 LEU B CA 1
ATOM 2579 C C . LEU B 1 71 ? -10.312 17.109 18.891 1 98.88 71 LEU B C 1
ATOM 2581 O O . LEU B 1 71 ? -9.648 16.562 19.781 1 98.88 71 LEU B O 1
ATOM 2585 N N . LYS B 1 72 ? -10.828 18.297 19 1 98.88 72 LYS B N 1
ATOM 2586 C CA . LYS B 1 72 ? -10.664 19.078 20.234 1 98.88 72 LYS B CA 1
ATOM 2587 C C . LYS B 1 72 ? -11.258 18.344 21.422 1 98.88 72 LYS B C 1
ATOM 2589 O O . LYS B 1 72 ? -10.664 18.312 22.5 1 98.88 72 LYS B O 1
ATOM 2594 N N . SER B 1 73 ? -12.391 17.75 21.266 1 98.56 73 SER B N 1
ATOM 2595 C CA . SER B 1 73 ? -13.078 17.062 22.359 1 98.56 73 SER B CA 1
ATOM 2596 C C . SER B 1 73 ? -12.266 15.891 22.875 1 98.56 73 SER B C 1
ATOM 2598 O O . SER B 1 73 ? -12.484 15.422 24 1 98.56 73 SER B O 1
ATOM 2600 N N . TYR B 1 74 ? -11.297 15.445 22.141 1 98.62 74 TYR B N 1
ATOM 2601 C CA . TYR B 1 74 ? -10.453 14.328 22.547 1 98.62 74 TYR B CA 1
ATOM 2602 C C . TYR B 1 74 ? -9.031 14.797 22.844 1 98.62 74 TYR B C 1
ATOM 2604 O O . TYR B 1 74 ? -8.133 13.984 23.078 1 98.62 74 TYR B O 1
ATOM 2612 N N . ASN B 1 75 ? -8.828 16.109 22.781 1 98.44 75 ASN B N 1
ATOM 2613 C CA . ASN B 1 75 ? -7.48 16.656 22.891 1 98.44 75 ASN B CA 1
ATOM 2614 C C . ASN B 1 75 ? -6.531 16.016 21.875 1 98.44 75 ASN B C 1
ATOM 2616 O O . ASN B 1 75 ? -5.414 15.633 22.219 1 98.44 75 ASN B O 1
ATOM 2620 N N . ALA B 1 76 ? -7.047 15.867 20.672 1 98.88 76 ALA B N 1
ATOM 2621 C CA . ALA B 1 76 ? -6.312 15.188 19.609 1 98.88 76 ALA B CA 1
ATOM 2622 C C . ALA B 1 76 ? -5.711 16.188 18.641 1 98.88 76 ALA B C 1
ATOM 2624 O O . ALA B 1 76 ? -6.348 17.188 18.297 1 98.88 76 ALA B O 1
ATOM 2625 N N . THR B 1 77 ? -4.504 15.945 18.25 1 98.69 77 THR B N 1
ATOM 2626 C CA . THR B 1 77 ? -3.855 16.688 17.156 1 98.69 77 THR B CA 1
ATOM 2627 C C . THR B 1 77 ? -3.75 15.82 15.906 1 98.69 77 THR B C 1
ATOM 2629 O O . THR B 1 77 ? -3.426 14.633 15.992 1 98.69 77 THR B O 1
ATOM 2632 N N . ALA B 1 78 ? -4.031 16.438 14.766 1 98.81 78 ALA B N 1
ATOM 2633 C CA . ALA B 1 78 ? -3.949 15.75 13.477 1 98.81 78 ALA B CA 1
ATOM 2634 C C . ALA B 1 78 ? -3.008 16.484 12.523 1 98.81 78 ALA B C 1
ATOM 2636 O O . ALA B 1 78 ? -2.469 17.547 12.867 1 98.81 78 ALA B O 1
ATOM 2637 N N . THR B 1 79 ? -2.734 15.867 11.422 1 98.88 79 THR B N 1
ATOM 2638 C CA . THR B 1 79 ? -1.97 16.5 10.352 1 98.88 79 THR B CA 1
ATOM 2639 C C . THR B 1 79 ? -2.77 16.516 9.055 1 98.88 79 THR B C 1
ATOM 2641 O O . THR B 1 79 ? -3.354 15.508 8.664 1 98.88 79 THR B O 1
ATOM 2644 N N . PHE B 1 80 ? -2.805 17.672 8.445 1 98.88 80 PHE B N 1
ATOM 2645 C CA . PHE B 1 80 ? -3.498 17.859 7.18 1 98.88 80 PHE B CA 1
ATOM 2646 C C . PHE B 1 80 ? -2.504 18.062 6.039 1 98.88 80 PHE B C 1
ATOM 2648 O O . PHE B 1 80 ? -1.485 18.734 6.207 1 98.88 80 PHE B O 1
ATOM 2655 N N . PHE B 1 81 ? -2.771 17.453 4.891 1 98.81 81 PHE B N 1
ATOM 2656 C CA . PHE B 1 81 ? -1.97 17.578 3.678 1 98.81 81 PHE B CA 1
ATOM 2657 C C . PHE B 1 81 ? -2.805 18.125 2.531 1 98.81 81 PHE B C 1
ATOM 2659 O O . PHE B 1 81 ? -3.271 17.375 1.675 1 98.81 81 PHE B O 1
ATOM 2666 N N . PRO B 1 82 ? -2.918 19.438 2.455 1 98.5 82 PRO B N 1
ATOM 2667 C CA . PRO B 1 82 ? -3.719 20.047 1.387 1 98.5 82 PRO B CA 1
ATOM 2668 C C . PRO B 1 82 ? -2.955 20.156 0.07 1 98.5 82 PRO B C 1
ATOM 2670 O O . PRO B 1 82 ? -1.726 20.062 0.054 1 98.5 82 PRO B O 1
ATOM 2673 N N . ASN B 1 83 ? -3.744 20.312 -1.034 1 97.38 83 ASN B N 1
ATOM 2674 C CA . ASN B 1 83 ? -3.266 20.734 -2.352 1 97.38 83 ASN B CA 1
ATOM 2675 C C . ASN B 1 83 ? -3.568 22.203 -2.627 1 97.38 83 ASN B C 1
ATOM 2677 O O . ASN B 1 83 ? -3.947 22.938 -1.72 1 97.38 83 ASN B O 1
ATOM 2681 N N . ALA B 1 84 ? -3.303 22.625 -3.881 1 97.81 84 ALA B N 1
ATOM 2682 C CA . ALA B 1 84 ? -3.611 24 -4.27 1 97.81 84 ALA B CA 1
ATOM 2683 C C . ALA B 1 84 ? -5.109 24.266 -4.195 1 97.81 84 ALA B C 1
ATOM 2685 O O . ALA B 1 84 ? -5.922 23.359 -4.352 1 97.81 84 ALA B O 1
ATOM 2686 N N . PRO B 1 85 ? -5.488 25.516 -4.07 1 95.69 85 PRO B N 1
ATOM 2687 C CA . PRO B 1 85 ? -6.898 25.891 -3.893 1 95.69 85 PRO B CA 1
ATOM 2688 C C . PRO B 1 85 ? -7.77 25.469 -5.074 1 95.69 85 PRO B C 1
ATOM 2690 O O . PRO B 1 85 ? -8.969 25.234 -4.906 1 95.69 85 PRO B O 1
ATOM 2693 N N . HIS B 1 86 ? -7.203 25.328 -6.23 1 94.25 86 HIS B N 1
ATOM 2694 C CA . HIS B 1 86 ? -8.016 25.031 -7.398 1 94.25 86 HIS B CA 1
ATOM 2695 C C . HIS B 1 86 ? -8.453 23.562 -7.398 1 94.25 86 HIS B C 1
ATOM 2697 O O . HIS B 1 86 ? -9.352 23.172 -8.148 1 94.25 86 HIS B O 1
ATOM 2703 N N . HIS B 1 87 ? -7.785 22.797 -6.555 1 93.69 87 HIS B N 1
ATOM 2704 C CA . HIS B 1 87 ? -8.242 21.422 -6.41 1 93.69 87 HIS B CA 1
ATOM 2705 C C . HIS B 1 87 ? -9.562 21.359 -5.648 1 93.69 87 HIS B C 1
ATOM 2707 O O . HIS B 1 87 ? -9.719 22.016 -4.609 1 93.69 87 HIS B O 1
ATOM 2713 N N . TYR B 1 88 ? -10.562 20.656 -6.238 1 91.5 88 TYR B N 1
ATOM 2714 C CA . TYR B 1 88 ? -11.914 20.469 -5.715 1 91.5 88 TYR B CA 1
ATOM 2715 C C . TYR B 1 88 ? -12.625 21.812 -5.566 1 91.5 88 TYR B C 1
ATOM 2717 O O . TYR B 1 88 ? -13.492 21.969 -4.699 1 91.5 88 TYR B O 1
ATOM 2725 N N . ASN B 1 89 ? -12.164 22.781 -6.305 1 92.06 89 ASN B N 1
ATOM 2726 C CA . ASN B 1 89 ? -12.758 24.109 -6.297 1 92.06 89 ASN B CA 1
ATOM 2727 C C . ASN B 1 89 ? -12.953 24.625 -4.875 1 92.06 89 ASN B C 1
ATOM 2729 O O . ASN B 1 89 ? -14.039 25.094 -4.52 1 92.06 89 ASN B O 1
ATOM 2733 N N . THR B 1 90 ? -11.867 24.578 -4.148 1 94.06 90 THR B N 1
ATOM 2734 C CA . THR B 1 90 ? -11.945 24.938 -2.736 1 94.06 90 THR B CA 1
ATOM 2735 C C . THR B 1 90 ? -11.711 26.438 -2.549 1 94.06 90 THR B C 1
ATOM 2737 O O . THR B 1 90 ? -10.57 26.875 -2.414 1 94.06 90 THR B O 1
ATOM 2740 N N . VAL B 1 91 ? -12.766 27.188 -2.352 1 91.5 91 VAL B N 1
ATOM 2741 C CA . VAL B 1 91 ? -12.727 28.656 -2.357 1 91.5 91 VAL B CA 1
ATOM 2742 C C . VAL B 1 91 ? -12.164 29.156 -1.033 1 91.5 91 VAL B C 1
ATOM 2744 O O . VAL B 1 91 ? -11.414 30.141 -1.006 1 91.5 91 VAL B O 1
ATOM 2747 N N . LYS B 1 92 ? -12.359 28.516 0.061 1 97.12 92 LYS B N 1
ATOM 2748 C CA . LYS B 1 92 ? -11.945 29.016 1.369 1 97.12 92 LYS B CA 1
ATOM 2749 C C . LYS B 1 92 ? -10.844 28.141 1.962 1 97.12 92 LYS B C 1
ATOM 2751 O O . LYS B 1 92 ? -10.789 27.938 3.178 1 97.12 92 LYS B O 1
ATOM 2756 N N . LEU B 1 93 ? -10.016 27.703 1.087 1 98.31 93 LEU B N 1
ATOM 2757 C CA . LEU B 1 93 ? -8.977 26.797 1.568 1 98.31 93 LEU B CA 1
ATOM 2758 C C . LEU B 1 93 ? -8.047 27.5 2.553 1 98.31 93 LEU B C 1
ATOM 2760 O O . LEU B 1 93 ? -7.648 26.922 3.562 1 98.31 93 LEU B O 1
ATOM 2764 N N . ASP B 1 94 ? -7.664 28.766 2.199 1 98.44 94 ASP B N 1
ATOM 2765 C CA . ASP B 1 94 ? -6.777 29.516 3.078 1 98.44 94 ASP B CA 1
ATOM 2766 C C . ASP B 1 94 ? -7.359 29.625 4.484 1 98.44 94 ASP B C 1
ATOM 2768 O O . ASP B 1 94 ? -6.645 29.438 5.473 1 98.44 94 ASP B O 1
ATOM 2772 N N . LYS B 1 95 ? -8.633 29.812 4.613 1 98.56 95 LYS B N 1
ATOM 2773 C CA . LYS B 1 95 ? -9.297 29.906 5.91 1 98.56 95 LYS B CA 1
ATOM 2774 C C . LYS B 1 95 ? -9.305 28.562 6.625 1 98.56 95 LYS B C 1
ATOM 2776 O O . LYS B 1 95 ? -9.016 28.484 7.82 1 98.56 95 LYS B O 1
ATOM 2781 N N . TYR B 1 96 ? -9.68 27.516 5.902 1 98.44 96 TYR B N 1
ATOM 2782 C CA . TYR B 1 96 ? -9.734 26.172 6.488 1 98.44 96 TYR B CA 1
ATOM 2783 C C . TYR B 1 96 ? -8.375 25.766 7.031 1 98.44 96 TYR B C 1
ATOM 2785 O O . TYR B 1 96 ? -8.266 25.281 8.164 1 98.44 96 TYR B O 1
ATOM 2793 N N . VAL B 1 97 ? -7.324 25.984 6.281 1 98.62 97 VAL B N 1
ATOM 2794 C CA . VAL B 1 97 ? -5.973 25.594 6.656 1 98.62 97 VAL B CA 1
ATOM 2795 C C . VAL B 1 97 ? -5.48 26.469 7.809 1 98.62 97 VAL B C 1
ATOM 2797 O O . VAL B 1 97 ? -4.875 25.969 8.758 1 98.62 97 VAL B O 1
ATOM 2800 N N . HIS B 1 98 ? -5.715 27.734 7.711 1 98.69 98 HIS B N 1
ATOM 2801 C CA . HIS B 1 98 ? -5.355 28.641 8.797 1 98.69 98 HIS B CA 1
ATOM 2802 C C . HIS B 1 98 ? -6.02 28.219 10.109 1 98.69 98 HIS B C 1
ATOM 2804 O O . HIS B 1 98 ? -5.359 28.141 11.148 1 98.69 98 HIS B O 1
ATOM 2810 N N . ASP B 1 99 ? -7.312 27.969 10.055 1 98.75 99 ASP B N 1
ATOM 2811 C CA . ASP B 1 99 ? -8.062 27.625 11.258 1 98.75 99 ASP B CA 1
ATOM 2812 C C . ASP B 1 99 ? -7.594 26.297 11.844 1 98.75 99 ASP B C 1
ATOM 2814 O O . ASP B 1 99 ? -7.516 26.141 13.062 1 98.75 99 ASP B O 1
ATOM 2818 N N . ALA B 1 100 ? -7.297 25.344 10.984 1 98.75 100 ALA B N 1
ATOM 2819 C CA . ALA B 1 100 ? -6.742 24.078 11.461 1 98.75 100 ALA B CA 1
ATOM 2820 C C . ALA B 1 100 ? -5.406 24.297 12.156 1 98.75 100 ALA B C 1
ATOM 2822 O O . ALA B 1 100 ? -5.172 23.766 13.242 1 98.75 100 ALA B O 1
ATOM 2823 N N . HIS B 1 101 ? -4.543 25.078 11.531 1 98.75 101 HIS B N 1
ATOM 2824 C CA . HIS B 1 101 ? -3.242 25.375 12.117 1 98.75 101 HIS B CA 1
ATOM 2825 C C . HIS B 1 101 ? -3.396 26.125 13.438 1 98.75 101 HIS B C 1
ATOM 2827 O O . HIS B 1 101 ? -2.729 25.797 14.422 1 98.75 101 HIS B O 1
ATOM 2833 N N . ALA B 1 102 ? -4.242 27.078 13.469 1 98.56 102 ALA B N 1
ATOM 2834 C CA . ALA B 1 102 ? -4.484 27.875 14.672 1 98.56 102 ALA B CA 1
ATOM 2835 C C . ALA B 1 102 ? -5.023 27 15.805 1 98.56 102 ALA B C 1
ATOM 2837 O O . ALA B 1 102 ? -4.777 27.281 16.984 1 98.56 102 ALA B O 1
ATOM 2838 N N . ALA B 1 103 ? -5.738 26 15.414 1 98.62 103 ALA B N 1
ATOM 2839 C CA . ALA B 1 103 ? -6.301 25.078 16.406 1 98.62 103 ALA B CA 1
ATOM 2840 C C . ALA B 1 103 ? -5.246 24.094 16.906 1 98.62 103 ALA B C 1
ATOM 2842 O O . ALA B 1 103 ? -5.535 23.234 17.734 1 98.62 103 ALA B O 1
ATOM 2843 N N . GLY B 1 104 ? -4.027 24.172 16.375 1 98.12 104 GLY B N 1
ATOM 2844 C CA . GLY B 1 104 ? -2.924 23.391 16.922 1 98.12 104 GLY B CA 1
ATOM 2845 C C . GLY B 1 104 ? -2.557 22.188 16.047 1 98.12 104 GLY B C 1
ATOM 2846 O O . GLY B 1 104 ? -1.685 21.406 16.422 1 98.12 104 GLY B O 1
ATOM 2847 N N . HIS B 1 105 ? -3.146 22.047 14.93 1 98.75 105 HIS B N 1
ATOM 2848 C CA . HIS B 1 105 ? -2.867 20.906 14.055 1 98.75 105 HIS B CA 1
ATOM 2849 C C . HIS B 1 105 ? -1.696 21.203 13.125 1 98.75 105 HIS B C 1
ATOM 2851 O O . HIS B 1 105 ? -1.354 22.375 12.906 1 98.75 105 HIS B O 1
ATOM 2857 N N . GLN B 1 106 ? -1.079 20.141 12.664 1 98.69 106 GLN B N 1
ATOM 2858 C CA . GLN B 1 106 ? 0.05 20.266 11.742 1 98.69 106 GLN B CA 1
ATOM 2859 C C . GLN B 1 106 ? -0.419 20.297 10.297 1 98.69 106 GLN B C 1
ATOM 2861 O O . GLN B 1 106 ? -1.378 19.609 9.93 1 98.69 106 GLN B O 1
ATOM 2866 N N . ILE B 1 107 ? 0.29 21.109 9.492 1 98.88 107 ILE B N 1
ATOM 2867 C CA . ILE B 1 107 ? -0.015 21.156 8.07 1 98.88 107 ILE B CA 1
ATOM 2868 C C . ILE B 1 107 ? 1.204 20.719 7.266 1 98.88 107 ILE B C 1
ATOM 2870 O O . ILE B 1 107 ? 2.307 21.234 7.461 1 98.88 107 ILE B O 1
ATOM 2874 N N . GLY B 1 108 ? 1.035 19.719 6.441 1 98.69 108 GLY B N 1
ATOM 2875 C CA . GLY B 1 108 ? 2.051 19.25 5.512 1 98.69 108 GLY B CA 1
ATOM 2876 C C . GLY B 1 108 ? 1.753 19.625 4.07 1 98.69 108 GLY B C 1
ATOM 2877 O O . GLY B 1 108 ? 0.936 20.5 3.809 1 98.69 108 GLY B O 1
ATOM 2878 N N . ILE B 1 109 ? 2.535 18.969 3.162 1 98.56 109 ILE B N 1
ATOM 2879 C CA . ILE B 1 109 ? 2.455 19.312 1.747 1 98.56 109 ILE B CA 1
ATOM 2880 C C . ILE B 1 109 ? 1.958 18.109 0.95 1 98.56 109 ILE B C 1
ATOM 2882 O O . ILE B 1 109 ? 2.479 17 1.099 1 98.56 109 ILE B O 1
ATOM 2886 N N . HIS B 1 110 ? 0.981 18.312 0.132 1 98.62 110 HIS B N 1
ATOM 2887 C CA . HIS B 1 110 ? 0.46 17.281 -0.745 1 98.62 110 HIS B CA 1
ATOM 2888 C C . HIS B 1 110 ? 0.636 17.641 -2.213 1 98.62 110 HIS B C 1
ATOM 2890 O O . HIS B 1 110 ? -0.161 17.25 -3.061 1 98.62 110 HIS B O 1
ATOM 2896 N N . THR B 1 111 ? 1.64 18.531 -2.498 1 98.19 111 THR B N 1
ATOM 2897 C CA . THR B 1 111 ? 2.021 19.109 -3.783 1 98.19 111 THR B CA 1
ATOM 2898 C C . THR B 1 111 ? 0.972 20.109 -4.262 1 98.19 111 THR B C 1
ATOM 2900 O O . THR B 1 111 ? -0.155 20.109 -3.762 1 98.19 111 THR B O 1
ATOM 2903 N N . TRP B 1 112 ? 1.361 20.922 -5.227 1 98.44 112 TRP B N 1
ATOM 2904 C CA . TRP B 1 112 ? 0.486 21.969 -5.754 1 98.44 112 TRP B CA 1
ATOM 2905 C C . TRP B 1 112 ? -0.571 21.375 -6.68 1 98.44 112 TRP B C 1
ATOM 2907 O O . TRP B 1 112 ? -1.765 21.641 -6.523 1 98.44 112 TRP B O 1
ATOM 2917 N N . ASP B 1 113 ? -0.175 20.453 -7.531 1 97.62 113 ASP B N 1
ATOM 2918 C CA . ASP B 1 113 ? -1.062 19.984 -8.594 1 97.62 113 ASP B CA 1
ATOM 2919 C C . ASP B 1 113 ? -1.422 18.516 -8.391 1 97.62 113 ASP B C 1
ATOM 2921 O O . ASP B 1 113 ? -1.915 17.859 -9.312 1 97.62 113 ASP B O 1
ATOM 2925 N N . HIS B 1 114 ? -1.083 17.938 -7.23 1 97.62 114 HIS B N 1
ATOM 2926 C CA . HIS B 1 114 ? -1.367 16.531 -6.965 1 97.62 114 HIS B CA 1
ATOM 2927 C C . HIS B 1 114 ? -0.721 15.625 -8.016 1 97.62 114 HIS B C 1
ATOM 2929 O O . HIS B 1 114 ? -1.369 14.727 -8.547 1 97.62 114 HIS B O 1
ATOM 2935 N N . ILE B 1 115 ? 0.475 15.914 -8.367 1 96.56 115 ILE B N 1
ATOM 2936 C CA . ILE B 1 115 ? 1.176 15.219 -9.445 1 96.56 115 ILE B CA 1
ATOM 2937 C C . ILE B 1 115 ? 1.759 13.914 -8.914 1 96.56 115 ILE B C 1
ATOM 2939 O O . ILE B 1 115 ? 2.092 13.805 -7.734 1 96.56 115 ILE B O 1
ATOM 2943 N N . ASN B 1 116 ? 1.87 12.922 -9.766 1 96.31 116 ASN B N 1
ATOM 2944 C CA . ASN B 1 116 ? 2.627 11.719 -9.453 1 96.31 116 ASN B CA 1
ATOM 2945 C C . ASN B 1 116 ? 4.129 11.984 -9.422 1 96.31 116 ASN B C 1
ATOM 2947 O O . ASN B 1 116 ? 4.738 12.242 -10.461 1 96.31 116 ASN B O 1
ATOM 2951 N N . LEU B 1 117 ? 4.73 11.867 -8.305 1 97.88 117 LEU B N 1
ATOM 2952 C CA . LEU B 1 117 ? 6.105 12.312 -8.102 1 97.88 117 LEU B CA 1
ATOM 2953 C C . LEU B 1 117 ? 7.086 11.344 -8.766 1 97.88 117 LEU B C 1
ATOM 2955 O O . LEU B 1 117 ? 8.234 11.711 -9.039 1 97.88 117 LEU B O 1
ATOM 2959 N N . ASP B 1 118 ? 6.641 10.117 -9 1 94.88 118 ASP B N 1
ATOM 2960 C CA . ASP B 1 118 ? 7.492 9.172 -9.711 1 94.88 118 ASP B CA 1
ATOM 2961 C C . ASP B 1 118 ? 7.57 9.516 -11.195 1 94.88 118 ASP B C 1
ATOM 2963 O O . ASP B 1 118 ? 8.57 9.219 -11.852 1 94.88 118 ASP B O 1
ATOM 2967 N N . ASP B 1 119 ? 6.547 10.195 -11.711 1 93 119 ASP B N 1
ATOM 2968 C CA . ASP B 1 119 ? 6.457 10.469 -13.141 1 93 119 ASP B CA 1
ATOM 2969 C C . ASP B 1 119 ? 6.949 11.883 -13.453 1 93 119 ASP B C 1
ATOM 2971 O O . ASP B 1 119 ? 7.281 12.188 -14.602 1 93 119 ASP B O 1
ATOM 2975 N N . ALA B 1 120 ? 6.973 12.781 -12.5 1 93.88 120 ALA B N 1
ATOM 2976 C CA . ALA B 1 120 ? 7.184 14.203 -12.719 1 93.88 120 ALA B CA 1
ATOM 2977 C C . ALA B 1 120 ? 8.648 14.508 -13.008 1 93.88 120 ALA B C 1
ATOM 2979 O O . ALA B 1 120 ? 8.961 15.438 -13.758 1 93.88 120 ALA B O 1
ATOM 2980 N N . GLY B 1 121 ? 9.609 13.695 -12.469 1 92.62 121 GLY B N 1
ATOM 2981 C CA . GLY B 1 121 ? 11.016 14.062 -12.484 1 92.62 121 GLY B CA 1
ATOM 2982 C C . GLY B 1 121 ? 11.406 14.984 -11.344 1 92.62 121 GLY B C 1
ATOM 2983 O O . GLY B 1 121 ? 10.547 15.594 -10.711 1 92.62 121 GLY B O 1
ATOM 2984 N N . HIS B 1 122 ? 12.625 15.195 -11.18 1 94.56 122 HIS B N 1
ATOM 2985 C CA . HIS B 1 122 ? 13.156 15.867 -10.008 1 94.56 122 HIS B CA 1
ATOM 2986 C C . HIS B 1 122 ? 12.758 17.344 -9.984 1 94.56 122 HIS B C 1
ATOM 2988 O O . HIS B 1 122 ? 12.203 17.812 -9 1 94.56 122 HIS B O 1
ATOM 2994 N N . GLU B 1 123 ? 12.984 18.047 -11.062 1 97.12 123 GLU B N 1
ATOM 2995 C CA . GLU B 1 123 ? 12.758 19.5 -11.094 1 97.12 123 GLU B CA 1
ATOM 2996 C C . GLU B 1 123 ? 11.281 19.828 -10.922 1 97.12 123 GLU B C 1
ATOM 2998 O O . GLU B 1 123 ? 10.914 20.688 -10.117 1 97.12 123 GLU B O 1
ATOM 3003 N N . ARG B 1 124 ? 10.43 19.141 -11.625 1 97.69 124 ARG B N 1
ATOM 3004 C CA . ARG B 1 124 ? 8.992 19.391 -11.547 1 97.69 124 ARG B CA 1
ATOM 3005 C C . ARG B 1 124 ? 8.453 19.031 -10.172 1 97.69 124 ARG B C 1
ATOM 3007 O O . ARG B 1 124 ? 7.586 19.734 -9.633 1 97.69 124 ARG B O 1
ATOM 3014 N N . ALA B 1 125 ? 8.922 17.969 -9.641 1 98.12 125 ALA B N 1
ATOM 3015 C CA . ALA B 1 125 ? 8.516 17.562 -8.297 1 98.12 125 ALA B CA 1
ATOM 3016 C C . ALA B 1 125 ? 8.828 18.656 -7.281 1 98.12 125 ALA B C 1
ATOM 3018 O O . ALA B 1 125 ? 7.949 19.094 -6.535 1 98.12 125 ALA B O 1
ATOM 3019 N N . LEU B 1 126 ? 10.055 19.172 -7.289 1 98.5 126 LEU B N 1
ATOM 3020 C CA . LEU B 1 126 ? 10.492 20.172 -6.316 1 98.5 126 LEU B CA 1
ATOM 3021 C C . LEU B 1 126 ? 9.773 21.5 -6.539 1 98.5 126 LEU B C 1
ATOM 3023 O O . LEU B 1 126 ? 9.422 22.188 -5.578 1 98.5 126 LEU B O 1
ATOM 3027 N N . ASP B 1 127 ? 9.523 21.797 -7.77 1 98.44 127 ASP B N 1
ATOM 3028 C CA . ASP B 1 127 ? 8.805 23.031 -8.086 1 98.44 127 ASP B CA 1
ATOM 3029 C C . ASP B 1 127 ? 7.375 22.969 -7.543 1 98.44 127 ASP B C 1
ATOM 3031 O O . ASP B 1 127 ? 6.895 23.953 -6.953 1 98.44 127 ASP B O 1
ATOM 3035 N N . ASN B 1 128 ? 6.715 21.844 -7.77 1 98.62 128 ASN B N 1
ATOM 3036 C CA . ASN B 1 128 ? 5.348 21.672 -7.293 1 98.62 128 ASN B CA 1
ATOM 3037 C C . ASN B 1 128 ? 5.27 21.75 -5.77 1 98.62 128 ASN B C 1
ATOM 3039 O O . ASN B 1 128 ? 4.348 22.344 -5.219 1 98.62 128 ASN B O 1
ATOM 3043 N N . ILE B 1 129 ? 6.23 21.203 -5.113 1 98.69 129 ILE B N 1
ATOM 3044 C CA . ILE B 1 129 ? 6.293 21.188 -3.658 1 98.69 129 ILE B CA 1
ATOM 3045 C C . ILE B 1 129 ? 6.609 22.594 -3.145 1 98.69 129 ILE B C 1
ATOM 3047 O O . ILE B 1 129 ? 5.988 23.062 -2.188 1 98.69 129 ILE B O 1
ATOM 3051 N N . GLU B 1 130 ? 7.52 23.297 -3.795 1 98.56 130 GLU B N 1
ATOM 3052 C CA . GLU B 1 130 ? 7.891 24.641 -3.375 1 98.56 130 GLU B CA 1
ATOM 3053 C C . GLU B 1 130 ? 6.73 25.625 -3.566 1 98.56 130 GLU B C 1
ATOM 3055 O O . GLU B 1 130 ? 6.508 26.5 -2.73 1 98.56 130 GLU B O 1
ATOM 3060 N N . LYS B 1 131 ? 6.039 25.484 -4.629 1 98.69 131 LYS B N 1
ATOM 3061 C CA . LYS B 1 131 ? 4.867 26.312 -4.848 1 98.69 131 LYS B CA 1
ATOM 3062 C C . LYS B 1 131 ? 3.854 26.156 -3.717 1 98.69 131 LYS B C 1
ATOM 3064 O O . LYS B 1 131 ? 3.311 27.141 -3.213 1 98.69 131 LYS B O 1
ATOM 3069 N N . MET B 1 132 ? 3.639 24.938 -3.357 1 98.56 132 MET B N 1
ATOM 3070 C CA . MET B 1 132 ? 2.715 24.672 -2.26 1 98.56 132 MET B CA 1
ATOM 3071 C C . MET B 1 132 ? 3.24 25.25 -0.95 1 98.56 132 MET B C 1
ATOM 3073 O O . MET B 1 132 ? 2.482 25.844 -0.181 1 98.56 132 MET B O 1
ATOM 3077 N N . ASN B 1 133 ? 4.492 25.047 -0.741 1 98.5 133 ASN B N 1
ATOM 3078 C CA . ASN B 1 133 ? 5.113 25.5 0.498 1 98.5 133 ASN B CA 1
ATOM 3079 C C . ASN B 1 133 ? 5.109 27.031 0.595 1 98.5 133 ASN B C 1
ATOM 3081 O O . ASN B 1 133 ? 4.91 27.578 1.676 1 98.5 133 ASN B O 1
ATOM 3085 N N . ALA B 1 134 ? 5.344 27.719 -0.508 1 98.69 134 ALA B N 1
ATOM 3086 C CA . ALA B 1 134 ? 5.258 29.172 -0.543 1 98.69 134 ALA B CA 1
ATOM 3087 C C . ALA B 1 134 ? 3.85 29.641 -0.206 1 98.69 134 ALA B C 1
ATOM 3089 O O . ALA B 1 134 ? 3.676 30.594 0.56 1 98.69 134 ALA B O 1
ATOM 3090 N N . TRP B 1 135 ? 2.859 28.984 -0.764 1 98.62 135 TRP B N 1
ATOM 3091 C CA . TRP B 1 135 ? 1.469 29.297 -0.458 1 98.62 135 TRP B CA 1
ATOM 3092 C C . TRP B 1 135 ? 1.176 29.094 1.024 1 98.62 135 TRP B C 1
ATOM 3094 O O . TRP B 1 135 ? 0.543 29.938 1.664 1 98.62 135 TRP B O 1
ATOM 3104 N N . LEU B 1 136 ? 1.644 27.984 1.515 1 98.62 136 LEU B N 1
ATOM 3105 C CA . LEU B 1 136 ? 1.449 27.672 2.924 1 98.62 136 LEU B CA 1
ATOM 3106 C C . LEU B 1 136 ? 2.045 28.75 3.816 1 98.62 136 LEU B C 1
ATOM 3108 O O . LEU B 1 136 ? 1.417 29.172 4.789 1 98.62 136 LEU B O 1
ATOM 3112 N N . TYR B 1 137 ? 3.223 29.156 3.471 1 98.56 137 TYR B N 1
ATOM 3113 C CA . TYR B 1 137 ? 3.875 30.219 4.23 1 98.56 137 TYR B CA 1
ATOM 3114 C C . TYR B 1 137 ? 3.023 31.484 4.246 1 98.56 137 TYR B C 1
ATOM 3116 O O . TYR B 1 137 ? 2.908 32.156 5.273 1 98.56 137 TYR B O 1
ATOM 3124 N N . ASN B 1 138 ? 2.455 31.766 3.176 1 98.38 138 ASN B N 1
ATOM 3125 C CA . ASN B 1 138 ? 1.608 32.969 3.084 1 98.38 138 ASN B CA 1
ATOM 3126 C C . ASN B 1 138 ? 0.353 32.812 3.939 1 98.38 138 ASN B C 1
ATOM 3128 O O . ASN B 1 138 ? -0.154 33.812 4.473 1 98.38 138 ASN B O 1
ATOM 3132 N N . VAL B 1 139 ? -0.113 31.641 4.098 1 98.44 139 VAL B N 1
ATOM 3133 C CA . VAL B 1 139 ? -1.391 31.391 4.754 1 98.44 139 VAL B CA 1
ATOM 3134 C C . VAL B 1 139 ? -1.186 31.297 6.266 1 98.44 139 VAL B C 1
ATOM 3136 O O . VAL B 1 139 ? -1.979 31.844 7.039 1 98.44 139 VAL B O 1
ATOM 3139 N N . ILE B 1 140 ? -0.09 30.609 6.676 1 98.19 140 ILE B N 1
ATOM 3140 C CA . ILE B 1 140 ? -0.023 30.328 8.102 1 98.19 140 ILE B CA 1
ATOM 3141 C C . ILE B 1 140 ? 1.31 30.812 8.664 1 98.19 140 ILE B C 1
ATOM 3143 O O . ILE B 1 140 ? 1.584 30.656 9.859 1 98.19 140 ILE B O 1
ATOM 3147 N N . GLY B 1 141 ? 2.232 31.344 7.887 1 97.94 141 GLY B N 1
ATOM 3148 C CA . GLY B 1 141 ? 3.482 31.938 8.336 1 97.94 141 GLY B CA 1
ATOM 3149 C C . GLY B 1 141 ? 4.574 30.906 8.57 1 97.94 141 GLY B C 1
ATOM 3150 O O . GLY B 1 141 ? 5.602 31.219 9.18 1 97.94 141 GLY B O 1
ATOM 3151 N N . SER B 1 142 ? 4.293 29.703 8.156 1 96.44 142 SER B N 1
ATOM 3152 C CA . SER B 1 142 ? 5.285 28.656 8.336 1 96.44 142 SER B CA 1
ATOM 3153 C C . SER B 1 142 ? 5.344 27.734 7.113 1 96.44 142 SER B C 1
ATOM 3155 O O . SER B 1 142 ? 4.363 27.609 6.379 1 96.44 142 SER B O 1
ATOM 3157 N N . ARG B 1 143 ? 6.539 27.172 6.891 1 97.69 143 ARG B N 1
ATOM 3158 C CA . ARG B 1 143 ? 6.766 26.156 5.867 1 97.69 143 ARG B CA 1
ATOM 3159 C C . ARG B 1 143 ? 6.715 24.75 6.465 1 97.69 143 ARG B C 1
ATOM 3161 O O . ARG B 1 143 ? 6.738 24.594 7.688 1 97.69 143 ARG B O 1
ATOM 3168 N N . SER B 1 144 ? 6.531 23.828 5.668 1 98.25 144 SER B N 1
ATOM 3169 C CA . SER B 1 144 ? 6.543 22.438 6.125 1 98.25 144 SER B CA 1
ATOM 3170 C C . SER B 1 144 ? 7.633 21.641 5.418 1 98.25 144 SER B C 1
ATOM 3172 O O . SER B 1 144 ? 7.879 21.828 4.227 1 98.25 144 SER B O 1
ATOM 3174 N N . SER B 1 145 ? 8.242 20.719 6.094 1 98.06 145 SER B N 1
ATOM 3175 C CA . SER B 1 145 ? 9.219 19.797 5.516 1 98.06 145 SER B CA 1
ATOM 3176 C C . SER B 1 145 ? 8.609 18.406 5.312 1 98.06 145 SER B C 1
ATOM 3178 O O . SER B 1 145 ? 9.305 17.469 4.91 1 98.06 145 SER B O 1
ATOM 3180 N N . PHE B 1 146 ? 7.34 18.219 5.555 1 98.69 146 PHE B N 1
ATOM 3181 C CA . PHE B 1 146 ? 6.68 16.922 5.441 1 98.69 146 PHE B CA 1
ATOM 3182 C C . PHE B 1 146 ? 5.859 16.844 4.156 1 98.69 146 PHE B C 1
ATOM 3184 O O . PHE B 1 146 ? 4.992 17.688 3.918 1 98.69 146 PHE B O 1
ATOM 3191 N N . VAL B 1 147 ? 6.117 15.836 3.369 1 98.81 147 VAL B N 1
ATOM 3192 C CA . VAL B 1 147 ? 5.445 15.68 2.082 1 98.81 147 VAL B CA 1
ATOM 3193 C C . VAL B 1 147 ? 4.688 14.359 2.049 1 98.81 147 VAL B C 1
ATOM 3195 O O . VAL B 1 147 ? 5.234 13.312 2.398 1 98.81 147 VAL B O 1
ATOM 3198 N N . ARG B 1 148 ? 3.455 14.438 1.791 1 98.88 148 ARG B N 1
ATOM 3199 C CA . ARG B 1 148 ? 2.627 13.305 1.405 1 98.88 148 ARG B CA 1
ATOM 3200 C C . ARG B 1 148 ? 2.59 13.141 -0.111 1 98.88 148 ARG B C 1
ATOM 3202 O O . ARG B 1 148 ? 1.885 13.883 -0.801 1 98.88 148 ARG B O 1
ATOM 3209 N N . PRO B 1 149 ? 3.318 12.141 -0.642 1 98.75 149 PRO B N 1
ATOM 3210 C CA . PRO B 1 149 ? 3.256 11.969 -2.096 1 98.75 149 PRO B CA 1
ATOM 3211 C C . PRO B 1 149 ? 1.873 11.539 -2.58 1 98.75 149 PRO B C 1
ATOM 3213 O O . PRO B 1 149 ? 1.312 10.562 -2.078 1 98.75 149 PRO B O 1
ATOM 3216 N N . PRO B 1 150 ? 1.33 12.312 -3.557 1 98.06 150 PRO B N 1
ATOM 3217 C CA . PRO B 1 150 ? 0.07 11.836 -4.133 1 98.06 150 PRO B CA 1
ATOM 3218 C C . PRO B 1 150 ? 0.141 10.375 -4.578 1 98.06 150 PRO B C 1
ATOM 3220 O O . PRO B 1 150 ? 1.173 9.93 -5.086 1 98.06 150 PRO B O 1
ATOM 3223 N N . TYR B 1 151 ? -0.972 9.609 -4.266 1 94.75 151 TYR B N 1
ATOM 3224 C CA . TYR B 1 151 ? -1.111 8.203 -4.617 1 94.75 151 TYR B CA 1
ATOM 3225 C C . TYR B 1 151 ? -0.142 7.34 -3.814 1 94.75 151 TYR B C 1
ATOM 3227 O O . TYR B 1 151 ? -0.062 6.129 -4.02 1 94.75 151 TYR B O 1
ATOM 3235 N N . GLY B 1 152 ? 0.608 7.953 -2.879 1 96.94 152 GLY B N 1
ATOM 3236 C CA . GLY B 1 152 ? 1.671 7.223 -2.205 1 96.94 152 GLY B CA 1
ATOM 3237 C C . GLY B 1 152 ? 2.859 6.938 -3.102 1 96.94 152 GLY B C 1
ATOM 3238 O O . GLY B 1 152 ? 3.752 6.168 -2.732 1 96.94 152 GLY B O 1
ATOM 3239 N N . ALA B 1 153 ? 2.883 7.582 -4.203 1 96.25 153 ALA B N 1
ATOM 3240 C CA . ALA B 1 153 ? 3.855 7.258 -5.246 1 96.25 153 ALA B CA 1
ATOM 3241 C C . ALA B 1 153 ? 5.152 8.031 -5.047 1 96.25 153 ALA B C 1
ATOM 3243 O O . ALA B 1 153 ? 5.23 9.219 -5.383 1 96.25 153 ALA B O 1
ATOM 3244 N N . CYS B 1 154 ? 6.18 7.359 -4.602 1 97.31 154 CYS B N 1
ATOM 3245 C CA . CYS B 1 154 ? 7.512 7.93 -4.43 1 97.31 154 CYS B CA 1
ATOM 3246 C C . CYS B 1 154 ? 8.555 6.832 -4.285 1 97.31 154 CYS B C 1
ATOM 3248 O O . CYS B 1 154 ? 8.828 6.367 -3.174 1 97.31 154 CYS B O 1
ATOM 3250 N N . GLU B 1 155 ? 9.086 6.465 -5.391 1 95.69 155 GLU B N 1
ATOM 3251 C CA . GLU B 1 155 ? 10.094 5.41 -5.41 1 95.69 155 GLU B CA 1
ATOM 3252 C C . GLU B 1 155 ? 11.492 5.98 -5.23 1 95.69 155 GLU B C 1
ATOM 3254 O O . GLU B 1 155 ? 11.656 7.109 -4.758 1 95.69 155 GLU B O 1
ATOM 3259 N N . ILE B 1 156 ? 12.5 5.191 -5.492 1 94.94 156 ILE B N 1
ATOM 3260 C CA . ILE B 1 156 ? 13.852 5.422 -4.996 1 94.94 156 ILE B CA 1
ATOM 3261 C C . ILE B 1 156 ? 14.352 6.781 -5.477 1 94.94 156 ILE B C 1
ATOM 3263 O O . ILE B 1 156 ? 14.953 7.539 -4.711 1 94.94 156 ILE B O 1
ATOM 3267 N N . ASP B 1 157 ? 14.148 7.16 -6.75 1 95.19 157 ASP B N 1
ATOM 3268 C CA . ASP B 1 157 ? 14.625 8.445 -7.262 1 95.19 157 ASP B CA 1
ATOM 3269 C C . ASP B 1 157 ? 13.898 9.609 -6.59 1 95.19 157 ASP B C 1
ATOM 3271 O O . ASP B 1 157 ? 14.523 10.602 -6.211 1 95.19 157 ASP B O 1
ATOM 3275 N N . CYS B 1 158 ? 12.602 9.43 -6.484 1 97.25 158 CYS B N 1
ATOM 3276 C CA . CYS B 1 158 ? 11.797 10.414 -5.77 1 97.25 158 CYS B CA 1
ATOM 3277 C C . CYS B 1 158 ? 12.266 10.562 -4.328 1 97.25 158 CYS B C 1
ATOM 3279 O O . CYS B 1 158 ? 12.445 11.68 -3.84 1 97.25 158 CYS B O 1
ATOM 3281 N N . ARG B 1 159 ? 12.477 9.461 -3.688 1 97.62 159 ARG B N 1
ATOM 3282 C CA . ARG B 1 159 ? 12.875 9.469 -2.285 1 97.62 159 ARG B CA 1
ATOM 3283 C C . ARG B 1 159 ? 14.211 10.188 -2.105 1 97.62 159 ARG B C 1
ATOM 3285 O O . ARG B 1 159 ? 14.359 11.023 -1.214 1 97.62 159 ARG B O 1
ATOM 3292 N N . MET B 1 160 ? 15.125 9.906 -2.959 1 96.5 160 MET B N 1
ATOM 3293 C CA . MET B 1 160 ? 16.438 10.531 -2.875 1 96.5 160 MET B CA 1
ATOM 3294 C C . MET B 1 160 ? 16.344 12.039 -3.117 1 96.5 160 MET B C 1
ATOM 3296 O O . MET B 1 160 ? 17 12.82 -2.432 1 96.5 160 MET B O 1
ATOM 3300 N N . THR B 1 161 ? 15.547 12.367 -4.035 1 97.12 161 THR B N 1
ATOM 3301 C CA . THR B 1 161 ? 15.359 13.773 -4.359 1 97.12 161 THR B CA 1
ATOM 3302 C C . THR B 1 161 ? 14.766 14.531 -3.174 1 97.12 161 THR B C 1
ATOM 3304 O O . THR B 1 161 ? 15.305 15.555 -2.748 1 97.12 161 THR B O 1
ATOM 3307 N N . LEU B 1 162 ? 13.711 14.016 -2.639 1 98.31 162 LEU B N 1
ATOM 3308 C CA . LEU B 1 162 ? 13.016 14.734 -1.576 1 98.31 162 LEU B CA 1
ATOM 3309 C C . LEU B 1 162 ? 13.852 14.773 -0.303 1 98.31 162 LEU B C 1
ATOM 3311 O O . LEU B 1 162 ? 14.016 15.828 0.306 1 98.31 162 LEU B O 1
ATOM 3315 N N . THR B 1 163 ? 14.391 13.633 0.035 1 97.56 163 THR B N 1
ATOM 3316 C CA . THR B 1 163 ? 15.195 13.578 1.25 1 97.56 163 THR B CA 1
ATOM 3317 C C . THR B 1 163 ? 16.453 14.438 1.108 1 97.56 163 THR B C 1
ATOM 3319 O O . THR B 1 163 ? 16.828 15.148 2.043 1 97.56 163 THR B O 1
ATOM 3322 N N . GLY B 1 164 ? 17 14.422 -0.057 1 96.75 164 GLY B N 1
ATOM 3323 C CA . GLY B 1 164 ? 18.203 15.219 -0.322 1 96.75 164 GLY B CA 1
ATOM 3324 C C . GLY B 1 164 ? 17.938 16.719 -0.286 1 96.75 164 GLY B C 1
ATOM 3325 O O . GLY B 1 164 ? 18.875 17.516 -0.169 1 96.75 164 GLY B O 1
ATOM 3326 N N . ASN B 1 165 ? 16.75 17.062 -0.375 1 97.69 165 ASN B N 1
ATOM 3327 C CA . ASN B 1 165 ? 16.375 18.469 -0.35 1 97.69 165 ASN B CA 1
ATOM 3328 C C . ASN B 1 165 ? 15.688 18.844 0.957 1 97.69 165 ASN B C 1
ATOM 3330 O O . ASN B 1 165 ? 15 19.875 1.028 1 97.69 165 ASN B O 1
ATOM 3334 N N . GLY B 1 166 ? 15.758 17.984 1.953 1 96.69 166 GLY B N 1
ATOM 3335 C CA . GLY B 1 166 ? 15.367 18.344 3.309 1 96.69 166 GLY B CA 1
ATOM 3336 C C . GLY B 1 166 ? 13.93 18 3.629 1 96.69 166 GLY B C 1
ATOM 3337 O O . GLY B 1 166 ? 13.383 18.438 4.641 1 96.69 166 GLY B O 1
ATOM 3338 N N . TYR B 1 167 ? 13.273 17.234 2.781 1 98 167 TYR B N 1
ATOM 3339 C CA . TYR B 1 167 ? 11.891 16.859 3.031 1 98 167 TYR B CA 1
ATOM 3340 C C . TYR B 1 167 ? 11.797 15.477 3.664 1 98 167 TYR B C 1
ATOM 3342 O O . TYR B 1 167 ? 12.633 14.609 3.393 1 98 167 TYR B O 1
ATOM 3350 N N . SER B 1 168 ? 10.859 15.297 4.508 1 98.06 168 SER B N 1
ATOM 3351 C CA . SER B 1 168 ? 10.453 14 5.035 1 98.06 168 SER B CA 1
ATOM 3352 C C . SER B 1 168 ? 9.242 13.461 4.289 1 98.06 168 SER B C 1
ATOM 3354 O O . SER B 1 168 ? 8.258 14.172 4.09 1 98.06 168 SER B O 1
ATOM 3356 N N . ILE B 1 169 ? 9.344 12.258 3.893 1 98.62 169 ILE B N 1
ATOM 3357 C CA . ILE B 1 169 ? 8.281 11.625 3.125 1 98.62 169 ILE B CA 1
ATOM 3358 C C . ILE B 1 169 ? 7.352 10.859 4.066 1 98.62 169 ILE B C 1
ATOM 3360 O O . ILE B 1 169 ? 7.793 9.961 4.789 1 98.62 169 ILE B O 1
ATOM 3364 N N . VAL B 1 170 ? 6.051 11.219 4.027 1 98.81 170 VAL B N 1
ATOM 3365 C CA . VAL B 1 170 ? 5.074 10.617 4.93 1 98.81 170 VAL B CA 1
ATOM 3366 C C . VAL B 1 170 ? 4.059 9.812 4.125 1 98.81 170 VAL B C 1
ATOM 3368 O O . VAL B 1 170 ? 3.355 10.359 3.275 1 98.81 170 VAL B O 1
ATOM 3371 N N . GLN B 1 171 ? 4.043 8.555 4.371 1 98.56 171 GLN B N 1
ATOM 3372 C CA . GLN B 1 171 ? 2.979 7.684 3.891 1 98.56 171 GLN B CA 1
ATOM 3373 C C . GLN B 1 171 ? 2.107 7.191 5.043 1 98.56 171 GLN B C 1
ATOM 3375 O O . GLN B 1 171 ? 1.711 7.977 5.91 1 98.56 171 GLN B O 1
ATOM 3380 N N . TRP B 1 172 ? 1.62 5.918 4.941 1 98.75 172 TRP B N 1
ATOM 3381 C CA . TRP B 1 172 ? 0.709 5.387 5.949 1 98.75 172 TRP B CA 1
ATOM 3382 C C . TRP B 1 172 ? 0.829 3.869 6.043 1 98.75 172 TRP B C 1
ATOM 3384 O O . TRP B 1 172 ? 1.343 3.223 5.129 1 98.75 172 TRP B O 1
ATOM 3394 N N . ASN B 1 173 ? 0.46 3.371 7.195 1 97.94 173 ASN B N 1
ATOM 3395 C CA . ASN B 1 173 ? 0.337 1.918 7.25 1 97.94 173 ASN B CA 1
ATOM 3396 C C . ASN B 1 173 ? -1.081 1.488 7.609 1 97.94 173 ASN B C 1
ATOM 3398 O O . ASN B 1 173 ? -1.354 0.295 7.758 1 97.94 173 ASN B O 1
ATOM 3402 N N . MET B 1 174 ? -1.999 2.463 7.742 1 98.38 174 MET B N 1
ATOM 3403 C CA . MET B 1 174 ? -3.43 2.186 7.816 1 98.38 174 MET B CA 1
ATOM 3404 C C . MET B 1 174 ? -4.203 3.049 6.824 1 98.38 174 MET B C 1
ATOM 3406 O O . MET B 1 174 ? -4.391 4.246 7.047 1 98.38 174 MET B O 1
ATOM 3410 N N . ASP B 1 175 ? -4.617 2.412 5.766 1 98.19 175 ASP B N 1
ATOM 3411 C CA . ASP B 1 175 ? -5.508 3.045 4.793 1 98.19 175 ASP B CA 1
ATOM 3412 C C . ASP B 1 175 ? -6.969 2.725 5.094 1 98.19 175 ASP B C 1
ATOM 3414 O O . ASP B 1 175 ? -7.387 1.567 5.004 1 98.19 175 ASP B O 1
ATOM 3418 N N . THR B 1 176 ? -7.738 3.701 5.352 1 97.94 176 THR B N 1
ATOM 3419 C CA . THR B 1 176 ? -9.133 3.49 5.727 1 97.94 176 THR B CA 1
ATOM 3420 C C . THR B 1 176 ? -9.992 3.229 4.488 1 97.94 176 THR B C 1
ATOM 3422 O O . THR B 1 176 ? -11.141 2.805 4.605 1 97.94 176 THR B O 1
ATOM 3425 N N . LEU B 1 177 ? -9.414 3.52 3.338 1 97.38 177 LEU B N 1
ATOM 3426 C CA . LEU B 1 177 ? -10.102 3.461 2.055 1 97.38 177 LEU B CA 1
ATOM 3427 C C . LEU B 1 177 ? -11.375 4.297 2.082 1 97.38 177 LEU B C 1
ATOM 3429 O O . LEU B 1 177 ? -12.367 3.941 1.445 1 97.38 177 LEU B O 1
ATOM 3433 N N . ASP B 1 178 ? -11.32 5.391 2.832 1 96.75 178 ASP B N 1
ATOM 3434 C CA . ASP B 1 178 ? -12.461 6.293 2.885 1 96.75 178 ASP B CA 1
ATOM 3435 C C . ASP B 1 178 ? -12.742 6.906 1.515 1 96.75 178 ASP B C 1
ATOM 3437 O O . ASP B 1 178 ? -13.867 7.336 1.239 1 96.75 178 ASP B O 1
ATOM 3441 N N . TRP B 1 179 ? -11.758 6.898 0.639 1 94.5 179 TRP B N 1
ATOM 3442 C CA . TRP B 1 179 ? -11.922 7.441 -0.705 1 94.5 179 TRP B CA 1
ATOM 3443 C C . TRP B 1 179 ? -12.773 6.512 -1.565 1 94.5 179 TRP B C 1
ATOM 3445 O O . TRP B 1 179 ? -13.289 6.922 -2.607 1 94.5 179 TRP B O 1
ATOM 3455 N N . ILE B 1 180 ? -12.914 5.301 -1.123 1 94.31 180 ILE B N 1
ATOM 3456 C CA . ILE B 1 180 ? -13.812 4.363 -1.79 1 94.31 180 ILE B CA 1
ATOM 3457 C C . ILE B 1 180 ? -15.133 4.277 -1.023 1 94.31 180 ILE B C 1
ATOM 3459 O O . ILE B 1 180 ? -16.203 4.27 -1.627 1 94.31 180 ILE B O 1
ATOM 3463 N N . PHE B 1 181 ? -14.953 4.25 0.327 1 91.75 181 PHE B N 1
ATOM 3464 C CA . PHE B 1 181 ? -16.094 3.904 1.169 1 91.75 181 PHE B CA 1
ATOM 3465 C C . PHE B 1 181 ? -16.547 5.105 1.99 1 91.75 181 PHE B C 1
ATOM 3467 O O . PHE B 1 181 ? -17.234 4.949 3.004 1 91.75 181 PHE B O 1
ATOM 3474 N N . GLY B 1 182 ? -16.188 6.242 1.607 1 81.06 182 GLY B N 1
ATOM 3475 C CA . GLY B 1 182 ? -16.391 7.449 2.395 1 81.06 182 GLY B CA 1
ATOM 3476 C C . GLY B 1 182 ? -17.797 8.016 2.27 1 81.06 182 GLY B C 1
ATOM 3477 O O . GLY B 1 182 ? -18.016 9.203 2.533 1 81.06 182 GLY B O 1
ATOM 3478 N N . THR B 1 183 ? -18.656 7.191 1.772 1 84.12 183 THR B N 1
ATOM 3479 C CA . THR B 1 183 ? -20.047 7.648 1.713 1 84.12 183 THR B CA 1
ATOM 3480 C C . THR B 1 183 ? -20.859 7.055 2.859 1 84.12 183 THR B C 1
ATOM 3482 O O . THR B 1 183 ? -20.469 6.047 3.447 1 84.12 183 THR B O 1
ATOM 3485 N N . ASP B 1 184 ? -21.922 7.734 3.143 1 81.44 184 ASP B N 1
ATOM 3486 C CA . ASP B 1 184 ? -22.719 7.422 4.324 1 81.44 184 ASP B CA 1
ATOM 3487 C C . ASP B 1 184 ? -23.203 5.973 4.301 1 81.44 184 ASP B C 1
ATOM 3489 O O . ASP B 1 184 ? -23.328 5.34 5.352 1 81.44 184 ASP B O 1
ATOM 3493 N N . ASP B 1 185 ? -23.312 5.457 3.301 1 86.12 185 ASP B N 1
ATOM 3494 C CA . ASP B 1 185 ? -23.906 4.125 3.219 1 86.12 185 ASP B CA 1
ATOM 3495 C C . ASP B 1 185 ? -22.828 3.045 3.178 1 86.12 185 ASP B C 1
ATOM 3497 O O . ASP B 1 185 ? -23.141 1.853 3.184 1 86.12 185 ASP B O 1
ATOM 3501 N N . LYS B 1 186 ? -21.594 3.459 3.342 1 90 186 LYS B N 1
ATOM 3502 C CA . LYS B 1 186 ? -20.562 2.447 3.119 1 90 186 LYS B CA 1
ATOM 3503 C C . LYS B 1 186 ? -19.516 2.479 4.223 1 90 186 LYS B C 1
ATOM 3505 O O . LYS B 1 186 ? -18.578 1.677 4.219 1 90 186 LYS B O 1
ATOM 3510 N N . PHE B 1 187 ? -19.719 3.396 5.211 1 90.81 187 PHE B N 1
ATOM 3511 C CA . PHE B 1 187 ? -18.672 3.609 6.211 1 90.81 187 PHE B CA 1
ATOM 3512 C C . PHE B 1 187 ? -18.406 2.33 6.992 1 90.81 187 PHE B C 1
ATOM 3514 O O . PHE B 1 187 ? -17.328 2.17 7.578 1 90.81 187 PHE B O 1
ATOM 3521 N N . GLU B 1 188 ? -19.266 1.368 7.012 1 92.69 188 GLU B N 1
ATOM 3522 C CA . GLU B 1 188 ? -19.094 0.114 7.738 1 92.69 188 GLU B CA 1
ATOM 3523 C C . GLU B 1 188 ? -17.906 -0.677 7.184 1 92.69 188 GLU B C 1
ATOM 3525 O O . GLU B 1 188 ? -17.219 -1.371 7.93 1 92.69 188 GLU B O 1
ATOM 3530 N N . SER B 1 189 ? -17.688 -0.559 5.848 1 94.19 189 SER B N 1
ATOM 3531 C CA . SER B 1 189 ? -16.531 -1.214 5.238 1 94.19 189 SER B CA 1
ATOM 3532 C C . SER B 1 189 ? -15.227 -0.611 5.738 1 94.19 189 SER B C 1
ATOM 3534 O O . SER B 1 189 ? -14.266 -1.333 5.992 1 94.19 189 SER B O 1
ATOM 3536 N N . THR B 1 190 ? -15.242 0.692 5.934 1 96.5 190 THR B N 1
ATOM 3537 C CA . THR B 1 190 ? -14.078 1.365 6.5 1 96.5 190 THR B CA 1
ATOM 3538 C C . THR B 1 190 ? -13.836 0.91 7.938 1 96.5 190 THR B C 1
ATOM 3540 O O . THR B 1 190 ? -12.695 0.629 8.32 1 96.5 190 THR B O 1
ATOM 3543 N N . ILE B 1 191 ? -14.898 0.816 8.703 1 96.5 191 ILE B N 1
ATOM 3544 C CA . ILE B 1 191 ? -14.789 0.379 10.094 1 96.5 191 ILE B CA 1
ATOM 3545 C C . ILE B 1 191 ? -14.242 -1.045 10.141 1 96.5 191 ILE B C 1
ATOM 3547 O O . ILE B 1 191 ? -13.391 -1.361 10.984 1 96.5 191 ILE B O 1
ATOM 3551 N N . GLU B 1 192 ? -14.672 -1.866 9.211 1 95.44 192 GLU B N 1
ATOM 3552 C CA . GLU B 1 192 ? -14.172 -3.236 9.141 1 95.44 192 GLU B CA 1
ATOM 3553 C C . GLU B 1 192 ? -12.68 -3.262 8.82 1 95.44 192 GLU B C 1
ATOM 3555 O O . GLU B 1 192 ? -11.938 -4.062 9.391 1 95.44 192 GLU B O 1
ATOM 3560 N N . ILE B 1 193 ? -12.234 -2.432 7.957 1 97.31 193 ILE B N 1
ATOM 3561 C CA . ILE B 1 193 ? -10.828 -2.318 7.594 1 97.31 193 ILE B CA 1
ATOM 3562 C C . ILE B 1 193 ? -10 -1.941 8.82 1 97.31 193 ILE B C 1
ATOM 3564 O O . ILE B 1 193 ? -8.969 -2.551 9.094 1 97.31 193 ILE B O 1
ATOM 3568 N N . ILE B 1 194 ? -10.516 -1.008 9.609 1 98.12 194 ILE B N 1
ATOM 3569 C CA . ILE B 1 194 ? -9.828 -0.545 10.812 1 98.12 194 ILE B CA 1
ATOM 3570 C C . ILE B 1 194 ? -9.75 -1.681 11.828 1 98.12 194 ILE B C 1
ATOM 3572 O O . ILE B 1 194 ? -8.688 -1.936 12.406 1 98.12 194 ILE B O 1
ATOM 3576 N N . LYS B 1 195 ? -10.852 -2.375 12 1 97.12 195 LYS B N 1
ATOM 3577 C CA . LYS B 1 195 ? -10.891 -3.475 12.961 1 97.12 195 LYS B CA 1
ATOM 3578 C C . LYS B 1 195 ? -9.938 -4.59 12.555 1 97.12 195 LYS B C 1
ATOM 3580 O O . LYS B 1 195 ? -9.242 -5.16 13.406 1 97.12 195 LYS B O 1
ATOM 3585 N N . ASN B 1 196 ? -9.945 -4.895 11.305 1 96.62 196 ASN B N 1
ATOM 3586 C CA . ASN B 1 196 ? -9.031 -5.922 10.812 1 96.62 196 ASN B CA 1
ATOM 3587 C C . ASN B 1 196 ? -7.574 -5.52 11.008 1 96.62 196 ASN B C 1
ATOM 3589 O O . ASN B 1 196 ? -6.75 -6.336 11.422 1 96.62 196 ASN B O 1
ATOM 3593 N N . TRP B 1 197 ? -7.266 -4.289 10.688 1 97.69 197 TRP B N 1
ATOM 3594 C CA . TRP B 1 197 ? -5.906 -3.807 10.914 1 97.69 197 TRP B CA 1
ATOM 3595 C C . TRP B 1 197 ? -5.496 -3.992 12.367 1 97.69 197 TRP B C 1
ATOM 3597 O O . TRP B 1 197 ? -4.422 -4.527 12.648 1 97.69 197 TRP B O 1
ATOM 3607 N N . VAL B 1 198 ? -6.355 -3.529 13.25 1 98.12 198 VAL B N 1
ATOM 3608 C CA . VAL B 1 198 ? -6.07 -3.613 14.68 1 98.12 198 VAL B CA 1
ATOM 3609 C C . VAL B 1 198 ? -5.898 -5.074 15.086 1 98.12 198 VAL B C 1
ATOM 3611 O O . VAL B 1 198 ? -4.98 -5.414 15.844 1 98.12 198 VAL B O 1
ATOM 3614 N N . GLY B 1 199 ? -6.73 -5.91 14.594 1 96.44 199 GLY B N 1
ATOM 3615 C CA . GLY B 1 199 ? -6.684 -7.328 14.914 1 96.44 199 GLY B CA 1
ATOM 3616 C C . GLY B 1 199 ? -5.391 -7.992 14.484 1 96.44 199 GLY B C 1
ATOM 3617 O O . GLY B 1 199 ? -5.02 -9.047 15.008 1 96.44 199 GLY B O 1
ATOM 3618 N N . ASN B 1 200 ? -4.73 -7.34 13.531 1 94.75 200 ASN B N 1
ATOM 3619 C CA . ASN B 1 200 ? -3.494 -7.914 13.008 1 94.75 200 ASN B CA 1
ATOM 3620 C C . ASN B 1 200 ? -2.266 -7.281 13.648 1 94.75 200 ASN B C 1
ATOM 3622 O O . ASN B 1 200 ? -1.155 -7.398 13.125 1 94.75 200 ASN B O 1
ATOM 3626 N N . GLN B 1 201 ? -2.482 -6.559 14.734 1 96.25 201 GLN B N 1
ATOM 3627 C CA . GLN B 1 201 ? -1.397 -5.965 15.516 1 96.25 201 GLN B CA 1
ATOM 3628 C C . GLN B 1 201 ? -1.208 -6.691 16.844 1 96.25 201 GLN B C 1
ATOM 3630 O O . GLN B 1 201 ? -1.729 -6.258 17.875 1 96.25 201 GLN B O 1
ATOM 3635 N N . PRO B 1 202 ? -0.445 -7.781 16.953 1 93.81 202 PRO B N 1
ATOM 3636 C CA . PRO B 1 202 ? -0.36 -8.602 18.156 1 93.81 202 PRO B CA 1
ATOM 3637 C C . PRO B 1 202 ? 0.249 -7.855 19.344 1 93.81 202 PRO B C 1
ATOM 3639 O O . PRO B 1 202 ? -0.047 -8.172 20.5 1 93.81 202 PRO B O 1
ATOM 3642 N N . ASP B 1 203 ? 1.046 -6.785 19.062 1 95.88 203 ASP B N 1
ATOM 3643 C CA . ASP B 1 203 ? 1.743 -6.098 20.156 1 95.88 203 ASP B CA 1
ATOM 3644 C C . ASP B 1 203 ? 1.092 -4.75 20.453 1 95.88 203 ASP B C 1
ATOM 3646 O O . ASP B 1 203 ? 1.663 -3.928 21.172 1 95.88 203 ASP B O 1
ATOM 3650 N N . ILE B 1 204 ? -0.111 -4.543 20 1 97.69 204 ILE B N 1
ATOM 3651 C CA . ILE B 1 204 ? -0.706 -3.209 20.016 1 97.69 204 ILE B CA 1
ATOM 3652 C C . ILE B 1 204 ? -0.938 -2.76 21.453 1 97.69 204 ILE B C 1
ATOM 3654 O O . ILE B 1 204 ? -0.988 -1.562 21.734 1 97.69 204 ILE B O 1
ATOM 3658 N N . ASP B 1 205 ? -1.024 -3.678 22.406 1 97.75 205 ASP B N 1
ATOM 3659 C CA . ASP B 1 205 ? -1.322 -3.314 23.797 1 97.75 205 ASP B CA 1
ATOM 3660 C C . ASP B 1 205 ? -0.039 -3.125 24.594 1 97.75 205 ASP B C 1
ATOM 3662 O O . ASP B 1 205 ? -0.086 -2.73 25.766 1 97.75 205 ASP B O 1
ATOM 3666 N N . LYS B 1 206 ? 1.104 -3.371 23.953 1 98 206 LYS B N 1
ATOM 3667 C CA . LYS B 1 206 ? 2.381 -3.188 24.641 1 98 206 LYS B CA 1
ATOM 3668 C C . LYS B 1 206 ? 2.721 -1.708 24.781 1 98 206 LYS B C 1
ATOM 3670 O O . LYS B 1 206 ? 2.42 -0.907 23.906 1 98 206 LYS B O 1
ATOM 3675 N N . ASP B 1 207 ? 3.479 -1.397 25.812 1 97.81 207 ASP B N 1
ATOM 3676 C CA . ASP B 1 207 ? 3.775 -0.012 26.172 1 97.81 207 ASP B CA 1
ATOM 3677 C C . ASP B 1 207 ? 4.691 0.633 25.125 1 97.81 207 ASP B C 1
ATOM 3679 O O . ASP B 1 207 ? 4.645 1.847 24.922 1 97.81 207 ASP B O 1
ATOM 3683 N N . ASP B 1 208 ? 5.434 -0.177 24.516 1 97.69 208 ASP B N 1
ATOM 3684 C CA . ASP B 1 208 ? 6.426 0.38 23.594 1 97.69 208 ASP B CA 1
ATOM 3685 C C . ASP B 1 208 ? 5.922 0.351 22.156 1 97.69 208 ASP B C 1
ATOM 3687 O O . ASP B 1 208 ? 6.668 0.665 21.234 1 97.69 208 ASP B O 1
ATOM 3691 N N . TYR B 1 209 ? 4.629 -0.014 21.969 1 98.12 209 TYR B N 1
ATOM 3692 C CA . TYR B 1 209 ? 4.062 -0.083 20.625 1 98.12 209 TYR B CA 1
ATOM 3693 C C . TYR B 1 209 ? 3.814 1.313 20.062 1 98.12 209 TYR B C 1
ATOM 3695 O O . TYR B 1 209 ? 3.195 2.152 20.734 1 98.12 209 TYR B O 1
ATOM 3703 N N . ALA B 1 210 ? 4.348 1.613 18.891 1 98.38 210 ALA B N 1
ATOM 3704 C CA . ALA B 1 210 ? 4.062 2.848 18.172 1 98.38 210 ALA B CA 1
ATOM 3705 C C . ALA B 1 210 ? 2.93 2.643 17.172 1 98.38 210 ALA B C 1
ATOM 3707 O O . ALA B 1 210 ? 2.951 1.691 16.391 1 98.38 210 ALA B O 1
ATOM 3708 N N . GLY B 1 211 ? 1.936 3.453 17.219 1 98.69 211 GLY B N 1
ATOM 3709 C CA . GLY B 1 211 ? 0.712 3.273 16.453 1 98.69 211 GLY B CA 1
ATOM 3710 C C . GLY B 1 211 ? 0.86 3.656 15 1 98.69 211 GLY B C 1
ATOM 3711 O O . GLY B 1 211 ? 1.97 3.918 14.531 1 98.69 211 GLY B O 1
ATOM 3712 N N . PRO B 1 212 ? -0.259 3.629 14.297 1 98.81 212 PRO B N 1
ATOM 3713 C CA . PRO B 1 212 ? -0.235 3.836 12.852 1 98.81 212 PRO B CA 1
ATOM 3714 C C . PRO B 1 212 ? -0.263 5.312 12.461 1 98.81 212 PRO B C 1
ATOM 3716 O O . PRO B 1 212 ? -0.622 6.16 13.281 1 98.81 212 PRO B O 1
ATOM 3719 N N . ILE B 1 213 ? 0.197 5.609 11.281 1 98.94 213 ILE B N 1
ATOM 3720 C CA . ILE B 1 213 ? -0.226 6.77 10.5 1 98.94 213 ILE B CA 1
ATOM 3721 C C . ILE B 1 213 ? -1.443 6.41 9.656 1 98.94 213 ILE B C 1
ATOM 3723 O O . ILE B 1 213 ? -1.387 5.492 8.836 1 98.94 213 ILE B O 1
ATOM 3727 N N . VAL B 1 214 ? -2.545 7.121 9.891 1 98.94 214 VAL B N 1
ATOM 3728 C CA . VAL B 1 214 ? -3.824 6.766 9.281 1 98.94 214 VAL B CA 1
ATOM 3729 C C . VAL B 1 214 ? -4.109 7.695 8.102 1 98.94 214 VAL B C 1
ATOM 3731 O O . VAL B 1 214 ? -4.004 8.922 8.227 1 98.94 214 VAL B O 1
ATOM 3734 N N . LEU B 1 215 ? -4.43 7.09 6.98 1 98.88 215 LEU B N 1
ATOM 3735 C CA . LEU B 1 215 ? -4.797 7.863 5.801 1 98.88 215 LEU B CA 1
ATOM 3736 C C . LEU B 1 215 ? -6.305 8.07 5.73 1 98.88 215 LEU B C 1
ATOM 3738 O O . LEU B 1 215 ? -7.066 7.098 5.707 1 98.88 215 LEU B O 1
ATOM 3742 N N . MET B 1 216 ? -6.742 9.328 5.711 1 98.5 216 MET B N 1
ATOM 3743 C CA . MET B 1 216 ? -8.133 9.734 5.508 1 98.5 216 MET B CA 1
ATOM 3744 C C . MET B 1 216 ? -8.211 10.992 4.656 1 98.5 216 MET B C 1
ATOM 3746 O O . MET B 1 216 ? -7.184 11.547 4.262 1 98.5 216 MET B O 1
ATOM 3750 N N . HIS B 1 217 ? -9.438 11.375 4.32 1 97.81 217 HIS B N 1
ATOM 3751 C CA . HIS B 1 217 ? -9.695 12.602 3.572 1 97.81 217 HIS B CA 1
ATOM 3752 C C . HIS B 1 217 ? -10.766 13.445 4.254 1 97.81 217 HIS B C 1
ATOM 3754 O O . HIS B 1 217 ? -11.875 12.961 4.508 1 97.81 217 HIS B O 1
ATOM 3760 N N . GLY B 1 218 ? -10.422 14.703 4.5 1 94.88 218 GLY B N 1
ATOM 3761 C CA . GLY B 1 218 ? -11.297 15.594 5.246 1 94.88 218 GLY B CA 1
ATOM 3762 C C . GLY B 1 218 ? -12.5 16.062 4.449 1 94.88 218 GLY B C 1
ATOM 3763 O O . GLY B 1 218 ? -13.453 16.594 5.012 1 94.88 218 GLY B O 1
ATOM 3764 N N . ARG B 1 219 ? -12.453 15.836 3.115 1 94.75 219 ARG B N 1
ATOM 3765 C CA . ARG B 1 219 ? -13.555 16.297 2.273 1 94.75 219 ARG B CA 1
ATOM 3766 C C . ARG B 1 219 ? -14.766 15.375 2.4 1 94.75 219 ARG B C 1
ATOM 3768 O O . ARG B 1 219 ? -15.867 15.734 1.988 1 94.75 219 ARG B O 1
ATOM 3775 N N . TYR B 1 220 ? -14.57 14.148 2.877 1 94.94 220 TYR B N 1
ATOM 3776 C CA . TYR B 1 220 ? -15.68 13.234 3.127 1 94.94 220 TYR B CA 1
ATOM 3777 C C . TYR B 1 220 ? -16.219 13.398 4.543 1 94.94 220 TYR B C 1
ATOM 3779 O O . TYR B 1 220 ? -15.516 13.125 5.52 1 94.94 220 TYR B O 1
ATOM 3787 N N . HIS B 1 221 ? -17.438 13.797 4.637 1 93.88 221 HIS B N 1
ATOM 3788 C CA . HIS B 1 221 ? -18.031 14.062 5.941 1 93.88 221 HIS B CA 1
ATOM 3789 C C . HIS B 1 221 ? -17.984 12.82 6.832 1 93.88 221 HIS B C 1
ATOM 3791 O O . HIS B 1 221 ? -17.719 12.922 8.031 1 93.88 221 HIS B O 1
ATOM 3797 N N . THR B 1 222 ? -18.219 11.695 6.277 1 95.12 222 THR B N 1
ATOM 3798 C CA . THR B 1 222 ? -18.188 10.445 7.027 1 95.12 222 THR B CA 1
ATOM 3799 C C . THR B 1 222 ? -16.797 10.172 7.586 1 95.12 222 THR B C 1
ATOM 3801 O O . THR B 1 222 ? -16.656 9.703 8.719 1 95.12 222 THR B O 1
ATOM 3804 N N . SER B 1 223 ? -15.773 10.477 6.809 1 95.5 223 SER B N 1
ATOM 3805 C CA . SER B 1 223 ? -14.398 10.328 7.277 1 95.5 223 SER B CA 1
ATOM 3806 C C . SER B 1 223 ? -14.094 11.297 8.406 1 95.5 223 SER B C 1
ATOM 3808 O O . SER B 1 223 ? -13.516 10.914 9.43 1 95.5 223 SER B O 1
ATOM 3810 N N . ALA B 1 224 ? -14.602 12.516 8.273 1 95.5 224 ALA B N 1
ATOM 3811 C CA . ALA B 1 224 ? -14.32 13.594 9.211 1 95.5 224 ALA B CA 1
ATOM 3812 C C . ALA B 1 224 ? -15.062 13.383 10.523 1 95.5 224 ALA B C 1
ATOM 3814 O O . ALA B 1 224 ? -14.656 13.898 11.57 1 95.5 224 ALA B O 1
ATOM 3815 N N . THR B 1 225 ? -16.094 12.617 10.508 1 95.56 225 THR B N 1
ATOM 3816 C CA . THR B 1 225 ? -16.922 12.516 11.711 1 95.56 225 THR B CA 1
ATOM 3817 C C . THR B 1 225 ? -17 11.07 12.188 1 95.56 225 THR B C 1
ATOM 3819 O O . THR B 1 225 ? -16.266 10.656 13.078 1 95.56 225 THR B O 1
ATOM 3822 N N . VAL B 1 226 ? -17.609 10.211 11.398 1 96.75 226 VAL B N 1
ATOM 3823 C CA . VAL B 1 226 ? -17.953 8.859 11.844 1 96.75 226 VAL B CA 1
ATOM 3824 C C . VAL B 1 226 ? -16.672 8.031 11.992 1 96.75 226 VAL B C 1
ATOM 3826 O O . VAL B 1 226 ? -16.438 7.445 13.047 1 96.75 226 VAL B O 1
ATOM 3829 N N . VAL B 1 227 ? -15.891 8.023 10.992 1 97.88 227 VAL B N 1
ATOM 3830 C CA . VAL B 1 227 ? -14.68 7.207 10.992 1 97.88 227 VAL B CA 1
ATOM 3831 C C . VAL B 1 227 ? -13.688 7.758 12.016 1 97.88 227 VAL B C 1
ATOM 3833 O O . VAL B 1 227 ? -13.109 7 12.797 1 97.88 227 VAL B O 1
ATOM 3836 N N . THR B 1 228 ? -13.539 9.07 12 1 98.62 228 THR B N 1
ATOM 3837 C CA . THR B 1 228 ? -12.648 9.695 12.969 1 98.62 228 THR B CA 1
ATOM 3838 C C . THR B 1 228 ? -13.102 9.398 14.391 1 98.62 228 THR B C 1
ATOM 3840 O O . THR B 1 228 ? -12.281 9.039 15.242 1 98.62 228 THR B O 1
ATOM 3843 N N . GLN B 1 229 ? -14.367 9.492 14.664 1 98.62 229 GLN B N 1
ATOM 3844 C CA . GLN B 1 229 ? -14.875 9.188 16 1 98.62 229 GLN B CA 1
ATOM 3845 C C . GLN B 1 229 ? -14.555 7.75 16.391 1 98.62 229 GLN B C 1
ATOM 3847 O O . GLN B 1 229 ? -14.156 7.484 17.531 1 98.62 229 GLN B O 1
ATOM 3852 N N . HIS B 1 230 ? -14.75 6.875 15.484 1 98.5 230 HIS B N 1
ATOM 3853 C CA . HIS B 1 230 ? -14.453 5.473 15.75 1 98.5 230 HIS B CA 1
ATOM 3854 C C . HIS B 1 230 ? -12.984 5.285 16.125 1 98.5 230 HIS B C 1
ATOM 3856 O O . HIS B 1 230 ? -12.672 4.586 17.094 1 98.5 230 HIS B O 1
ATOM 3862 N N . LEU B 1 231 ? -12.117 5.91 15.344 1 98.88 231 LEU B N 1
ATOM 3863 C CA . LEU B 1 231 ? -10.688 5.812 15.609 1 98.88 231 LEU B CA 1
ATOM 3864 C C . LEU B 1 231 ? -10.344 6.418 16.969 1 98.88 231 LEU B C 1
ATOM 3866 O O . LEU B 1 231 ? -9.562 5.844 17.719 1 98.88 231 LEU B O 1
ATOM 3870 N N . LEU B 1 232 ? -10.906 7.562 17.234 1 98.94 232 LEU B N 1
ATOM 3871 C CA . LEU B 1 232 ? -10.656 8.227 18.5 1 98.94 232 LEU B CA 1
ATOM 3872 C C . LEU B 1 232 ? -11.102 7.352 19.672 1 98.94 232 LEU B C 1
ATOM 3874 O O . LEU B 1 232 ? -10.352 7.164 20.641 1 98.94 232 LEU B O 1
ATOM 3878 N N . ASP B 1 233 ? -12.305 6.777 19.562 1 98.88 233 ASP B N 1
ATOM 3879 C CA . ASP B 1 233 ? -12.82 5.902 20.609 1 98.88 233 ASP B CA 1
ATOM 3880 C C . ASP B 1 233 ? -11.93 4.676 20.781 1 98.88 233 ASP B C 1
ATOM 3882 O O . ASP B 1 233 ? -11.531 4.344 21.906 1 98.88 233 ASP B O 1
ATOM 3886 N N . LEU B 1 234 ? -11.594 4.059 19.719 1 98.69 234 LEU B N 1
ATOM 3887 C CA . LEU B 1 234 ? -10.859 2.799 19.719 1 98.69 234 LEU B CA 1
ATOM 3888 C C . LEU B 1 234 ? -9.469 2.98 20.312 1 98.69 234 LEU B C 1
ATOM 3890 O O . LEU B 1 234 ? -9.078 2.252 21.219 1 98.69 234 LEU B O 1
ATOM 3894 N N . PHE B 1 235 ? -8.766 3.941 19.859 1 98.75 235 PHE B N 1
ATOM 3895 C CA . PHE B 1 235 ? -7.367 4.074 20.25 1 98.75 235 PHE B CA 1
ATOM 3896 C C . PHE B 1 235 ? -7.25 4.758 21.609 1 98.75 235 PHE B C 1
ATOM 3898 O O . PHE B 1 235 ? -6.277 4.539 22.344 1 98.75 235 PHE B O 1
ATOM 3905 N N . THR B 1 236 ? -8.227 5.609 21.969 1 98.69 236 THR B N 1
ATOM 3906 C CA . THR B 1 236 ? -8.281 6.078 23.344 1 98.69 236 THR B CA 1
ATOM 3907 C C . THR B 1 236 ? -8.453 4.906 24.312 1 98.69 236 THR B C 1
ATOM 3909 O O . THR B 1 236 ? -7.758 4.824 25.328 1 98.69 236 THR B O 1
ATOM 3912 N N . SER B 1 237 ? -9.328 4 23.984 1 98.31 237 SER B N 1
ATOM 3913 C CA . SER B 1 237 ? -9.586 2.85 24.844 1 98.31 237 SER B CA 1
ATOM 3914 C C . SER B 1 237 ? -8.344 1.978 25 1 98.31 237 SER B C 1
ATOM 3916 O O . SER B 1 237 ? -8.203 1.239 25.969 1 98.31 237 SER B O 1
ATOM 3918 N N . LYS B 1 238 ? -7.414 2.115 24.062 1 98 238 LYS B N 1
ATOM 3919 C CA . LYS B 1 238 ? -6.195 1.311 24.109 1 98 238 LYS B CA 1
ATOM 3920 C C . LYS B 1 238 ? -5.023 2.109 24.672 1 98 238 LYS B C 1
ATOM 3922 O O . LYS B 1 238 ? -3.891 1.626 24.703 1 98 238 LYS B O 1
ATOM 3927 N N . GLY B 1 239 ? -5.27 3.379 24.984 1 98.31 239 GLY B N 1
ATOM 3928 C CA . GLY B 1 239 ? -4.273 4.172 25.688 1 98.31 239 GLY B CA 1
ATOM 3929 C C . GLY B 1 239 ? -3.355 4.941 24.766 1 98.31 239 GLY B C 1
ATOM 3930 O O . GLY B 1 239 ? -2.24 5.305 25.141 1 98.31 239 GLY B O 1
ATOM 3931 N N . PHE B 1 240 ? -3.775 5.16 23.547 1 98.81 240 PHE B N 1
ATOM 3932 C CA . PHE B 1 240 ? -2.961 5.914 22.594 1 98.81 240 PHE B CA 1
ATOM 3933 C C . PHE B 1 240 ? -3.242 7.41 22.703 1 98.81 240 PHE B C 1
ATOM 3935 O O . PHE B 1 240 ? -4.359 7.812 23.031 1 98.81 240 PHE B O 1
ATOM 3942 N N . ARG B 1 241 ? -2.244 8.227 22.438 1 98.75 241 ARG B N 1
ATOM 3943 C CA . ARG B 1 241 ? -2.385 9.664 22.234 1 98.75 241 ARG B CA 1
ATOM 3944 C C . ARG B 1 241 ? -2.416 10.016 20.75 1 98.75 241 ARG B C 1
ATOM 3946 O O . ARG B 1 241 ? -1.67 9.438 19.969 1 98.75 241 ARG B O 1
ATOM 3953 N N . PHE B 1 242 ? -3.297 10.836 20.422 1 98.88 242 PHE B N 1
ATOM 3954 C CA . PHE B 1 242 ? -3.381 11.336 19.062 1 98.88 242 PHE B CA 1
ATOM 3955 C C . PHE B 1 242 ? -2.465 12.539 18.859 1 98.88 242 PHE B C 1
ATOM 3957 O O . PHE B 1 242 ? -2.639 13.57 19.516 1 98.88 242 PHE B O 1
ATOM 3964 N N . VAL B 1 243 ? -1.477 12.422 17.922 1 98.81 243 VAL B N 1
ATOM 3965 C CA . VAL B 1 243 ? -0.436 13.445 17.828 1 98.81 243 VAL B CA 1
ATOM 3966 C C . VAL B 1 243 ? -0.198 13.805 16.359 1 98.81 243 VAL B C 1
ATOM 3968 O O . VAL B 1 243 ? -0.688 13.117 15.461 1 98.81 243 VAL B O 1
ATOM 3971 N N . SER B 1 244 ? 0.555 14.906 16.125 1 98.75 244 SER B N 1
ATOM 3972 C CA . SER B 1 244 ? 0.991 15.289 14.797 1 98.75 244 SER B CA 1
ATOM 3973 C C . SER B 1 244 ? 2.012 14.305 14.242 1 98.75 244 SER B C 1
ATOM 3975 O O . SER B 1 244 ? 2.576 13.5 14.984 1 98.75 244 SER B O 1
ATOM 3977 N N . ILE B 1 245 ? 2.242 14.391 12.977 1 98.81 245 ILE B N 1
ATOM 3978 C CA . ILE B 1 245 ? 3.266 13.57 12.336 1 98.81 245 ILE B CA 1
ATOM 3979 C C . ILE B 1 245 ? 4.625 13.859 12.969 1 98.81 245 ILE B C 1
ATOM 3981 O O . ILE B 1 245 ? 5.414 12.938 13.203 1 98.81 245 ILE B O 1
ATOM 3985 N N . SER B 1 246 ? 4.941 15.102 13.266 1 98.44 246 SER B N 1
ATOM 3986 C CA . SER B 1 246 ? 6.219 15.438 13.883 1 98.44 246 SER B CA 1
ATOM 3987 C C . SER B 1 246 ? 6.398 14.711 15.211 1 98.44 246 SER B C 1
ATOM 3989 O O . SER B 1 246 ? 7.43 14.07 15.445 1 98.44 246 SER B O 1
ATOM 3991 N N . GLU B 1 247 ? 5.379 14.812 16.016 1 98.19 247 GLU B N 1
ATOM 3992 C CA . GLU B 1 247 ? 5.449 14.141 17.297 1 98.19 247 GLU B CA 1
ATOM 3993 C C . GLU B 1 247 ? 5.453 12.625 17.141 1 98.19 247 GLU B C 1
ATOM 3995 O O . GLU B 1 247 ? 6.184 11.922 17.844 1 98.19 247 GLU B O 1
ATOM 4000 N N . CYS B 1 248 ? 4.625 12.117 16.297 1 98.44 248 CYS B N 1
ATOM 4001 C CA . CYS B 1 248 ? 4.551 10.703 15.953 1 98.44 248 CYS B CA 1
ATOM 4002 C C . CYS B 1 248 ? 5.926 10.156 15.586 1 98.44 248 CYS B C 1
ATOM 4004 O O . CYS B 1 248 ? 6.285 9.047 15.984 1 98.44 248 CYS B O 1
ATOM 4006 N N . LEU B 1 249 ? 6.754 10.992 14.906 1 98.25 249 LEU B N 1
ATOM 4007 C CA . LEU B 1 249 ? 8.047 10.555 14.383 1 98.25 249 LEU B CA 1
ATOM 4008 C C . LEU B 1 249 ? 9.172 10.945 15.328 1 98.25 249 LEU B C 1
ATOM 4010 O O . LEU B 1 249 ? 10.344 10.672 15.055 1 98.25 249 LEU B O 1
ATOM 4014 N N . GLY B 1 250 ? 8.844 11.555 16.422 1 96.56 250 GLY B N 1
ATOM 4015 C CA . GLY B 1 250 ? 9.844 11.977 17.391 1 96.56 250 GLY B CA 1
ATOM 4016 C C . GLY B 1 250 ? 10.656 13.172 16.922 1 96.56 250 GLY B C 1
ATOM 4017 O O . GLY B 1 250 ? 11.828 13.312 17.281 1 96.56 250 GLY B O 1
ATOM 4018 N N . LEU B 1 251 ? 10.062 13.883 16.031 1 90.38 251 LEU B N 1
ATOM 4019 C CA . LEU B 1 251 ? 10.719 15.07 15.508 1 90.38 251 LEU B CA 1
ATOM 4020 C C . LEU B 1 251 ? 10.156 16.328 16.156 1 90.38 251 LEU B C 1
ATOM 4022 O O . LEU B 1 251 ? 9.109 16.281 16.812 1 90.38 251 LEU B O 1
ATOM 4026 N N . ALA B 1 252 ? 10.883 17.391 16.031 1 78.94 252 ALA B N 1
ATOM 4027 C CA . ALA B 1 252 ? 10.43 18.672 16.578 1 78.94 252 ALA B CA 1
ATOM 4028 C C . ALA B 1 252 ? 9.18 19.156 15.852 1 78.94 252 ALA B C 1
ATOM 4030 O O . ALA B 1 252 ? 9.016 18.922 14.656 1 78.94 252 ALA B O 1
ATOM 4031 N N . ARG B 1 253 ? 8.328 19.734 16.719 1 72.81 253 ARG B N 1
ATOM 4032 C CA . ARG B 1 253 ? 7.102 20.281 16.156 1 72.81 253 ARG B CA 1
ATOM 4033 C C . ARG B 1 253 ? 7.406 21.438 15.195 1 72.81 253 ARG B C 1
ATOM 4035 O O . ARG B 1 253 ? 8.281 22.266 15.469 1 72.81 253 ARG B O 1
ATOM 4042 N N . GLU B 1 254 ? 6.945 21.266 14.016 1 69.06 254 GLU B N 1
ATOM 4043 C CA . GLU B 1 254 ? 7.016 22.422 13.117 1 69.06 254 GLU B CA 1
ATOM 4044 C C . GLU B 1 254 ? 5.82 23.344 13.32 1 69.06 254 GLU B C 1
ATOM 4046 O O . GLU B 1 254 ? 4.746 22.906 13.734 1 69.06 254 GLU B O 1
#